Protein AF-A0A7C7NLF2-F1 (afdb_monomer_lite)

Structure (mmCIF, N/CA/C/O backbone):
data_AF-A0A7C7NLF2-F1
#
_entry.id   AF-A0A7C7NLF2-F1
#
loop_
_atom_site.group_PDB
_atom_site.id
_atom_site.type_symbol
_atom_site.label_atom_id
_atom_site.label_alt_id
_atom_site.label_comp_id
_atom_site.label_asym_id
_atom_site.label_entity_id
_atom_site.label_seq_id
_atom_site.pdbx_PDB_ins_code
_atom_site.Cartn_x
_atom_site.Cartn_y
_atom_site.Cartn_z
_atom_site.occupancy
_atom_site.B_iso_or_equiv
_atom_site.auth_seq_id
_atom_site.auth_comp_id
_atom_site.auth_asym_id
_atom_site.auth_atom_id
_atom_site.pdbx_PDB_model_num
ATOM 1 N N . LEU A 1 1 ? 13.248 -13.504 -40.801 1.00 79.50 1 LEU A N 1
ATOM 2 C CA . LEU A 1 1 ? 11.892 -13.805 -41.304 1.00 79.50 1 LEU A CA 1
ATOM 3 C C . LEU A 1 1 ? 10.949 -12.748 -40.758 1.00 79.50 1 LEU A C 1
ATOM 5 O O . LEU A 1 1 ? 11.064 -12.430 -39.577 1.00 79.50 1 LEU A O 1
ATOM 9 N N . THR A 1 2 ? 10.080 -12.183 -41.592 1.00 86.81 2 THR A N 1
ATOM 10 C CA . THR A 1 2 ? 8.975 -11.332 -41.126 1.00 86.81 2 THR A CA 1
ATOM 11 C C . THR A 1 2 ? 7.923 -12.178 -40.406 1.00 86.81 2 THR A C 1
ATOM 13 O O . THR A 1 2 ? 7.948 -13.410 -40.490 1.00 86.81 2 THR A O 1
ATOM 16 N N . ILE A 1 3 ? 6.992 -11.543 -39.690 1.00 87.38 3 ILE A N 1
ATOM 17 C CA . ILE A 1 3 ? 5.933 -12.270 -38.981 1.00 87.38 3 ILE A CA 1
ATOM 18 C C . ILE A 1 3 ? 5.059 -13.030 -39.990 1.00 87.38 3 ILE A C 1
ATOM 20 O O . ILE A 1 3 ? 4.781 -14.211 -39.791 1.00 87.38 3 ILE A O 1
ATOM 24 N N . GLY A 1 4 ? 4.706 -12.398 -41.112 1.00 86.62 4 GLY A N 1
ATOM 25 C CA . GLY A 1 4 ? 3.977 -13.017 -42.216 1.00 86.62 4 GLY A CA 1
ATOM 26 C C . GLY A 1 4 ? 4.689 -14.238 -42.798 1.00 86.62 4 GLY A C 1
ATOM 27 O O . GLY A 1 4 ? 4.054 -15.265 -43.021 1.00 86.62 4 GLY A O 1
ATOM 28 N N . GLN A 1 5 ? 6.012 -14.180 -42.974 1.00 88.44 5 GLN A N 1
ATOM 29 C CA . GLN A 1 5 ? 6.785 -15.336 -43.442 1.00 88.44 5 GLN A CA 1
ATOM 30 C C . GLN A 1 5 ? 6.731 -16.501 -42.449 1.00 88.44 5 GLN A C 1
ATOM 32 O O . GLN A 1 5 ? 6.564 -17.645 -42.863 1.00 88.44 5 GLN A O 1
ATOM 37 N N . VAL A 1 6 ? 6.832 -16.222 -41.144 1.00 85.44 6 VAL A N 1
ATOM 38 C CA . VAL A 1 6 ? 6.688 -17.251 -40.102 1.00 85.44 6 VAL A CA 1
ATOM 39 C C . VAL A 1 6 ? 5.299 -17.889 -40.165 1.00 85.44 6 VAL A C 1
ATOM 41 O O . VAL A 1 6 ? 5.199 -19.113 -40.164 1.00 85.44 6 VAL A O 1
ATOM 44 N N . PHE A 1 7 ? 4.242 -17.081 -40.297 1.00 84.06 7 PHE A N 1
ATOM 45 C CA . PHE A 1 7 ? 2.874 -17.588 -40.423 1.00 84.06 7 PHE A CA 1
ATOM 46 C C . PHE A 1 7 ? 2.690 -18.508 -41.632 1.00 84.06 7 PHE A C 1
ATOM 48 O O . PHE A 1 7 ? 2.073 -19.563 -41.502 1.00 84.06 7 PHE A O 1
ATOM 55 N N . VAL A 1 8 ? 3.218 -18.124 -42.797 1.00 85.81 8 VAL A N 1
ATOM 56 C CA . VAL A 1 8 ? 3.103 -18.927 -44.024 1.00 85.81 8 VAL A CA 1
ATOM 57 C C . VAL A 1 8 ? 3.832 -20.259 -43.871 1.00 85.81 8 VAL A C 1
ATOM 59 O O . VAL A 1 8 ? 3.231 -21.296 -44.129 1.00 85.81 8 VAL A O 1
ATOM 62 N N . ILE A 1 9 ? 5.074 -20.248 -43.375 1.00 86.25 9 ILE A N 1
ATOM 63 C CA . ILE A 1 9 ? 5.868 -21.470 -43.173 1.00 86.25 9 ILE A CA 1
ATOM 64 C C . ILE A 1 9 ? 5.136 -22.455 -42.257 1.00 86.25 9 ILE A C 1
ATOM 66 O O . ILE A 1 9 ? 5.064 -23.644 -42.549 1.00 86.25 9 ILE A O 1
ATOM 70 N N . GLU A 1 10 ? 4.577 -21.972 -41.151 1.00 80.62 10 GLU A N 1
ATOM 71 C CA . GLU A 1 10 ? 3.879 -22.830 -40.194 1.00 80.62 10 GLU A CA 1
ATOM 72 C C . GLU A 1 10 ? 2.533 -23.330 -40.711 1.00 80.62 10 GLU A C 1
ATOM 74 O O . GLU A 1 10 ? 2.188 -24.491 -40.493 1.00 80.62 10 GLU A O 1
ATOM 79 N N . ARG A 1 11 ? 1.773 -22.469 -41.398 1.00 83.06 11 ARG A N 1
ATOM 80 C CA . ARG A 1 11 ? 0.533 -22.869 -42.066 1.00 83.06 11 ARG A CA 1
ATOM 81 C C . ARG A 1 11 ? 0.818 -23.972 -43.077 1.00 83.06 11 ARG A C 1
ATOM 83 O O . ARG A 1 11 ? 0.117 -24.976 -43.079 1.00 83.06 11 ARG A O 1
ATOM 90 N N . ASP A 1 12 ? 1.840 -23.797 -43.907 1.00 85.56 12 ASP A N 1
ATOM 91 C CA . ASP A 1 12 ? 2.186 -24.744 -44.965 1.00 85.56 12 ASP A CA 1
ATOM 92 C C . ASP A 1 12 ? 2.732 -26.052 -44.378 1.00 85.56 12 ASP A C 1
ATOM 94 O O . ASP A 1 12 ? 2.364 -27.129 -44.842 1.00 85.56 12 ASP A O 1
ATOM 98 N N . ALA A 1 13 ? 3.512 -25.984 -43.293 1.00 82.19 13 ALA A N 1
ATOM 99 C CA . ALA A 1 13 ? 3.938 -27.162 -42.540 1.00 82.19 13 ALA A CA 1
ATOM 100 C C . ALA A 1 13 ? 2.750 -27.940 -41.944 1.00 82.19 13 ALA A C 1
ATOM 102 O O . ALA A 1 13 ? 2.744 -29.170 -41.985 1.00 82.19 13 ALA A O 1
ATOM 103 N N . TRP A 1 14 ? 1.729 -27.245 -41.427 1.00 78.75 14 TRP A N 1
ATOM 104 C CA . TRP A 1 14 ? 0.507 -27.888 -40.935 1.00 78.75 14 TRP A CA 1
ATOM 105 C C . TRP A 1 14 ? -0.342 -28.477 -42.068 1.00 78.75 14 TRP A C 1
ATOM 107 O O . TRP A 1 14 ? -0.811 -29.605 -41.950 1.00 78.75 14 TRP A O 1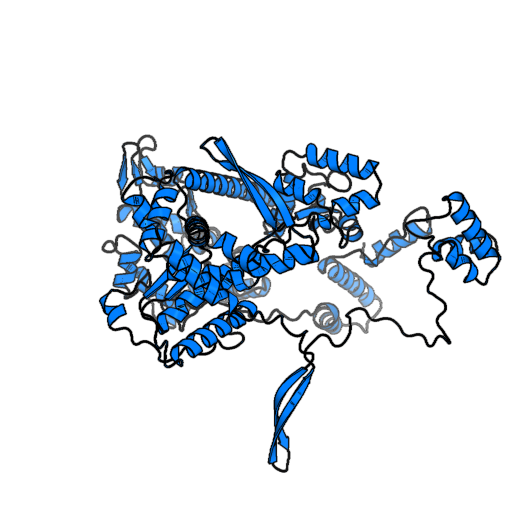
ATOM 117 N N . LEU A 1 15 ? -0.503 -27.760 -43.185 1.00 81.00 15 LEU A N 1
ATOM 118 C CA . LEU A 1 15 ? -1.216 -28.270 -44.362 1.00 81.00 15 LEU A CA 1
ATOM 119 C C . LEU A 1 15 ? -0.535 -29.516 -44.948 1.00 81.00 15 LEU A C 1
ATOM 121 O O . LEU A 1 15 ? -1.223 -30.425 -45.407 1.00 81.00 15 LEU A O 1
ATOM 125 N N . ALA A 1 16 ? 0.800 -29.575 -44.910 1.00 80.94 16 ALA A N 1
ATOM 126 C CA . ALA A 1 16 ? 1.579 -30.717 -45.383 1.00 80.94 16 ALA A CA 1
ATOM 127 C C . ALA A 1 16 ? 1.482 -31.948 -44.462 1.00 80.94 16 ALA A C 1
ATOM 129 O O . ALA A 1 16 ? 1.649 -33.073 -44.932 1.00 80.94 16 ALA A O 1
ATOM 130 N N . ASN A 1 17 ? 1.214 -31.761 -43.166 1.00 75.56 17 ASN A N 1
ATOM 131 C CA . ASN A 1 17 ? 1.011 -32.855 -42.220 1.00 75.56 17 ASN A CA 1
ATOM 132 C C . ASN A 1 17 ? -0.045 -32.484 -41.158 1.00 75.56 17 ASN A C 1
ATOM 134 O O . ASN A 1 17 ? 0.310 -32.080 -40.047 1.00 75.56 17 ASN A O 1
ATOM 138 N N . PRO A 1 18 ? -1.347 -32.647 -41.462 1.00 71.50 18 PRO A N 1
ATOM 139 C CA . PRO A 1 18 ? -2.442 -32.231 -40.581 1.00 71.50 18 PRO A CA 1
ATOM 140 C C . PRO A 1 18 ? -2.622 -33.128 -39.340 1.00 71.50 18 PRO A C 1
ATOM 142 O O . PRO A 1 18 ? -3.623 -33.019 -38.631 1.00 71.50 18 PRO A O 1
ATOM 145 N N . CYS A 1 19 ? -1.666 -34.015 -39.046 1.00 51.03 19 CYS A N 1
ATOM 146 C CA . CYS A 1 19 ? -1.625 -34.803 -37.820 1.00 51.03 19 CYS A CA 1
ATOM 147 C C . CYS A 1 19 ? -1.260 -33.907 -36.622 1.00 51.03 19 CYS A C 1
ATOM 149 O O . CYS A 1 19 ? -0.109 -33.829 -36.195 1.00 51.03 19 CYS A O 1
ATOM 151 N N . GLY A 1 20 ? -2.251 -33.206 -36.073 1.00 56.50 20 GLY A N 1
ATOM 152 C CA . GLY A 1 20 ? -2.089 -32.354 -34.899 1.00 56.50 20 GLY A CA 1
ATOM 153 C C . GLY A 1 20 ? -3.192 -31.307 -34.775 1.00 56.50 20 GLY A C 1
ATOM 154 O O . GLY A 1 20 ? -4.036 -31.147 -35.655 1.00 56.50 20 GLY A O 1
ATOM 155 N N . GLN A 1 21 ? -3.191 -30.581 -33.660 1.00 56.16 21 GLN A N 1
ATOM 156 C CA . GLN A 1 21 ? -4.111 -29.466 -33.450 1.00 56.16 21 GLN A CA 1
ATOM 157 C C . GLN A 1 21 ? -3.755 -28.317 -34.412 1.00 56.16 21 GLN A C 1
ATOM 159 O O . GLN A 1 21 ? -2.584 -27.953 -34.518 1.00 56.16 21 GLN A O 1
ATOM 164 N N . GLU A 1 22 ? -4.748 -27.760 -35.117 1.00 62.62 22 GLU A N 1
ATOM 165 C CA . GLU A 1 22 ? -4.559 -26.603 -36.008 1.00 62.62 22 GLU A CA 1
ATOM 166 C C . GLU A 1 22 ? -3.834 -25.468 -35.259 1.00 62.62 22 GLU A C 1
ATOM 168 O O . GLU A 1 22 ? -4.230 -25.141 -34.129 1.00 62.62 22 GLU A O 1
ATOM 173 N N . PRO A 1 23 ? -2.780 -24.857 -35.838 1.00 62.19 23 PRO A N 1
ATOM 174 C CA . PRO A 1 23 ? -2.078 -23.759 -35.199 1.00 62.19 23 PRO A CA 1
ATOM 175 C C . PRO A 1 23 ? -3.060 -22.623 -34.908 1.00 62.19 23 PRO A C 1
ATOM 177 O O . PRO A 1 23 ? -3.578 -21.971 -35.811 1.00 62.19 23 PRO A O 1
ATOM 180 N N . ASN A 1 24 ? -3.328 -22.357 -33.629 1.00 64.50 24 ASN A N 1
ATOM 181 C CA . ASN A 1 24 ? -4.223 -21.270 -33.252 1.00 64.50 24 ASN A CA 1
ATOM 182 C C . ASN A 1 24 ? -3.500 -19.924 -33.398 1.00 64.50 24 ASN A C 1
ATOM 184 O O . ASN A 1 24 ? -2.961 -19.377 -32.430 1.00 64.50 24 ASN A O 1
ATOM 188 N N . PHE A 1 25 ? -3.493 -19.384 -34.615 1.00 65.69 25 PHE A N 1
ATOM 189 C CA . PHE A 1 25 ? -2.840 -18.117 -34.940 1.00 65.69 25 PHE A CA 1
ATOM 190 C C . PHE A 1 25 ? -3.392 -16.936 -34.124 1.00 65.69 25 PHE A C 1
ATOM 192 O O . PHE A 1 25 ? -2.632 -16.041 -33.766 1.00 65.69 25 PHE A O 1
ATOM 199 N N . ASN A 1 26 ? -4.667 -16.983 -33.715 1.00 56.12 26 ASN A N 1
ATOM 200 C CA . ASN A 1 26 ? -5.300 -15.943 -32.892 1.00 56.12 26 ASN A CA 1
ATOM 201 C C . ASN A 1 26 ? -4.772 -15.891 -31.450 1.00 56.12 26 ASN A C 1
ATOM 203 O O . ASN A 1 26 ? -4.948 -14.890 -30.758 1.00 56.12 26 ASN A O 1
ATOM 207 N N . SER A 1 27 ? -4.143 -16.966 -30.971 1.00 57.72 27 SER A N 1
ATOM 208 C CA . SER A 1 27 ? -3.566 -17.012 -29.625 1.00 57.72 27 SER A CA 1
ATOM 209 C C . SER A 1 27 ? -2.154 -16.422 -29.558 1.00 57.72 27 SER A C 1
ATOM 211 O O . SER A 1 27 ? -1.664 -16.148 -28.461 1.00 57.72 27 SER A O 1
ATOM 213 N N . ARG A 1 28 ? -1.500 -16.194 -30.705 1.00 68.94 28 ARG A N 1
ATOM 214 C CA . ARG A 1 28 ? -0.118 -15.712 -30.781 1.00 68.94 28 ARG A CA 1
ATOM 215 C C . ARG A 1 28 ? -0.058 -14.195 -30.696 1.00 68.94 28 ARG A C 1
ATOM 217 O O . ARG A 1 28 ? -0.870 -13.487 -31.282 1.00 68.94 28 ARG A O 1
ATOM 224 N N . THR A 1 29 ? 0.944 -13.688 -29.989 1.00 68.06 29 THR A N 1
ATOM 225 C CA . THR A 1 29 ? 1.182 -12.248 -29.868 1.00 68.06 29 THR A CA 1
ATOM 226 C C . THR A 1 29 ? 2.615 -11.915 -30.226 1.00 68.06 29 THR A C 1
ATOM 228 O O . THR A 1 29 ? 3.541 -12.556 -29.730 1.00 68.06 29 THR A O 1
ATOM 231 N N . TYR A 1 30 ? 2.794 -10.861 -31.012 1.00 79.06 30 TYR A N 1
ATOM 232 C CA . TYR A 1 30 ? 4.103 -10.345 -31.392 1.00 79.06 30 TYR A CA 1
ATOM 233 C C . TYR A 1 30 ? 4.361 -9.016 -30.698 1.00 79.06 30 TYR A C 1
ATOM 235 O O . TYR A 1 30 ? 3.436 -8.249 -30.415 1.00 79.06 30 TYR A O 1
ATOM 243 N N . SER A 1 31 ? 5.631 -8.733 -30.407 1.00 80.50 31 SER A N 1
ATOM 244 C CA . SER A 1 31 ? 5.988 -7.423 -29.878 1.00 80.50 31 SER A CA 1
ATOM 245 C C . SER A 1 31 ? 5.721 -6.362 -30.940 1.00 80.50 31 SER A C 1
ATOM 247 O O . SER A 1 31 ? 5.944 -6.579 -32.132 1.00 80.50 31 SER A O 1
ATOM 249 N N . ARG A 1 32 ? 5.300 -5.175 -30.506 1.00 82.88 32 ARG A N 1
ATOM 250 C CA . ARG A 1 32 ? 5.117 -4.034 -31.405 1.00 82.88 32 ARG A CA 1
ATOM 251 C C . ARG A 1 32 ? 6.377 -3.731 -32.219 1.00 82.88 32 ARG A C 1
ATOM 253 O O . ARG A 1 32 ? 6.262 -3.425 -33.395 1.00 82.88 32 ARG A O 1
ATOM 260 N N . ALA A 1 33 ? 7.561 -3.873 -31.622 1.00 85.12 33 ALA A N 1
ATOM 261 C CA . ALA A 1 33 ? 8.833 -3.710 -32.326 1.00 85.12 33 ALA A CA 1
ATOM 262 C C . ALA A 1 33 ? 8.988 -4.693 -33.501 1.00 85.12 33 ALA A C 1
ATOM 264 O O . ALA A 1 33 ? 9.492 -4.304 -34.546 1.00 85.12 33 ALA A O 1
ATOM 265 N N . SER A 1 34 ? 8.502 -5.932 -33.362 1.00 86.50 34 SER A N 1
ATOM 266 C CA . SER A 1 34 ? 8.518 -6.917 -34.453 1.00 86.50 34 SER A CA 1
ATOM 267 C C . SER A 1 34 ? 7.571 -6.517 -35.585 1.00 86.50 34 SER A C 1
ATOM 269 O O . SER A 1 34 ? 7.931 -6.641 -36.748 1.00 86.50 34 SER A O 1
ATOM 271 N N . VAL A 1 35 ? 6.386 -5.991 -35.248 1.00 88.94 35 VAL A N 1
ATOM 272 C CA . VAL A 1 35 ? 5.410 -5.497 -36.238 1.00 88.94 35 VAL A CA 1
ATOM 273 C C . VAL A 1 35 ? 5.940 -4.251 -36.955 1.00 88.94 35 VAL A C 1
ATOM 275 O O . VAL A 1 35 ? 5.776 -4.120 -38.162 1.00 88.94 35 VAL A O 1
ATOM 278 N N . VAL A 1 36 ? 6.624 -3.355 -36.236 1.00 89.62 36 VAL A N 1
ATOM 279 C CA . VAL A 1 36 ? 7.313 -2.202 -36.838 1.00 89.62 36 VAL A CA 1
ATOM 280 C C . VAL A 1 36 ? 8.427 -2.677 -37.769 1.00 89.62 36 VAL A C 1
ATOM 282 O O . VAL A 1 36 ? 8.493 -2.217 -38.898 1.00 89.62 36 VAL A O 1
ATOM 285 N N . ALA A 1 37 ? 9.269 -3.622 -37.342 1.00 90.50 37 ALA A N 1
ATOM 286 C CA . ALA A 1 37 ? 10.336 -4.161 -38.184 1.00 90.50 37 ALA A CA 1
ATOM 287 C C . ALA A 1 37 ? 9.794 -4.844 -39.452 1.00 90.50 37 ALA A C 1
ATOM 289 O O . ALA A 1 37 ? 10.387 -4.719 -40.519 1.00 90.50 37 ALA A O 1
ATOM 290 N N . GLU A 1 38 ? 8.657 -5.536 -39.353 1.00 92.38 38 GLU A N 1
ATOM 291 C CA . GLU A 1 38 ? 7.970 -6.089 -40.518 1.00 92.38 38 GLU A CA 1
ATOM 292 C C . GLU A 1 38 ? 7.430 -4.999 -41.445 1.00 92.38 38 GLU A C 1
ATOM 294 O O . GLU A 1 38 ? 7.654 -5.086 -42.649 1.00 92.38 38 GLU A O 1
ATOM 299 N N . PHE A 1 39 ? 6.780 -3.964 -40.905 1.00 93.00 39 PHE A N 1
ATOM 300 C CA . PHE A 1 39 ? 6.348 -2.813 -41.698 1.00 93.00 39 PHE A CA 1
ATOM 301 C C . PHE A 1 39 ? 7.531 -2.183 -42.445 1.00 93.00 39 PHE A C 1
ATOM 303 O O . PHE A 1 39 ? 7.438 -1.970 -43.648 1.00 93.00 39 PHE A O 1
ATOM 310 N N . GLU A 1 40 ? 8.658 -1.956 -41.767 1.00 91.38 40 GLU A N 1
ATOM 311 C CA . GLU A 1 40 ? 9.863 -1.380 -42.375 1.00 91.38 40 GLU A CA 1
ATOM 312 C C . GLU A 1 40 ? 10.451 -2.270 -43.474 1.00 91.38 40 GLU A C 1
ATOM 314 O O . GLU A 1 40 ? 10.873 -1.770 -44.519 1.00 91.38 40 GLU A O 1
ATOM 319 N N . ALA A 1 41 ? 10.452 -3.590 -43.271 1.00 92.69 41 ALA A N 1
ATOM 320 C CA . ALA A 1 41 ? 10.911 -4.544 -44.274 1.00 92.69 41 ALA A CA 1
ATOM 321 C C . ALA A 1 41 ? 9.998 -4.555 -45.511 1.00 92.69 41 ALA A C 1
ATOM 323 O O . ALA A 1 41 ? 10.496 -4.526 -46.636 1.00 92.69 41 ALA A O 1
ATOM 324 N N . ILE A 1 42 ? 8.675 -4.555 -45.310 1.00 92.12 42 ILE A N 1
ATOM 325 C CA . ILE A 1 42 ? 7.692 -4.483 -46.398 1.00 92.12 42 ILE A CA 1
ATOM 326 C C . ILE A 1 42 ? 7.848 -3.159 -47.145 1.00 92.12 42 ILE A C 1
ATOM 328 O O . ILE A 1 42 ? 7.967 -3.164 -48.366 1.00 92.12 42 ILE A O 1
ATOM 332 N N . TRP A 1 43 ? 7.908 -2.039 -46.426 1.00 92.00 43 TRP A N 1
ATOM 333 C CA . TRP A 1 43 ? 8.031 -0.710 -47.017 1.00 92.00 43 TRP A CA 1
ATOM 334 C C . TRP A 1 43 ? 9.302 -0.575 -47.860 1.00 92.00 43 TRP A C 1
ATOM 336 O O . TRP A 1 43 ? 9.238 -0.181 -49.021 1.00 92.00 43 TRP A O 1
ATOM 346 N N . SER A 1 44 ? 10.450 -0.984 -47.308 1.00 90.94 44 SER A N 1
ATOM 347 C CA . SER A 1 44 ? 11.749 -0.941 -47.995 1.00 90.94 44 SER A CA 1
ATOM 348 C C . SER A 1 44 ? 11.776 -1.765 -49.280 1.00 90.94 44 SER A C 1
ATOM 350 O O . SER A 1 44 ? 12.472 -1.404 -50.227 1.00 90.94 44 SER A O 1
ATOM 352 N N . GLU A 1 45 ? 11.038 -2.875 -49.322 1.00 93.12 45 GLU A N 1
ATOM 353 C CA . GLU A 1 45 ? 10.923 -3.690 -50.527 1.00 93.12 45 GLU A CA 1
ATOM 354 C C . GLU A 1 45 ? 9.939 -3.080 -51.530 1.00 93.12 45 GLU A C 1
ATOM 356 O O . GLU A 1 45 ? 10.270 -2.956 -52.703 1.00 93.12 45 GLU A O 1
ATOM 361 N N . GLN A 1 46 ? 8.760 -2.641 -51.082 1.00 91.81 46 GLN A N 1
ATOM 362 C CA . GLN A 1 46 ? 7.732 -2.076 -51.962 1.00 91.81 46 GLN A CA 1
ATOM 363 C C . GLN A 1 46 ? 8.169 -0.764 -52.624 1.00 91.81 46 GLN A C 1
ATOM 365 O O . GLN A 1 46 ? 7.867 -0.567 -53.797 1.00 91.81 46 GLN A O 1
ATOM 370 N N . MET A 1 47 ? 8.956 0.081 -51.946 1.00 92.00 47 MET A N 1
ATOM 371 C CA . MET A 1 47 ? 9.519 1.303 -52.545 1.00 92.00 47 MET A CA 1
ATOM 372 C C . MET A 1 47 ? 10.360 1.038 -53.804 1.00 92.00 47 MET A C 1
ATOM 374 O O . MET A 1 47 ? 10.483 1.916 -54.652 1.00 92.00 47 MET A O 1
ATOM 378 N N . LYS A 1 48 ? 10.941 -0.160 -53.955 1.00 93.12 48 LYS A N 1
ATOM 379 C CA . LYS A 1 48 ? 11.709 -0.521 -55.160 1.00 93.12 48 LYS A CA 1
ATOM 380 C C . LYS A 1 48 ? 10.812 -0.748 -56.377 1.00 93.12 48 LYS A C 1
ATOM 382 O O . LYS A 1 48 ? 11.272 -0.585 -57.502 1.00 93.12 48 LYS A O 1
ATOM 387 N N . HIS A 1 49 ? 9.563 -1.150 -56.142 1.00 93.88 49 HIS A N 1
ATOM 388 C CA . HIS A 1 49 ? 8.594 -1.524 -57.178 1.00 93.88 49 HIS A CA 1
ATOM 389 C C . HIS A 1 49 ? 7.553 -0.425 -57.431 1.00 93.88 49 HIS A C 1
ATOM 391 O O . HIS A 1 49 ? 6.946 -0.404 -58.497 1.00 93.88 49 HIS A O 1
ATOM 397 N N . HIS A 1 50 ? 7.373 0.495 -56.477 1.00 90.12 50 HIS A N 1
ATOM 398 C CA . HIS A 1 50 ? 6.322 1.513 -56.475 1.00 90.12 50 HIS A CA 1
ATOM 399 C C . HIS A 1 50 ? 6.899 2.912 -56.237 1.00 90.12 50 HIS A C 1
ATOM 401 O O . HIS A 1 50 ? 7.112 3.329 -55.098 1.00 90.12 50 HIS A O 1
ATOM 407 N N . SER A 1 51 ? 7.129 3.656 -57.322 1.00 86.00 51 SER A N 1
ATOM 408 C CA . SER A 1 51 ? 7.664 5.027 -57.279 1.00 86.00 51 SER A CA 1
ATOM 409 C C . SER A 1 51 ? 6.691 6.063 -56.706 1.00 86.00 51 SER A C 1
ATOM 411 O O . SER A 1 51 ? 7.105 7.152 -56.321 1.00 86.00 51 SER A O 1
ATOM 413 N N . GLU A 1 52 ? 5.399 5.738 -56.663 1.00 89.44 52 GLU A N 1
ATOM 414 C CA . GLU A 1 52 ? 4.336 6.568 -56.095 1.00 89.44 52 GLU A CA 1
ATOM 415 C C . GLU A 1 52 ? 4.384 6.661 -54.563 1.00 89.44 52 GLU A C 1
ATOM 417 O O . GLU A 1 52 ? 3.753 7.545 -53.990 1.00 89.44 52 GLU A O 1
ATOM 422 N N . ILE A 1 53 ? 5.127 5.770 -53.901 1.00 87.69 53 ILE A N 1
ATOM 423 C CA . ILE A 1 53 ? 5.244 5.728 -52.447 1.00 87.69 53 ILE A CA 1
ATOM 424 C C . ILE A 1 53 ? 6.422 6.602 -52.012 1.00 87.69 53 ILE A C 1
ATOM 426 O O . ILE A 1 53 ? 7.576 6.315 -52.331 1.00 87.69 53 ILE A O 1
ATOM 430 N N . THR A 1 54 ? 6.145 7.655 -51.246 1.00 88.56 54 THR A N 1
ATOM 431 C CA . THR A 1 54 ? 7.162 8.616 -50.803 1.00 88.56 54 THR A CA 1
ATOM 432 C C . THR A 1 54 ? 7.558 8.432 -49.337 1.00 88.56 54 THR A C 1
ATOM 434 O O . THR A 1 54 ? 6.857 7.821 -48.529 1.00 88.56 54 THR A O 1
ATOM 437 N N . GLU A 1 55 ? 8.684 9.030 -48.943 1.00 85.12 55 GLU A N 1
ATOM 438 C CA . GLU A 1 55 ? 9.111 9.065 -47.536 1.00 85.12 55 GLU A CA 1
ATOM 439 C C . GLU A 1 55 ? 8.135 9.865 -46.645 1.00 85.12 55 GLU A C 1
ATOM 441 O O . GLU A 1 55 ? 8.014 9.603 -45.447 1.00 85.12 55 GLU A O 1
ATOM 446 N N . ALA A 1 56 ? 7.392 10.816 -47.225 1.00 87.50 56 ALA A N 1
ATOM 447 C CA . ALA A 1 56 ? 6.330 11.524 -46.516 1.00 87.50 56 ALA A CA 1
ATOM 448 C C . ALA A 1 56 ? 5.167 10.577 -46.179 1.00 87.50 56 ALA A C 1
ATOM 450 O O . ALA A 1 56 ? 4.726 10.547 -45.027 1.00 87.50 56 ALA A O 1
ATOM 451 N N . ASP A 1 57 ? 4.757 9.740 -47.139 1.00 87.94 57 ASP A N 1
ATOM 452 C CA . ASP A 1 57 ? 3.732 8.713 -46.925 1.00 87.94 57 ASP A CA 1
ATOM 453 C C . ASP A 1 57 ? 4.185 7.716 -45.856 1.00 87.94 57 ASP A C 1
ATOM 455 O O . ASP A 1 57 ? 3.416 7.364 -44.962 1.00 87.94 57 ASP A O 1
ATOM 459 N N . ARG A 1 58 ? 5.465 7.316 -45.873 1.00 88.88 58 ARG A N 1
ATOM 460 C CA . ARG A 1 58 ? 6.036 6.412 -44.859 1.00 88.88 58 ARG A CA 1
ATOM 461 C C . ARG A 1 58 ? 5.815 6.951 -43.459 1.00 88.88 58 ARG A C 1
ATOM 463 O O . ARG A 1 58 ? 5.353 6.223 -42.580 1.00 88.88 58 ARG A O 1
ATOM 470 N N . LYS A 1 59 ? 6.149 8.225 -43.253 1.00 87.06 59 LYS A N 1
ATOM 471 C CA . LYS A 1 59 ? 6.002 8.893 -41.962 1.00 87.06 59 LYS A CA 1
ATOM 472 C C . LYS A 1 59 ? 4.534 8.977 -41.549 1.00 87.06 59 LYS A C 1
ATOM 474 O O . LYS A 1 59 ? 4.216 8.712 -40.393 1.00 87.06 59 LYS A O 1
ATOM 479 N N . GLU A 1 60 ? 3.637 9.290 -42.482 1.00 89.50 60 GLU A N 1
ATOM 480 C CA . GLU A 1 60 ? 2.196 9.329 -42.223 1.00 89.50 60 GLU A CA 1
ATOM 481 C C . GLU A 1 60 ? 1.654 7.956 -41.793 1.00 89.50 60 GLU A C 1
ATOM 483 O O . GLU A 1 60 ? 1.090 7.808 -40.702 1.00 89.50 60 GLU A O 1
ATOM 488 N N . PHE A 1 61 ? 1.891 6.921 -42.600 1.00 89.75 61 PHE A N 1
ATOM 489 C CA . PHE A 1 61 ? 1.407 5.569 -42.332 1.00 89.75 61 PHE A CA 1
ATOM 490 C C . PHE A 1 61 ? 2.005 4.977 -41.058 1.00 89.75 61 PHE A C 1
ATOM 492 O O . PHE A 1 61 ? 1.271 4.420 -40.235 1.00 89.75 61 PHE A O 1
ATOM 499 N N . ARG A 1 62 ? 3.320 5.112 -40.868 1.00 88.12 62 ARG A N 1
ATOM 500 C CA . ARG A 1 62 ? 4.017 4.579 -39.699 1.00 88.12 62 ARG A CA 1
ATOM 501 C C . ARG A 1 62 ? 3.592 5.317 -38.434 1.00 88.12 62 ARG A C 1
ATOM 503 O O . ARG A 1 62 ? 3.040 4.698 -37.525 1.00 88.12 62 ARG A O 1
ATOM 510 N N . ASP A 1 63 ? 3.823 6.623 -38.368 1.00 83.19 63 ASP A N 1
ATOM 511 C CA . ASP A 1 63 ? 3.806 7.350 -37.097 1.00 83.19 63 ASP A CA 1
ATOM 512 C C . ASP A 1 63 ? 2.402 7.817 -36.697 1.00 83.19 63 ASP A C 1
ATOM 514 O O . ASP A 1 63 ? 2.128 7.950 -35.501 1.00 83.19 63 ASP A O 1
ATOM 518 N N . TYR A 1 64 ? 1.501 8.021 -37.668 1.00 84.19 64 TYR A N 1
ATOM 519 C CA . TYR A 1 64 ? 0.163 8.579 -37.432 1.00 84.19 64 TYR A CA 1
ATOM 520 C C . TYR A 1 64 ? -0.976 7.568 -37.601 1.00 84.19 64 TYR A C 1
ATOM 522 O O . TYR A 1 64 ? -1.932 7.614 -36.825 1.00 84.19 64 TYR A O 1
ATOM 530 N N . ILE A 1 65 ? -0.894 6.652 -38.572 1.00 87.00 65 ILE A N 1
ATOM 531 C CA . ILE A 1 65 ? -2.000 5.723 -38.870 1.00 87.00 65 ILE A CA 1
ATOM 532 C C . ILE A 1 65 ? -1.851 4.406 -38.104 1.00 87.00 65 ILE A C 1
ATOM 534 O O . ILE A 1 65 ? -2.736 4.032 -37.335 1.00 87.00 65 ILE A O 1
ATOM 538 N N . LEU A 1 66 ? -0.743 3.690 -38.307 1.00 88.81 66 LEU A N 1
ATOM 539 C CA . LEU A 1 66 ? -0.576 2.323 -37.806 1.00 88.81 66 LEU A CA 1
ATOM 540 C C . LEU A 1 66 ? -0.093 2.286 -36.362 1.00 88.81 66 LEU A C 1
ATOM 542 O O . LEU A 1 66 ? -0.602 1.514 -35.545 1.00 88.81 66 LEU A O 1
ATOM 546 N N . PHE A 1 67 ? 0.908 3.105 -36.040 1.00 88.81 67 PHE A N 1
ATOM 547 C CA . PHE A 1 67 ? 1.581 3.022 -34.753 1.00 88.81 67 PHE A CA 1
ATOM 548 C C . PHE A 1 67 ? 1.240 4.183 -33.818 1.00 88.81 67 PHE A C 1
ATOM 550 O O . PHE A 1 67 ? 1.618 4.129 -32.648 1.00 88.81 67 PHE A O 1
ATOM 557 N N . TYR A 1 68 ? 0.462 5.182 -34.227 1.00 87.38 68 TYR A N 1
ATOM 558 C CA . TYR A 1 68 ? 0.083 6.249 -33.304 1.00 87.38 68 TYR A CA 1
ATOM 559 C C . TYR A 1 68 ? -0.652 5.716 -32.069 1.00 87.38 68 TYR A C 1
ATOM 561 O O . TYR A 1 68 ? -1.657 5.009 -32.152 1.00 87.38 68 TYR A O 1
ATOM 569 N N . GLN A 1 69 ? -0.173 6.108 -30.892 1.00 85.19 69 GLN A N 1
ATOM 570 C CA . GLN A 1 69 ? -0.856 5.869 -29.632 1.00 85.19 69 GLN A CA 1
ATOM 571 C C . GLN A 1 69 ? -0.953 7.189 -28.880 1.00 85.19 69 GLN A C 1
ATOM 573 O O . GLN A 1 69 ? 0.039 7.891 -28.691 1.00 85.19 69 GLN A O 1
ATOM 578 N N . ARG A 1 70 ? -2.159 7.525 -28.413 1.00 84.81 70 ARG A N 1
ATOM 579 C CA . ARG A 1 70 ? -2.342 8.707 -27.568 1.00 84.81 70 ARG A CA 1
ATOM 580 C C . ARG A 1 70 ? -1.499 8.561 -26.308 1.00 84.81 70 ARG A C 1
ATOM 582 O O . ARG A 1 70 ? -1.665 7.590 -25.567 1.00 84.81 70 ARG A O 1
ATOM 589 N N . GLN A 1 71 ? -0.663 9.560 -26.047 1.00 80.31 71 GLN A N 1
ATOM 590 C CA . GLN A 1 71 ? 0.070 9.649 -24.792 1.00 80.31 71 GLN A CA 1
ATOM 591 C C . GLN A 1 71 ? -0.900 9.634 -23.606 1.00 80.31 71 GLN A C 1
ATOM 593 O O . GLN A 1 71 ? -2.022 10.159 -23.664 1.00 80.31 71 GLN A O 1
ATOM 598 N N . LEU A 1 72 ? -0.463 9.017 -22.511 1.00 82.25 72 LEU A N 1
ATOM 599 C CA . LEU A 1 72 ? -1.237 8.981 -21.281 1.00 82.25 72 LEU A CA 1
ATOM 600 C C . LEU A 1 72 ? -1.425 10.404 -20.744 1.00 82.25 72 LEU A C 1
ATOM 602 O O . LEU A 1 72 ? -0.500 11.211 -20.696 1.00 82.25 72 LEU A O 1
ATOM 606 N N . LYS A 1 73 ? -2.650 10.727 -20.311 1.00 82.12 73 LYS A N 1
ATOM 607 C CA . LYS A 1 73 ? -2.924 12.037 -19.710 1.00 82.12 73 LYS A CA 1
ATOM 608 C C . LYS A 1 73 ? -2.123 12.204 -18.425 1.00 82.12 73 LYS A C 1
ATOM 610 O O . LYS A 1 73 ? -2.051 11.290 -17.604 1.00 82.12 73 LYS A O 1
ATOM 615 N N . SER A 1 74 ? -1.635 13.423 -18.199 1.00 80.06 74 SER A N 1
ATOM 616 C CA . SER A 1 74 ? -0.922 13.755 -16.971 1.00 80.06 74 SER A CA 1
ATOM 617 C C . SER A 1 74 ? -1.773 13.481 -15.725 1.00 80.06 74 SER A C 1
ATOM 619 O O . SER A 1 74 ? -2.851 14.048 -15.521 1.00 80.06 74 SER A O 1
ATOM 621 N N . GLN A 1 75 ? -1.240 12.645 -14.837 1.00 82.62 75 GLN A N 1
ATOM 622 C CA . GLN A 1 75 ? -1.873 12.278 -13.571 1.00 82.62 75 GLN A CA 1
ATOM 623 C C . GLN A 1 75 ? -1.470 13.204 -12.413 1.00 82.62 75 GLN A C 1
ATOM 625 O O . GLN A 1 75 ? -1.731 12.894 -11.253 1.00 82.62 75 GLN A O 1
ATOM 630 N N . LYS A 1 76 ? -0.887 14.381 -12.696 1.00 82.81 76 LYS A N 1
ATOM 631 C CA . LYS A 1 76 ? -0.437 15.349 -11.674 1.00 82.81 76 LYS A CA 1
ATOM 632 C C . LYS A 1 76 ? -1.529 15.711 -10.663 1.00 82.81 76 LYS A C 1
ATOM 634 O O . LYS A 1 76 ? -1.237 15.938 -9.491 1.00 82.81 76 LYS A O 1
ATOM 639 N N . HIS A 1 77 ? -2.795 15.724 -11.088 1.00 82.56 77 HIS A N 1
ATOM 640 C CA . HIS A 1 77 ? -3.933 16.001 -10.212 1.00 82.56 77 HIS A CA 1
ATOM 641 C C . HIS A 1 77 ? -4.138 14.941 -9.114 1.00 82.56 77 HIS A C 1
ATOM 643 O O . HIS A 1 77 ? -4.618 15.291 -8.035 1.00 82.56 77 HIS A O 1
ATOM 649 N N . LEU A 1 78 ? -3.693 13.700 -9.347 1.00 84.06 78 LEU A N 1
ATOM 650 C CA . LEU A 1 78 ? -3.719 12.587 -8.397 1.00 84.06 78 LEU A CA 1
ATOM 651 C C . LEU A 1 78 ? -2.557 12.621 -7.395 1.00 84.06 78 LEU A C 1
ATOM 653 O O . LEU A 1 78 ? -2.517 11.790 -6.494 1.00 84.06 78 LEU A O 1
ATOM 657 N N . ILE A 1 79 ? -1.600 13.544 -7.494 1.00 88.12 79 ILE A N 1
ATOM 658 C CA . ILE A 1 79 ? -0.533 13.653 -6.490 1.00 88.12 79 ILE A CA 1
ATOM 659 C C . ILE A 1 79 ? -1.119 14.231 -5.195 1.00 88.12 79 ILE A C 1
ATOM 661 O O . ILE A 1 79 ? -1.865 15.214 -5.228 1.00 88.12 79 ILE A O 1
ATOM 665 N N . GLY A 1 80 ? -0.781 13.620 -4.055 1.00 87.12 80 GLY A N 1
ATOM 666 C CA . GLY A 1 80 ? -1.256 14.038 -2.735 1.00 87.12 80 GLY A CA 1
ATOM 667 C C . GLY A 1 80 ? -0.859 15.473 -2.368 1.00 87.12 80 GLY A C 1
ATOM 668 O O . GLY A 1 80 ? 0.096 16.037 -2.904 1.00 87.12 80 GLY A O 1
ATOM 669 N N . LYS A 1 81 ? -1.603 16.067 -1.434 1.00 90.56 81 LYS A N 1
ATOM 670 C CA . LYS A 1 81 ? -1.294 17.380 -0.856 1.00 90.56 81 LYS A CA 1
ATOM 671 C C . LYS A 1 81 ? -0.429 17.226 0.393 1.00 90.56 81 LYS A C 1
ATOM 673 O O . LYS A 1 81 ? -0.537 16.225 1.099 1.00 90.56 81 LYS A O 1
ATOM 678 N N . CYS A 1 82 ? 0.424 18.211 0.648 1.00 93.19 82 CYS A N 1
ATOM 679 C CA . CYS A 1 82 ? 1.237 18.269 1.856 1.00 93.19 82 CYS A CA 1
ATOM 680 C C . CYS A 1 82 ? 0.341 18.528 3.080 1.00 93.19 82 CYS A C 1
ATOM 682 O O . CYS A 1 82 ? -0.510 19.416 3.014 1.00 93.19 82 CYS A O 1
ATOM 684 N N . PRO A 1 83 ? 0.521 17.803 4.198 1.00 89.56 83 PRO A N 1
ATOM 685 C CA . PRO A 1 83 ? -0.310 17.993 5.381 1.00 89.56 83 PRO A CA 1
ATOM 686 C C . PRO A 1 83 ? 0.015 19.293 6.140 1.00 89.56 83 PRO A C 1
ATOM 688 O O . PRO A 1 83 ? -0.864 19.832 6.796 1.00 89.56 83 PRO A O 1
ATOM 691 N N . PHE A 1 84 ? 1.235 19.830 6.010 1.00 91.81 84 PHE A N 1
ATOM 692 C CA . PHE A 1 84 ? 1.618 21.135 6.574 1.00 91.81 84 PHE A CA 1
ATOM 693 C C . PHE A 1 84 ? 1.289 22.324 5.660 1.00 91.81 84 PHE A C 1
ATOM 695 O O . PHE A 1 84 ? 1.106 23.441 6.124 1.00 91.81 84 PHE A O 1
ATOM 702 N N . GLU A 1 85 ? 1.235 22.099 4.347 1.00 92.06 85 GLU A N 1
ATOM 703 C CA . GLU A 1 85 ? 1.027 23.135 3.329 1.00 92.06 85 GLU A CA 1
ATOM 704 C C . GLU A 1 85 ? -0.058 22.640 2.358 1.00 92.06 85 GLU A C 1
ATOM 706 O O . GLU A 1 85 ? 0.232 22.178 1.254 1.00 92.06 85 GLU A O 1
ATOM 711 N N . THR A 1 86 ? -1.326 22.689 2.780 1.00 87.38 86 THR A N 1
ATOM 712 C CA . THR A 1 86 ? -2.469 22.028 2.107 1.00 87.38 86 THR A CA 1
ATOM 713 C C . THR A 1 86 ? -2.765 22.536 0.688 1.00 87.38 86 THR A C 1
ATOM 715 O O . THR A 1 86 ? -3.439 21.860 -0.096 1.00 87.38 86 THR A O 1
ATOM 718 N N . SER A 1 87 ? -2.237 23.703 0.313 1.00 90.69 87 SER A N 1
ATOM 719 C CA . SER A 1 87 ? -2.297 24.247 -1.050 1.00 90.69 87 SER A CA 1
ATOM 720 C C . SER A 1 87 ? -1.242 23.653 -1.993 1.00 90.69 87 SER A C 1
ATOM 722 O O . SER A 1 87 ? -1.354 23.799 -3.210 1.00 90.69 87 SER A O 1
ATOM 724 N N . ARG A 1 88 ? -0.223 22.962 -1.466 1.00 91.31 88 ARG A N 1
ATOM 725 C CA . ARG A 1 88 ? 0.919 22.436 -2.225 1.00 91.31 88 ARG A CA 1
ATOM 726 C C . ARG A 1 88 ? 0.880 20.911 -2.323 1.00 91.31 88 ARG A C 1
ATOM 728 O O . ARG A 1 88 ? 0.424 20.213 -1.418 1.00 91.31 88 ARG A O 1
ATOM 735 N N . ARG A 1 89 ? 1.379 20.383 -3.443 1.00 92.38 89 ARG A N 1
ATOM 736 C CA . ARG A 1 89 ? 1.538 18.938 -3.668 1.00 92.38 89 ARG A CA 1
ATOM 737 C C . ARG A 1 89 ? 2.811 18.424 -3.001 1.00 92.38 89 ARG A C 1
ATOM 739 O O . ARG A 1 89 ? 3.745 19.188 -2.766 1.00 92.38 89 ARG A O 1
ATOM 746 N N . VAL A 1 90 ? 2.827 17.138 -2.671 1.00 94.88 90 VAL A N 1
ATOM 747 C CA . VAL A 1 90 ? 4.003 16.477 -2.093 1.00 94.88 90 VAL A CA 1
ATOM 748 C C . VAL A 1 90 ? 5.165 16.414 -3.091 1.00 94.88 90 VAL A C 1
ATOM 750 O O . VAL A 1 90 ? 4.940 16.307 -4.295 1.00 94.88 90 VAL A O 1
ATOM 753 N N . ALA A 1 91 ? 6.398 16.492 -2.590 1.00 93.75 91 ALA A N 1
ATOM 754 C CA . ALA A 1 91 ? 7.608 16.427 -3.405 1.00 93.75 91 ALA A CA 1
ATOM 755 C C . ALA A 1 91 ? 7.831 15.001 -3.946 1.00 93.75 91 ALA A C 1
ATOM 757 O O . ALA A 1 91 ? 7.570 14.042 -3.214 1.00 93.75 91 ALA A O 1
ATOM 758 N N . PRO A 1 92 ? 8.338 14.817 -5.176 1.00 93.38 92 PRO A N 1
ATOM 759 C CA . PRO A 1 92 ? 8.808 13.510 -5.636 1.00 93.38 92 PRO A CA 1
ATOM 760 C C . PRO A 1 92 ? 9.976 13.011 -4.783 1.00 93.38 92 PRO A C 1
ATOM 762 O O . PRO A 1 92 ? 10.809 13.805 -4.341 1.00 93.38 92 PRO A O 1
ATOM 765 N N . ARG A 1 93 ? 10.074 11.698 -4.556 1.00 92.44 93 ARG A N 1
ATOM 766 C CA . ARG A 1 93 ? 11.164 11.134 -3.747 1.00 92.44 93 ARG A CA 1
ATOM 767 C C . ARG A 1 93 ? 12.504 11.193 -4.445 1.00 92.44 93 ARG A C 1
ATOM 769 O O . ARG A 1 93 ? 13.515 11.245 -3.763 1.00 92.44 93 ARG A O 1
ATOM 776 N N . SER A 1 94 ? 12.537 11.189 -5.769 1.00 91.12 94 SER A N 1
ATOM 777 C CA . SER A 1 94 ? 13.765 11.399 -6.535 1.00 91.12 94 SER A CA 1
ATOM 778 C C . SER A 1 94 ? 14.329 12.814 -6.393 1.00 91.12 94 SER A C 1
ATOM 780 O O . SER A 1 94 ? 15.493 13.018 -6.716 1.00 91.12 94 SER A O 1
ATOM 782 N N . SER A 1 95 ? 13.530 13.776 -5.912 1.00 92.12 95 SER A N 1
ATOM 783 C CA . SER A 1 95 ? 13.948 15.171 -5.838 1.00 92.12 95 SER A CA 1
ATOM 784 C C . SER A 1 95 ? 15.176 15.342 -4.938 1.00 92.12 95 SER A C 1
ATOM 786 O O . SER A 1 95 ? 15.144 14.867 -3.796 1.00 92.12 95 SER A O 1
ATOM 788 N N . PRO A 1 96 ? 16.206 16.078 -5.393 1.00 90.69 96 PRO A N 1
ATOM 789 C CA . PRO A 1 96 ? 17.426 16.299 -4.621 1.00 90.69 96 PRO A CA 1
ATOM 790 C C . PRO A 1 96 ? 17.155 16.894 -3.228 1.00 90.69 96 PRO A C 1
ATOM 792 O O . PRO A 1 96 ? 17.680 16.417 -2.227 1.00 90.69 96 PRO A O 1
ATOM 795 N N . VAL A 1 97 ? 16.213 17.840 -3.146 1.00 91.56 97 VAL A N 1
ATOM 796 C CA . VAL A 1 97 ? 15.752 18.484 -1.902 1.00 91.56 97 VAL A CA 1
ATOM 797 C C . VAL A 1 97 ? 15.202 17.465 -0.905 1.00 91.56 97 VAL A C 1
ATOM 799 O O . VAL A 1 97 ? 15.475 17.518 0.293 1.00 91.56 97 VAL A O 1
ATOM 802 N N . PHE A 1 98 ? 14.380 16.531 -1.392 1.00 93.62 98 PHE A N 1
ATOM 803 C CA . PHE A 1 98 ? 13.802 15.500 -0.540 1.00 93.62 98 PHE A CA 1
ATOM 804 C C . PHE A 1 98 ? 14.849 14.462 -0.136 1.00 93.62 98 PHE A C 1
ATOM 806 O O . PHE A 1 98 ? 14.833 14.010 1.008 1.00 93.62 98 PHE A O 1
ATOM 813 N N . GLN A 1 99 ? 15.741 14.075 -1.052 1.00 91.62 99 GLN A N 1
ATOM 814 C CA . GLN A 1 99 ? 16.826 13.140 -0.754 1.00 91.62 99 GLN A CA 1
ATOM 815 C C . GLN A 1 99 ? 17.722 13.672 0.358 1.00 91.62 99 GLN A C 1
ATOM 817 O O . GLN A 1 99 ? 18.049 12.928 1.280 1.00 91.62 99 GLN A O 1
ATOM 822 N N . GLU A 1 100 ? 18.040 14.960 0.312 1.00 90.94 100 GLU A N 1
ATOM 823 C CA . GLU A 1 100 ? 18.824 15.608 1.347 1.00 90.94 100 GLU A CA 1
ATOM 824 C C . GLU A 1 100 ? 18.074 15.703 2.682 1.00 90.94 100 GLU A C 1
ATOM 826 O O . GLU A 1 100 ? 18.606 15.326 3.725 1.00 90.94 100 GLU A O 1
ATOM 831 N N . PHE A 1 101 ? 16.811 16.128 2.666 1.00 93.31 101 PHE A N 1
ATOM 832 C CA . PHE A 1 101 ? 15.981 16.152 3.870 1.00 93.31 101 PHE A CA 1
ATOM 833 C C . PHE A 1 101 ? 15.853 14.774 4.533 1.00 93.31 101 PHE A C 1
ATOM 835 O O . PHE A 1 101 ? 15.975 14.654 5.752 1.00 93.31 101 PHE A O 1
ATOM 842 N N . ARG A 1 102 ? 15.644 13.721 3.733 1.00 93.81 102 ARG A N 1
ATOM 843 C CA . ARG A 1 102 ? 15.606 12.336 4.216 1.00 93.81 102 ARG A CA 1
ATOM 844 C C . ARG A 1 102 ? 16.945 11.937 4.834 1.00 93.81 102 ARG A C 1
ATOM 846 O O . ARG A 1 102 ? 16.943 11.330 5.897 1.00 93.81 102 ARG A O 1
ATOM 853 N N . LEU A 1 103 ? 18.060 12.266 4.180 1.00 92.69 103 LEU A N 1
ATOM 854 C CA . LEU A 1 103 ? 19.400 11.959 4.679 1.00 92.69 103 LEU A CA 1
ATOM 855 C C . LEU A 1 103 ? 19.617 12.561 6.073 1.00 92.69 103 LEU A C 1
ATOM 857 O O . LEU A 1 103 ? 19.979 11.834 6.993 1.00 92.69 103 LEU A O 1
ATOM 861 N N . TRP A 1 104 ? 19.321 13.848 6.259 1.00 93.12 104 TRP A N 1
ATOM 862 C CA . TRP A 1 104 ? 19.451 14.500 7.566 1.00 93.12 104 TRP A CA 1
ATOM 863 C C . TRP A 1 104 ? 18.500 13.926 8.616 1.00 93.12 104 TRP A C 1
ATOM 865 O O . TRP A 1 104 ? 18.898 13.721 9.761 1.00 93.12 104 TRP A O 1
ATOM 875 N N . GLN A 1 105 ? 17.268 13.588 8.232 1.00 93.25 105 GLN A N 1
ATOM 876 C CA . GLN A 1 105 ? 16.340 12.898 9.126 1.00 93.25 105 GLN A CA 1
ATOM 877 C C . GLN A 1 105 ? 16.883 11.532 9.578 1.00 93.25 105 GLN A C 1
ATOM 879 O O . GLN A 1 105 ? 16.803 11.200 10.762 1.00 93.25 105 GLN A O 1
ATOM 884 N N . ASP A 1 106 ? 17.452 10.753 8.657 1.00 92.69 106 ASP A N 1
ATOM 885 C CA . ASP A 1 106 ? 18.053 9.455 8.961 1.00 92.69 106 ASP A CA 1
ATOM 886 C C . ASP A 1 106 ? 19.280 9.614 9.881 1.00 92.69 106 ASP A C 1
ATOM 888 O O . ASP A 1 106 ? 19.416 8.855 10.841 1.00 92.69 106 ASP A O 1
ATOM 892 N N . LEU A 1 107 ? 20.125 10.629 9.652 1.00 92.75 107 LEU A N 1
ATOM 893 C CA . LEU A 1 107 ? 21.293 10.943 10.488 1.00 92.75 107 LEU A CA 1
ATOM 894 C C . LEU A 1 107 ? 20.902 11.358 11.915 1.00 92.75 107 LEU A C 1
ATOM 896 O O . LEU A 1 107 ? 21.484 10.857 12.875 1.00 92.75 107 LEU A O 1
ATOM 900 N N . LYS A 1 108 ? 19.878 12.204 12.087 1.00 91.88 108 LYS A N 1
ATOM 901 C CA . LYS A 1 108 ? 19.406 12.627 13.421 1.00 91.88 108 LYS A CA 1
ATOM 902 C C . LYS A 1 108 ? 18.760 11.483 14.213 1.00 91.88 108 LYS A C 1
ATOM 904 O O . LYS A 1 108 ? 18.877 11.420 15.438 1.00 91.88 108 LYS A O 1
ATOM 909 N N . HIS A 1 109 ? 18.096 10.542 13.537 1.00 90.12 109 HIS A N 1
ATOM 910 C CA . HIS A 1 109 ? 17.534 9.342 14.173 1.00 90.12 109 HIS A CA 1
ATOM 911 C C . HIS A 1 109 ? 18.566 8.230 14.410 1.00 90.12 109 HIS A C 1
ATOM 913 O O . HIS A 1 109 ? 18.302 7.292 15.169 1.00 90.12 109 HIS A O 1
ATOM 919 N N . PHE A 1 110 ? 19.733 8.316 13.776 1.00 90.25 110 PHE A N 1
ATOM 920 C CA . PHE A 1 110 ? 20.798 7.339 13.920 1.00 90.25 110 PHE A CA 1
ATOM 921 C C . PHE A 1 110 ? 21.302 7.281 15.367 1.00 90.25 110 PHE A C 1
ATOM 923 O O . PHE A 1 110 ? 21.431 8.300 16.053 1.00 90.25 110 PHE A O 1
ATOM 930 N N . ARG A 1 111 ? 21.586 6.068 15.847 1.00 92.44 111 ARG A N 1
ATOM 931 C CA . ARG A 1 111 ? 22.156 5.833 17.175 1.00 92.44 111 ARG A CA 1
ATOM 932 C C . ARG A 1 111 ? 23.342 4.880 17.076 1.00 92.44 111 ARG A C 1
ATOM 934 O O . ARG A 1 111 ? 23.251 3.828 16.434 1.00 92.44 111 ARG A O 1
ATOM 941 N N . VAL A 1 112 ? 24.431 5.258 17.733 1.00 92.44 112 VAL A N 1
ATOM 942 C CA . VAL A 1 112 ? 25.590 4.410 18.007 1.00 92.44 112 VAL A CA 1
ATOM 943 C C . VAL A 1 112 ? 25.303 3.678 19.311 1.00 92.44 112 VAL A C 1
ATOM 945 O O . VAL A 1 112 ? 24.990 4.305 20.318 1.00 92.44 112 VAL A O 1
ATOM 948 N N . ILE A 1 113 ? 25.359 2.354 19.275 1.00 92.44 113 ILE A N 1
ATOM 949 C CA . ILE A 1 113 ? 25.010 1.473 20.386 1.00 92.44 113 ILE A CA 1
ATOM 950 C C . ILE A 1 113 ? 26.290 0.795 20.863 1.00 92.44 113 ILE A C 1
ATOM 952 O O . ILE A 1 113 ? 26.980 0.134 20.086 1.00 92.44 113 ILE A O 1
ATOM 956 N N . GLU A 1 114 ? 26.589 0.923 22.143 1.00 91.75 114 GLU A N 1
ATOM 957 C CA . GLU A 1 114 ? 27.649 0.179 22.802 1.00 91.75 114 GLU A CA 1
ATOM 958 C C . GLU A 1 114 ? 27.136 -1.201 23.214 1.00 91.75 114 GLU A C 1
ATOM 960 O O . GLU A 1 114 ? 26.032 -1.357 23.740 1.00 91.75 114 GLU A O 1
ATOM 965 N N . LYS A 1 115 ? 27.949 -2.238 23.008 1.00 87.62 115 LYS A N 1
ATOM 966 C CA . LYS A 1 115 ? 27.572 -3.611 23.379 1.00 87.62 115 LYS A CA 1
ATOM 967 C C . LYS A 1 115 ? 27.490 -3.832 24.894 1.00 87.62 115 LYS A C 1
ATOM 969 O O . LYS A 1 115 ? 26.926 -4.836 25.312 1.00 87.62 115 LYS A O 1
ATOM 974 N N . ASN A 1 116 ? 28.020 -2.910 25.698 1.00 86.19 116 ASN A N 1
ATOM 975 C CA . ASN A 1 116 ? 27.935 -2.906 27.163 1.00 86.19 116 ASN A CA 1
ATOM 976 C C . ASN A 1 116 ? 26.601 -2.331 27.701 1.00 86.19 116 ASN A C 1
ATOM 978 O O . ASN A 1 116 ? 26.386 -2.366 28.909 1.00 86.19 116 ASN A O 1
ATOM 982 N N . GLY A 1 117 ? 25.712 -1.816 26.836 1.00 80.62 117 GLY A N 1
ATOM 983 C CA . GLY A 1 117 ? 24.399 -1.284 27.225 1.00 80.62 117 GLY A CA 1
ATOM 984 C C . GLY A 1 117 ? 24.186 0.220 27.007 1.00 80.62 117 GLY A C 1
ATOM 985 O O . GLY A 1 117 ? 23.086 0.701 27.274 1.00 80.62 117 GLY A O 1
ATOM 986 N N . GLY A 1 118 ? 25.176 0.961 26.498 1.00 88.00 118 GLY A N 1
ATOM 987 C CA . GLY A 1 118 ? 25.038 2.380 26.142 1.00 88.00 118 GLY A CA 1
ATOM 988 C C . GLY A 1 118 ? 24.439 2.629 24.749 1.00 88.00 118 GLY A C 1
ATOM 989 O O . GLY A 1 118 ? 24.555 1.812 23.837 1.00 88.00 118 GLY A O 1
ATOM 990 N N . SER A 1 119 ? 23.804 3.785 24.544 1.00 92.06 119 SER A N 1
ATOM 991 C CA . SER A 1 119 ? 23.422 4.266 23.209 1.00 92.06 119 SER A CA 1
ATOM 992 C C . SER A 1 119 ? 23.483 5.787 23.157 1.00 92.06 119 SER A C 1
ATOM 994 O O . SER A 1 119 ? 22.850 6.455 23.972 1.00 92.06 119 SER A O 1
ATOM 996 N N . ARG A 1 120 ? 24.156 6.335 22.144 1.00 92.56 120 ARG A N 1
ATOM 997 C CA . ARG A 1 120 ? 24.268 7.781 21.906 1.00 92.56 120 ARG A CA 1
ATOM 998 C C . ARG A 1 120 ? 23.826 8.174 20.489 1.00 92.56 120 ARG A C 1
ATOM 1000 O O . ARG A 1 120 ? 23.883 7.342 19.579 1.00 92.56 120 ARG A O 1
ATOM 1007 N N . PRO A 1 121 ? 23.362 9.415 20.264 1.00 92.38 121 PRO A N 1
ATOM 1008 C CA . PRO A 1 121 ? 23.243 9.972 18.917 1.00 92.38 121 PRO A CA 1
ATOM 1009 C C . PRO A 1 121 ? 24.618 10.141 18.252 1.00 92.38 121 PRO A C 1
ATOM 1011 O O . PRO A 1 121 ? 25.659 10.050 18.910 1.00 92.38 121 PRO A O 1
ATOM 1014 N N . LEU A 1 122 ? 24.611 10.388 16.941 1.00 91.44 122 LEU A N 1
ATOM 1015 C CA . LEU A 1 122 ? 25.799 10.891 16.250 1.00 91.44 122 LEU A CA 1
ATOM 1016 C C . LEU A 1 122 ? 26.124 12.298 16.750 1.00 91.44 122 LEU A C 1
ATOM 1018 O O . LEU A 1 122 ? 25.203 13.098 16.943 1.00 91.44 122 LEU A O 1
ATOM 1022 N N . THR A 1 123 ? 27.408 12.606 16.909 1.00 92.56 123 THR A N 1
ATOM 1023 C CA . THR A 1 123 ? 27.851 13.988 17.129 1.00 92.56 123 THR A CA 1
ATOM 1024 C C . THR A 1 123 ? 27.580 14.828 15.882 1.00 92.56 123 THR A C 1
ATOM 1026 O O . THR A 1 123 ? 27.337 14.294 14.797 1.00 92.56 123 THR A O 1
ATOM 1029 N N . TYR A 1 124 ? 27.586 16.151 16.022 1.00 91.94 124 TYR A N 1
ATOM 1030 C CA . TYR A 1 124 ? 27.340 17.037 14.889 1.00 91.94 124 TYR A CA 1
ATOM 1031 C C . TYR A 1 124 ? 28.403 16.877 13.786 1.00 91.94 124 TYR A C 1
ATOM 1033 O O . TYR A 1 124 ? 28.054 16.724 12.615 1.00 91.94 124 TYR A O 1
ATOM 1041 N N . ASP A 1 125 ? 29.677 16.749 14.162 1.00 92.81 125 ASP A N 1
ATOM 1042 C CA . ASP A 1 125 ? 30.773 16.495 13.218 1.00 92.81 125 ASP A CA 1
ATOM 1043 C C . ASP A 1 125 ? 30.626 15.148 12.495 1.00 92.81 125 ASP A C 1
ATOM 1045 O O . ASP A 1 125 ? 30.801 15.067 11.277 1.00 92.81 125 ASP A O 1
ATOM 1049 N N . GLU A 1 126 ? 30.230 14.087 13.214 1.00 93.12 126 GLU A N 1
ATOM 1050 C CA . GLU A 1 126 ? 29.935 12.780 12.613 1.00 93.12 126 GLU A CA 1
ATOM 1051 C C . GLU A 1 126 ? 28.775 12.886 11.603 1.00 93.12 126 GLU A C 1
ATOM 1053 O O . GLU A 1 126 ? 28.819 12.256 10.542 1.00 93.12 126 GLU A O 1
ATOM 1058 N N . GLN A 1 127 ? 27.744 13.689 11.907 1.00 93.00 127 GLN A N 1
ATOM 1059 C CA . GLN A 1 127 ? 26.616 13.937 11.002 1.00 93.00 127 GLN A CA 1
ATOM 1060 C C . GLN A 1 127 ? 27.075 14.658 9.731 1.00 93.00 127 GLN A C 1
ATOM 1062 O O . GLN A 1 127 ? 26.720 14.216 8.638 1.00 93.00 127 GLN A O 1
ATOM 1067 N N . ILE A 1 128 ? 27.886 15.714 9.848 1.00 92.62 128 ILE A N 1
ATOM 1068 C CA . ILE A 1 128 ? 28.420 16.451 8.694 1.00 92.62 128 ILE A CA 1
ATOM 1069 C C . ILE A 1 128 ? 29.277 15.526 7.828 1.00 92.62 128 ILE A C 1
ATOM 1071 O O . ILE A 1 128 ? 29.003 15.397 6.631 1.00 92.62 128 ILE A O 1
ATOM 1075 N N . ALA A 1 129 ? 30.250 14.832 8.422 1.00 92.94 129 ALA A N 1
ATOM 1076 C CA . ALA A 1 129 ? 31.165 13.952 7.698 1.00 92.94 129 ALA A CA 1
ATOM 1077 C C . ALA A 1 129 ? 30.417 12.840 6.943 1.00 92.94 129 ALA A C 1
ATOM 1079 O O . ALA A 1 129 ? 30.671 12.596 5.760 1.00 92.94 129 ALA A O 1
ATOM 1080 N N . LEU A 1 130 ? 29.439 12.198 7.596 1.00 92.19 130 LEU A N 1
ATOM 1081 C CA . LEU A 1 130 ? 28.587 11.205 6.941 1.00 92.19 130 LEU A CA 1
ATOM 1082 C C . LEU A 1 130 ? 27.707 11.830 5.858 1.00 92.19 130 LEU A C 1
ATOM 1084 O O . LEU A 1 130 ? 27.522 11.210 4.812 1.00 92.19 130 LEU A O 1
ATOM 1088 N N . SER A 1 131 ? 27.168 13.033 6.079 1.00 90.56 131 SER A N 1
ATOM 1089 C CA . SER A 1 131 ? 26.316 13.709 5.097 1.00 90.56 131 SER A CA 1
ATOM 1090 C C . SER A 1 131 ? 27.061 14.003 3.794 1.00 90.56 131 SER A C 1
ATOM 1092 O O . SER A 1 131 ? 26.477 13.818 2.731 1.00 90.56 131 SER A O 1
ATOM 1094 N N . ILE A 1 132 ? 28.340 14.387 3.873 1.00 88.44 132 ILE A N 1
ATOM 1095 C CA . ILE A 1 132 ? 29.207 14.635 2.714 1.00 88.44 132 ILE A CA 1
ATOM 1096 C C . ILE A 1 132 ? 29.489 13.312 1.999 1.00 88.44 132 ILE A C 1
ATOM 1098 O O . ILE A 1 132 ? 29.203 13.180 0.814 1.00 88.44 132 ILE A O 1
ATOM 1102 N N . ASN A 1 133 ? 29.937 12.282 2.726 1.00 89.56 133 ASN A N 1
ATOM 1103 C CA . ASN A 1 133 ? 30.246 10.982 2.121 1.00 89.56 133 ASN A CA 1
ATOM 1104 C C . ASN A 1 133 ? 29.031 10.333 1.427 1.00 89.56 133 ASN A C 1
ATOM 1106 O O . ASN A 1 133 ? 29.149 9.701 0.377 1.00 89.56 133 ASN A O 1
ATOM 1110 N N . LEU A 1 134 ? 27.839 10.500 2.004 1.00 89.62 134 LEU A N 1
ATOM 1111 C CA . LEU A 1 134 ? 26.588 9.955 1.478 1.00 89.62 134 LEU A CA 1
ATOM 1112 C C . LEU A 1 134 ? 26.012 10.748 0.294 1.00 89.62 134 LEU A C 1
ATOM 1114 O O . LEU A 1 134 ? 24.970 10.345 -0.231 1.00 89.62 134 LEU A O 1
ATOM 1118 N N . ARG A 1 135 ? 26.656 11.835 -0.154 1.00 84.06 135 ARG A N 1
ATOM 1119 C CA . ARG A 1 135 ? 26.343 12.477 -1.445 1.00 84.06 135 ARG A CA 1
ATOM 1120 C C . ARG A 1 135 ? 26.897 11.651 -2.600 1.00 84.06 135 ARG A C 1
ATOM 1122 O O . ARG A 1 135 ? 26.113 11.251 -3.458 1.00 84.06 135 ARG A O 1
ATOM 1129 N N . SER A 1 136 ? 28.171 11.280 -2.521 1.00 83.38 136 SER A N 1
ATOM 1130 C CA . SER A 1 136 ? 28.878 10.490 -3.537 1.00 83.38 136 SER A CA 1
ATOM 1131 C C . SER A 1 136 ? 28.531 8.999 -3.480 1.00 83.38 136 SER A C 1
ATOM 1133 O O . SER A 1 136 ? 28.560 8.276 -4.481 1.00 83.38 136 SER A O 1
ATOM 1135 N N . VAL A 1 137 ? 28.155 8.493 -2.299 1.00 86.31 137 VAL A N 1
ATOM 1136 C CA . VAL A 1 137 ? 27.873 7.068 -2.090 1.00 86.31 137 VAL A CA 1
ATOM 1137 C C . VAL A 1 137 ? 26.374 6.794 -1.969 1.00 86.31 137 VAL A C 1
ATOM 1139 O O . VAL A 1 137 ? 25.703 7.227 -1.039 1.00 86.31 137 VAL A O 1
ATOM 1142 N N . SER A 1 138 ? 25.853 5.941 -2.858 1.00 82.88 138 SER A N 1
ATOM 1143 C CA . SER A 1 138 ? 24.429 5.547 -2.857 1.00 82.88 138 SER A CA 1
ATOM 1144 C C . SER A 1 138 ? 23.941 4.924 -1.539 1.00 82.88 138 SER A C 1
ATOM 1146 O O . SER A 1 138 ? 22.766 5.046 -1.186 1.00 82.88 138 SER A O 1
ATOM 1148 N N . SER A 1 139 ? 24.815 4.224 -0.807 1.00 88.88 139 SER A N 1
ATOM 1149 C CA . SER A 1 139 ? 24.516 3.691 0.524 1.00 88.88 139 SER A CA 1
ATOM 1150 C C . SER A 1 139 ? 25.740 3.145 1.258 1.00 88.88 139 SER A C 1
ATOM 1152 O O . SER A 1 139 ? 26.667 2.628 0.635 1.00 88.88 139 SER A O 1
ATOM 1154 N N . LEU A 1 140 ? 25.680 3.152 2.589 1.00 90.69 140 LEU A N 1
ATOM 1155 C CA . LEU A 1 140 ? 26.676 2.547 3.470 1.00 90.69 140 LEU A CA 1
ATOM 1156 C C . LEU A 1 140 ? 26.046 1.426 4.302 1.00 90.69 140 LEU A C 1
ATOM 1158 O O . LEU A 1 140 ? 24.976 1.594 4.887 1.00 90.69 140 LEU A O 1
ATOM 1162 N N . SER A 1 141 ? 26.708 0.270 4.360 1.00 90.31 141 SER A N 1
ATOM 1163 C CA . SER A 1 141 ? 26.334 -0.820 5.266 1.00 90.31 141 SER A CA 1
ATOM 1164 C C . SER A 1 141 ? 26.793 -0.521 6.690 1.00 90.31 141 SER A C 1
ATOM 1166 O O . SER A 1 141 ? 27.788 0.170 6.896 1.00 90.31 141 SER A O 1
ATOM 1168 N N . LYS A 1 142 ? 26.137 -1.133 7.675 1.00 89.31 142 LYS A N 1
ATOM 1169 C CA . LYS A 1 142 ? 26.505 -1.092 9.097 1.00 89.31 142 LYS A CA 1
ATOM 1170 C C . LYS A 1 142 ? 28.008 -1.244 9.362 1.00 89.31 142 LYS A C 1
ATOM 1172 O O . LYS A 1 142 ? 28.581 -0.457 10.108 1.00 89.31 142 LYS A O 1
ATOM 1177 N N . SER A 1 143 ? 28.658 -2.213 8.716 1.00 88.56 143 SER A N 1
ATOM 1178 C CA . SER A 1 143 ? 30.105 -2.443 8.841 1.00 88.56 143 SER A CA 1
ATOM 1179 C C . SER A 1 143 ? 30.947 -1.271 8.328 1.00 88.56 143 SER A C 1
ATOM 1181 O O . SER A 1 143 ? 31.906 -0.869 8.984 1.00 88.56 143 SER A O 1
ATOM 1183 N N . LYS A 1 144 ? 30.575 -0.695 7.178 1.00 91.19 144 LYS A N 1
ATOM 1184 C CA . LYS A 1 144 ? 31.264 0.461 6.590 1.00 91.19 144 LYS A CA 1
ATOM 1185 C C . LYS A 1 144 ? 31.058 1.723 7.419 1.00 91.19 144 LYS A C 1
ATOM 1187 O O . LYS A 1 144 ? 31.998 2.489 7.552 1.00 91.19 144 LYS A O 1
ATOM 1192 N N . ILE A 1 145 ? 29.875 1.908 8.007 1.00 91.12 145 ILE A N 1
ATOM 1193 C CA . ILE A 1 145 ? 29.584 3.065 8.864 1.00 91.12 145 ILE A CA 1
ATOM 1194 C C . ILE A 1 145 ? 30.447 3.029 10.127 1.00 91.12 145 ILE A C 1
ATOM 1196 O O . ILE A 1 145 ? 31.088 4.018 10.447 1.00 91.12 145 ILE A O 1
ATOM 1200 N N . ILE A 1 146 ? 30.529 1.881 10.810 1.00 90.81 146 ILE A N 1
ATOM 1201 C CA . ILE A 1 146 ? 31.377 1.727 12.006 1.00 90.81 146 ILE A CA 1
ATOM 1202 C C . ILE A 1 146 ? 32.844 2.029 11.673 1.00 90.81 146 ILE A C 1
ATOM 1204 O O . ILE A 1 146 ? 33.503 2.756 12.412 1.00 90.81 146 ILE A O 1
ATOM 1208 N N . LYS A 1 147 ? 33.328 1.524 10.529 1.00 92.19 147 LYS A N 1
ATOM 1209 C CA . LYS A 1 147 ? 34.682 1.812 10.040 1.00 92.19 147 LYS A CA 1
ATOM 1210 C C . LYS A 1 147 ? 34.877 3.300 9.724 1.00 92.19 147 LYS A C 1
ATOM 1212 O O . LYS A 1 147 ? 35.919 3.841 10.065 1.00 92.19 147 LYS A O 1
ATOM 1217 N N . PHE A 1 148 ? 33.894 3.946 9.096 1.00 91.12 148 PHE A N 1
ATOM 1218 C CA . PHE A 1 148 ? 33.932 5.374 8.763 1.00 91.12 148 PHE A CA 1
ATOM 1219 C C . PHE A 1 148 ? 33.989 6.255 10.016 1.00 91.12 148 PHE A C 1
ATOM 1221 O O . PHE A 1 148 ? 34.739 7.219 10.049 1.00 91.12 148 PHE A O 1
ATOM 1228 N N . LEU A 1 149 ? 33.253 5.882 11.065 1.00 90.81 149 LEU A N 1
ATOM 1229 C CA . LEU A 1 149 ? 33.261 6.575 12.357 1.00 90.81 149 LEU A CA 1
ATOM 1230 C C . LEU A 1 149 ? 34.523 6.293 13.197 1.00 90.81 149 LEU A C 1
ATOM 1232 O O . LEU A 1 149 ? 34.642 6.810 14.301 1.00 90.81 149 LEU A O 1
ATOM 1236 N N . GLY A 1 150 ? 35.438 5.435 12.729 1.00 90.25 150 GLY A N 1
ATOM 1237 C CA . GLY A 1 150 ? 36.639 5.057 13.482 1.00 90.25 150 GLY A CA 1
ATOM 1238 C C . GLY A 1 150 ? 36.359 4.236 14.747 1.00 90.25 150 GLY A C 1
ATOM 1239 O O . GLY A 1 150 ? 37.216 4.143 15.621 1.00 90.25 150 GLY A O 1
ATOM 1240 N N . LEU A 1 151 ? 35.171 3.631 14.869 1.00 89.94 151 LEU A N 1
ATOM 1241 C CA . LEU A 1 151 ? 34.757 2.920 16.080 1.00 89.94 151 LEU A CA 1
ATOM 1242 C C . LEU A 1 151 ? 35.158 1.433 16.036 1.00 89.94 151 LEU A C 1
ATOM 1244 O O . LEU A 1 151 ? 34.974 0.766 15.012 1.00 89.94 151 LEU A O 1
ATOM 1248 N N . PRO A 1 152 ? 35.643 0.848 17.149 1.00 88.62 152 PRO A N 1
ATOM 1249 C CA . PRO A 1 152 ? 35.974 -0.570 17.197 1.00 88.62 152 PRO A CA 1
ATOM 1250 C C . PRO A 1 152 ? 34.704 -1.431 17.148 1.00 88.62 152 PRO A C 1
ATOM 1252 O O . PRO A 1 152 ? 33.878 -1.429 18.063 1.00 88.62 152 PRO A O 1
ATOM 1255 N N . SER A 1 153 ? 34.569 -2.234 16.088 1.00 87.56 153 SER A N 1
ATOM 1256 C CA . SER A 1 153 ? 33.419 -3.134 15.868 1.00 87.56 153 SER A CA 1
ATOM 1257 C C . SER A 1 153 ? 33.217 -4.193 16.965 1.00 87.56 153 SER A C 1
ATOM 1259 O O . SER A 1 153 ? 32.130 -4.767 17.102 1.00 87.56 153 SER A O 1
ATOM 1261 N N . SER A 1 154 ? 34.248 -4.455 17.776 1.00 87.44 154 SER A N 1
ATOM 1262 C CA . SER A 1 154 ? 34.163 -5.306 18.962 1.00 87.44 154 SER A CA 1
ATOM 1263 C C . SER A 1 154 ? 33.276 -4.688 20.044 1.00 87.44 154 SER A C 1
ATOM 1265 O O . SER A 1 154 ? 32.505 -5.428 20.649 1.00 87.44 154 SER A O 1
ATOM 1267 N N . GLN A 1 155 ? 33.296 -3.363 20.214 1.00 87.94 155 GLN A N 1
ATOM 1268 C CA . GLN A 1 155 ? 32.597 -2.644 21.286 1.00 87.94 155 GLN A CA 1
ATOM 1269 C C . GLN A 1 155 ? 31.323 -1.938 20.811 1.00 87.94 155 GLN A C 1
ATOM 1271 O O . GLN A 1 155 ? 30.372 -1.825 21.581 1.00 87.94 155 GLN A O 1
ATOM 1276 N N . TYR A 1 156 ? 31.265 -1.523 19.543 1.00 89.75 156 TYR A N 1
ATOM 1277 C CA . TYR A 1 156 ? 30.166 -0.715 19.015 1.00 89.75 156 TYR A CA 1
ATOM 1278 C C . TYR A 1 156 ? 29.366 -1.430 17.924 1.00 89.75 156 TYR A C 1
ATOM 1280 O O . TYR A 1 156 ? 29.860 -2.259 17.159 1.00 89.75 156 TYR A O 1
ATOM 1288 N N . THR A 1 157 ? 28.091 -1.074 17.845 1.00 89.50 157 THR A N 1
ATOM 1289 C CA . THR A 1 157 ? 27.151 -1.400 16.775 1.00 89.50 157 THR A CA 1
ATOM 1290 C C . THR A 1 157 ? 26.305 -0.160 16.471 1.00 89.50 157 THR A C 1
ATOM 1292 O O . THR A 1 157 ? 26.390 0.848 17.162 1.00 89.50 157 THR A O 1
ATOM 1295 N N . VAL A 1 158 ? 25.496 -0.195 15.416 1.00 89.69 158 VAL A N 1
ATOM 1296 C CA . VAL A 1 158 ? 24.617 0.922 15.043 1.00 89.69 158 VAL A CA 1
ATOM 1297 C C . VAL A 1 158 ? 23.166 0.464 14.934 1.00 89.69 158 VAL A C 1
ATOM 1299 O O . VAL A 1 158 ? 22.904 -0.730 14.752 1.00 89.69 158 VAL A O 1
ATOM 1302 N N . SER A 1 159 ? 22.231 1.407 15.077 1.00 87.69 159 SER A N 1
ATOM 1303 C CA . SER A 1 159 ? 20.783 1.147 15.091 1.00 87.69 159 SER A CA 1
ATOM 1304 C C . SER A 1 159 ? 20.181 0.791 13.728 1.00 87.69 159 SER A C 1
ATOM 1306 O O . SER A 1 159 ? 19.068 0.265 13.671 1.00 87.69 159 SER A O 1
ATOM 1308 N N . VAL A 1 160 ? 20.906 1.047 12.636 1.00 85.00 160 VAL A N 1
ATOM 1309 C CA . VAL A 1 160 ? 20.472 0.767 11.261 1.00 85.00 160 VAL A CA 1
ATOM 1310 C C . VAL A 1 160 ? 21.399 -0.238 10.579 1.00 85.00 160 VAL A C 1
ATOM 1312 O O . VAL A 1 160 ? 22.610 -0.233 10.782 1.00 85.00 160 VAL A O 1
ATOM 1315 N N . GLU A 1 161 ? 20.835 -1.095 9.729 1.00 82.56 161 GLU A N 1
ATOM 1316 C CA . GLU A 1 161 ? 21.618 -2.049 8.925 1.00 82.56 161 GLU A CA 1
ATOM 1317 C C . GLU A 1 161 ? 22.294 -1.380 7.720 1.00 82.56 161 GLU A C 1
ATOM 1319 O O . GLU A 1 161 ? 23.385 -1.768 7.295 1.00 82.56 161 GLU A O 1
ATOM 1324 N N . LYS A 1 162 ? 21.637 -0.364 7.155 1.00 87.88 162 LYS A N 1
ATOM 1325 C CA . LYS A 1 162 ? 22.071 0.346 5.956 1.00 87.88 162 LYS A CA 1
ATOM 1326 C C . LYS A 1 162 ? 21.584 1.788 6.010 1.00 87.88 162 LYS A C 1
ATOM 1328 O O . LYS A 1 162 ? 20.401 2.024 6.245 1.00 87.88 162 LYS A O 1
ATOM 1333 N N . LEU A 1 163 ? 22.482 2.728 5.745 1.00 88.62 163 LEU A N 1
ATOM 1334 C CA . LEU A 1 163 ? 22.164 4.142 5.589 1.00 88.62 163 LEU A CA 1
ATOM 1335 C C . LEU A 1 163 ? 22.164 4.478 4.095 1.00 88.62 163 LEU A C 1
ATOM 1337 O O . LEU A 1 163 ? 23.124 4.177 3.385 1.00 88.62 163 LEU A O 1
ATOM 1341 N N . THR A 1 164 ? 21.056 5.020 3.591 1.00 88.50 164 THR A N 1
ATOM 1342 C CA . THR A 1 164 ? 20.893 5.302 2.155 1.00 88.50 164 THR A CA 1
ATOM 1343 C C . THR A 1 164 ? 21.289 6.744 1.876 1.00 88.50 164 THR A C 1
ATOM 1345 O O . THR A 1 164 ? 20.714 7.649 2.481 1.00 88.50 164 THR A O 1
ATOM 1348 N N . GLY A 1 165 ? 22.226 6.953 0.952 1.00 87.19 165 GLY A N 1
ATOM 1349 C CA . GLY A 1 165 ? 22.708 8.277 0.563 1.00 87.19 165 GLY A CA 1
ATOM 1350 C C . GLY A 1 165 ? 21.798 8.983 -0.436 1.00 87.19 165 GLY A C 1
ATOM 1351 O O . GLY A 1 165 ? 20.687 8.522 -0.716 1.00 87.19 165 GLY A O 1
ATOM 1352 N N . ASN A 1 166 ? 22.249 10.111 -0.974 1.00 88.56 166 ASN A N 1
ATOM 1353 C CA . ASN A 1 166 ? 21.506 10.843 -1.989 1.00 88.56 166 ASN A CA 1
ATOM 1354 C C . ASN A 1 166 ? 21.594 10.095 -3.330 1.00 88.56 166 ASN A C 1
ATOM 1356 O O . ASN A 1 166 ? 22.624 10.074 -3.998 1.00 88.56 166 ASN A O 1
ATOM 1360 N N . ILE A 1 167 ? 20.498 9.434 -3.713 1.00 87.06 167 ILE A N 1
ATOM 1361 C CA . ILE A 1 167 ? 20.452 8.584 -4.914 1.00 87.06 167 ILE A CA 1
ATOM 1362 C C . ILE A 1 167 ? 20.606 9.410 -6.193 1.00 87.06 167 ILE A C 1
ATOM 1364 O O . ILE A 1 167 ? 21.177 8.912 -7.158 1.00 87.06 167 ILE A O 1
ATOM 1368 N N . PHE A 1 168 ? 20.076 10.637 -6.213 1.00 89.06 168 PHE A N 1
ATOM 1369 C CA . PHE A 1 168 ? 20.248 11.530 -7.354 1.00 89.06 168 PHE A CA 1
ATOM 1370 C C . PHE A 1 168 ? 21.720 11.899 -7.492 1.00 89.06 168 PHE A C 1
ATOM 1372 O O . PHE A 1 168 ? 22.335 11.578 -8.506 1.00 89.06 168 PHE A O 1
ATOM 1379 N N . SER A 1 169 ? 22.292 12.445 -6.420 1.00 87.75 169 SER A N 1
ATOM 1380 C CA . SER A 1 169 ? 23.672 12.915 -6.417 1.00 87.75 169 SER A CA 1
ATOM 1381 C C . SER A 1 169 ? 24.672 11.817 -6.737 1.00 87.75 169 SER A C 1
ATOM 1383 O O . SER A 1 169 ? 25.363 11.900 -7.743 1.00 87.75 169 SER A O 1
ATOM 1385 N N . SER A 1 170 ? 24.628 10.709 -5.998 1.00 87.94 170 SER A N 1
ATOM 1386 C CA . SER A 1 170 ? 25.565 9.595 -6.183 1.00 87.94 170 SER A CA 1
ATOM 1387 C C . SER A 1 170 ? 25.487 8.906 -7.548 1.00 87.94 170 SER A C 1
ATOM 1389 O O . SER A 1 170 ? 26.398 8.159 -7.899 1.00 87.94 170 SER A O 1
ATOM 1391 N N . LYS A 1 171 ? 24.388 9.055 -8.299 1.00 88.69 171 LYS A N 1
ATOM 1392 C CA . LYS A 1 171 ? 24.272 8.508 -9.661 1.00 88.69 171 LYS A CA 1
ATOM 1393 C C . LYS A 1 171 ? 24.783 9.485 -10.707 1.00 88.69 171 LYS A C 1
ATOM 1395 O O . LYS A 1 171 ? 25.451 9.047 -11.633 1.00 88.69 171 LYS A O 1
ATOM 1400 N N . VAL A 1 172 ? 24.451 10.765 -10.555 1.00 88.88 172 VAL A N 1
ATOM 1401 C CA . VAL A 1 172 ? 24.877 11.819 -11.479 1.00 88.88 172 VAL A CA 1
ATOM 1402 C C . VAL A 1 172 ? 26.385 12.029 -11.360 1.00 88.88 172 VAL A C 1
ATOM 1404 O O . VAL A 1 172 ? 27.079 11.931 -12.363 1.00 88.88 172 VAL A O 1
ATOM 1407 N N . GLU A 1 173 ? 26.907 12.178 -10.141 1.00 88.12 173 GLU A N 1
ATOM 1408 C CA . GLU A 1 173 ? 28.335 12.394 -9.844 1.00 88.12 173 GLU A CA 1
ATOM 1409 C C . GLU A 1 173 ? 29.233 11.262 -10.375 1.00 88.12 173 GLU A C 1
ATOM 1411 O O . GLU A 1 173 ? 30.337 11.503 -10.843 1.00 88.12 173 GLU A O 1
ATOM 1416 N N . LYS A 1 174 ? 28.737 10.018 -10.418 1.00 87.75 174 LYS A N 1
ATOM 1417 C CA . LYS A 1 174 ? 29.462 8.892 -11.038 1.00 87.75 174 LYS A CA 1
ATOM 1418 C C . LYS A 1 174 ? 29.663 9.020 -12.546 1.00 87.75 174 LYS A C 1
ATOM 1420 O O . LYS A 1 174 ? 30.525 8.331 -13.077 1.00 87.75 174 LYS A O 1
ATOM 1425 N N . ILE A 1 175 ? 28.824 9.803 -13.220 1.00 87.62 175 ILE A N 1
ATOM 1426 C CA . ILE A 1 175 ? 28.889 10.027 -14.666 1.00 87.62 175 ILE A CA 1
ATOM 1427 C C . ILE A 1 175 ? 29.681 11.302 -14.946 1.00 87.62 175 ILE A C 1
ATOM 1429 O O . ILE A 1 175 ? 30.580 11.278 -15.773 1.00 87.62 175 ILE A O 1
ATOM 1433 N N . ILE A 1 176 ? 29.373 12.391 -14.234 1.00 85.12 176 ILE A N 1
ATOM 1434 C CA . ILE A 1 176 ? 29.951 13.715 -14.504 1.00 85.12 176 ILE A CA 1
ATOM 1435 C C . ILE A 1 176 ? 31.242 14.018 -13.709 1.00 85.12 176 ILE A C 1
ATOM 1437 O O . ILE A 1 176 ? 31.885 15.041 -13.939 1.00 85.12 176 ILE A O 1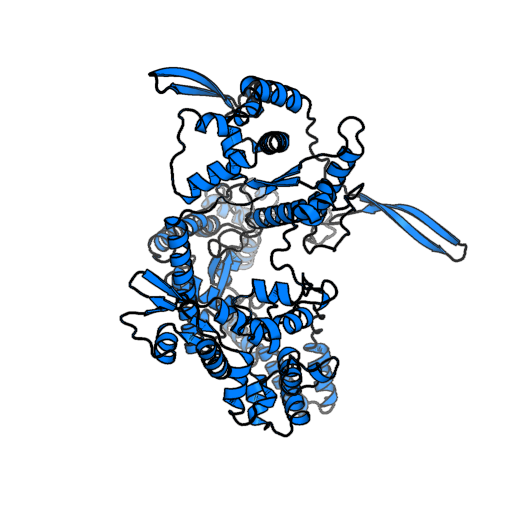
ATOM 1441 N N . GLY A 1 177 ? 31.643 13.166 -12.768 1.00 79.38 177 GLY A N 1
ATOM 1442 C CA . GLY A 1 177 ? 32.794 13.424 -11.897 1.00 79.38 177 GLY A CA 1
ATOM 1443 C C . GLY A 1 177 ? 32.525 14.461 -10.796 1.00 79.38 177 GLY A C 1
ATOM 1444 O O . GLY A 1 177 ? 31.470 15.096 -10.752 1.00 79.38 177 GLY A O 1
ATOM 1445 N N . ASP A 1 178 ? 33.489 14.602 -9.884 1.00 71.69 178 ASP A N 1
ATOM 1446 C CA . ASP A 1 178 ? 33.370 15.393 -8.642 1.00 71.69 178 ASP A CA 1
ATOM 1447 C C . ASP A 1 178 ? 33.511 16.914 -8.880 1.00 71.69 178 ASP A C 1
ATOM 1449 O O . ASP A 1 178 ? 33.010 17.732 -8.120 1.00 71.69 178 ASP A O 1
ATOM 1453 N N . ASP A 1 179 ? 34.100 17.331 -10.005 1.00 75.00 179 ASP A N 1
ATOM 1454 C CA . ASP A 1 179 ? 34.428 18.744 -10.261 1.00 75.00 179 ASP A CA 1
ATOM 1455 C C . ASP A 1 179 ? 33.202 19.630 -10.583 1.00 75.00 179 ASP A C 1
ATOM 1457 O O . ASP A 1 179 ? 33.317 20.851 -10.688 1.00 75.00 179 ASP A O 1
ATOM 1461 N N . ARG A 1 180 ? 32.009 19.037 -10.755 1.00 81.62 180 ARG A N 1
ATOM 1462 C CA . ARG A 1 180 ? 30.771 19.713 -11.204 1.00 81.62 180 ARG A CA 1
ATOM 1463 C C . ARG A 1 180 ? 29.648 19.669 -10.155 1.00 81.62 180 ARG A C 1
ATOM 1465 O O . ARG A 1 180 ? 28.483 19.420 -10.484 1.00 81.62 180 ARG A O 1
ATOM 1472 N N . LEU A 1 181 ? 29.983 19.938 -8.889 1.00 79.00 181 LEU A N 1
ATOM 1473 C CA . LEU A 1 181 ? 29.058 19.865 -7.743 1.00 79.00 181 LEU A CA 1
ATOM 1474 C C . LEU A 1 181 ? 27.778 20.704 -7.903 1.00 79.00 181 LEU A C 1
ATOM 1476 O O . LEU A 1 181 ? 26.719 20.292 -7.442 1.00 79.00 181 LEU A O 1
ATOM 1480 N N . GLU A 1 182 ? 27.811 21.830 -8.613 1.00 83.00 182 GLU A N 1
ATOM 1481 C CA . GLU A 1 182 ? 26.641 22.690 -8.880 1.00 83.00 182 GLU A CA 1
ATOM 1482 C C . GLU A 1 182 ? 25.475 21.992 -9.616 1.00 83.00 182 GLU A C 1
ATOM 1484 O O . GLU A 1 182 ? 24.310 22.378 -9.468 1.00 83.00 182 GLU A O 1
ATOM 1489 N N . LEU A 1 183 ? 25.761 20.932 -10.384 1.00 83.19 183 LEU A N 1
ATOM 1490 C CA . LEU A 1 183 ? 24.753 20.106 -11.066 1.00 83.19 183 LEU A CA 1
ATOM 1491 C C . LEU A 1 183 ? 24.051 19.131 -10.115 1.00 83.19 183 LEU A C 1
ATOM 1493 O O . LEU A 1 183 ? 23.063 18.489 -10.479 1.00 83.19 183 LEU A O 1
ATOM 1497 N N . VAL A 1 184 ? 24.552 19.015 -8.890 1.00 83.00 184 VAL A N 1
ATOM 1498 C CA . VAL A 1 184 ? 24.196 17.953 -7.957 1.00 83.00 184 VAL A CA 1
ATOM 1499 C C . VAL A 1 184 ? 23.764 18.502 -6.598 1.00 83.00 184 VAL A C 1
ATOM 1501 O O . VAL A 1 184 ? 22.857 17.951 -5.964 1.00 83.00 184 VAL A O 1
ATOM 1504 N N . GLU A 1 185 ? 24.380 19.596 -6.166 1.00 82.00 185 GLU A N 1
ATOM 1505 C CA . GLU A 1 185 ? 24.103 20.283 -4.919 1.00 82.00 185 GLU A CA 1
ATOM 1506 C C . GLU A 1 185 ? 22.931 21.246 -5.056 1.00 82.00 185 GLU A C 1
ATOM 1508 O O . GLU A 1 185 ? 22.708 21.903 -6.076 1.00 82.00 185 GLU A O 1
ATOM 1513 N N . VAL A 1 186 ? 22.125 21.292 -4.002 1.00 84.19 186 VAL A N 1
ATOM 1514 C CA . VAL A 1 186 ? 20.891 22.066 -3.978 1.00 84.19 186 VAL A CA 1
ATOM 1515 C C . VAL A 1 186 ? 21.011 23.135 -2.925 1.00 84.19 186 VAL A C 1
ATOM 1517 O O . VAL A 1 186 ? 20.998 22.853 -1.724 1.00 84.19 186 VAL A O 1
ATOM 1520 N N . ASP A 1 187 ? 21.018 24.377 -3.387 1.00 83.31 187 ASP A N 1
ATOM 1521 C CA . ASP A 1 187 ? 20.917 25.508 -2.492 1.00 83.31 187 ASP A CA 1
ATOM 1522 C C . ASP A 1 187 ? 19.453 25.744 -2.098 1.00 83.31 187 ASP A C 1
ATOM 1524 O O . ASP A 1 187 ? 18.627 26.264 -2.846 1.00 83.31 187 ASP A O 1
ATOM 1528 N N . CYS A 1 188 ? 19.109 25.331 -0.881 1.00 80.69 188 CYS A N 1
ATOM 1529 C CA . CYS A 1 188 ? 17.765 25.514 -0.344 1.00 80.69 188 CYS A CA 1
ATOM 1530 C C . CYS A 1 188 ? 17.493 26.930 0.190 1.00 80.69 188 CYS A C 1
ATOM 1532 O O . CYS A 1 188 ? 16.345 27.198 0.565 1.00 80.69 188 CYS A O 1
ATOM 1534 N N . THR A 1 189 ? 18.502 27.810 0.228 1.00 77.75 189 THR A N 1
ATOM 1535 C CA . THR A 1 189 ? 18.377 29.199 0.697 1.00 77.75 189 THR A CA 1
ATOM 1536 C C . THR A 1 189 ? 17.797 30.131 -0.372 1.00 77.75 189 THR A C 1
ATOM 1538 O O . THR A 1 189 ? 17.097 31.087 -0.031 1.00 77.75 189 THR A O 1
ATOM 1541 N N . LEU A 1 190 ? 17.987 29.805 -1.657 1.00 82.06 190 LEU A N 1
ATOM 1542 C CA . LEU A 1 190 ? 17.442 30.557 -2.790 1.00 82.06 190 LEU A CA 1
ATOM 1543 C C . LEU A 1 190 ? 15.914 30.590 -2.764 1.00 82.06 190 LEU A C 1
ATOM 1545 O O . LEU A 1 190 ? 15.266 29.577 -2.504 1.00 82.06 190 LEU A O 1
ATOM 1549 N N . ASN A 1 191 ? 15.304 31.732 -3.082 1.00 77.44 191 ASN A N 1
ATOM 1550 C CA . ASN A 1 191 ? 13.854 31.926 -3.015 1.00 77.44 191 ASN A CA 1
ATOM 1551 C C . ASN A 1 191 ? 13.203 32.073 -4.397 1.00 77.44 191 ASN A C 1
ATOM 1553 O O . ASN A 1 191 ? 13.837 32.407 -5.392 1.00 77.44 191 ASN A O 1
ATOM 1557 N N . GLY A 1 192 ? 11.893 31.813 -4.456 1.00 78.38 192 GLY A N 1
ATOM 1558 C CA . GLY A 1 192 ? 11.097 32.012 -5.669 1.00 78.38 192 GLY A CA 1
ATOM 1559 C C . GLY A 1 192 ? 11.637 31.255 -6.887 1.00 78.38 192 GLY A C 1
ATOM 1560 O O . GLY A 1 192 ? 11.986 30.081 -6.787 1.00 78.38 192 GLY A O 1
ATOM 1561 N N . ASN A 1 193 ? 11.686 31.941 -8.030 1.00 81.69 193 ASN A N 1
ATOM 1562 C CA . ASN A 1 193 ? 12.096 31.360 -9.310 1.00 81.69 193 ASN A CA 1
ATOM 1563 C C . ASN A 1 193 ? 13.591 31.020 -9.382 1.00 81.69 193 ASN A C 1
ATOM 1565 O O . ASN A 1 193 ? 13.973 30.215 -10.224 1.00 81.69 193 ASN A O 1
ATOM 1569 N N . GLU A 1 194 ? 14.441 31.631 -8.556 1.00 84.38 194 GLU A N 1
ATOM 1570 C CA . GLU A 1 194 ? 15.890 31.375 -8.579 1.00 84.38 194 GLU A CA 1
ATOM 1571 C C . GLU A 1 194 ? 16.205 29.950 -8.132 1.00 84.38 194 GLU A C 1
ATOM 1573 O O . GLU A 1 194 ? 17.019 29.271 -8.749 1.00 84.38 194 GLU A O 1
ATOM 1578 N N . PHE A 1 195 ? 15.454 29.458 -7.148 1.00 86.44 195 PHE A N 1
ATOM 1579 C CA . PHE A 1 195 ? 15.542 28.079 -6.687 1.00 86.44 195 PHE A CA 1
ATOM 1580 C C . PHE A 1 195 ? 15.254 27.059 -7.796 1.00 86.44 195 PHE A C 1
ATOM 1582 O O . PHE A 1 195 ? 15.986 26.092 -7.964 1.00 86.44 195 PHE A O 1
ATOM 1589 N N . ASP A 1 196 ? 14.195 27.264 -8.583 1.00 84.94 196 ASP A N 1
ATOM 1590 C CA . ASP A 1 196 ? 13.858 26.340 -9.676 1.00 84.94 196 ASP A CA 1
ATOM 1591 C C . ASP A 1 196 ? 14.831 26.477 -10.863 1.00 84.94 196 ASP A C 1
ATOM 1593 O O . ASP A 1 196 ? 14.963 25.562 -11.678 1.00 84.94 196 ASP A O 1
ATOM 1597 N N . LYS A 1 197 ? 15.527 27.618 -10.963 1.00 87.88 197 LYS A N 1
ATOM 1598 C CA . LYS A 1 197 ? 16.522 27.897 -12.002 1.00 87.88 197 LYS A CA 1
ATOM 1599 C C . LYS A 1 197 ? 17.909 27.344 -11.689 1.00 87.88 197 LYS A C 1
ATOM 1601 O O . LYS A 1 197 ? 18.737 27.352 -12.596 1.00 87.88 197 LYS A O 1
ATOM 1606 N N . GLN A 1 198 ? 18.185 26.859 -10.485 1.00 90.56 198 GLN A N 1
ATOM 1607 C CA . GLN A 1 198 ? 19.509 26.320 -10.185 1.00 90.56 198 GLN A CA 1
ATOM 1608 C C . GLN A 1 198 ? 19.815 25.063 -11.035 1.00 90.56 198 GLN A C 1
ATOM 1610 O O . GLN A 1 198 ? 18.893 24.285 -11.328 1.00 90.56 198 GLN A O 1
ATOM 1615 N N . PRO A 1 199 ? 21.084 24.828 -11.422 1.00 89.94 199 PRO A N 1
ATOM 1616 C CA . PRO A 1 199 ? 21.442 23.766 -12.365 1.00 89.94 199 PRO A CA 1
ATOM 1617 C C . PRO A 1 199 ? 20.977 22.371 -11.922 1.00 89.94 199 PRO A C 1
ATOM 1619 O O . PRO A 1 199 ? 20.369 21.646 -12.712 1.00 89.94 199 PRO A O 1
ATOM 1622 N N . SER A 1 200 ? 21.145 22.038 -10.639 1.00 89.38 200 SER A N 1
ATOM 1623 C CA . SER A 1 200 ? 20.724 20.751 -10.070 1.00 89.38 200 SER A CA 1
ATOM 1624 C C . SER A 1 200 ? 19.224 20.468 -10.185 1.00 89.38 200 SER A C 1
ATOM 1626 O O . SER A 1 200 ? 18.822 19.347 -10.511 1.00 89.38 200 SER A O 1
ATOM 1628 N N . MET A 1 201 ? 18.371 21.476 -9.978 1.00 91.69 201 MET A N 1
ATOM 1629 C CA . MET A 1 201 ? 16.919 21.317 -10.119 1.00 91.69 201 MET A CA 1
ATOM 1630 C C . MET A 1 201 ? 16.499 21.249 -11.582 1.00 91.69 201 MET A C 1
ATOM 1632 O O . MET A 1 201 ? 15.634 20.440 -11.915 1.00 91.69 201 MET A O 1
ATOM 1636 N N . GLN A 1 202 ? 17.115 22.043 -12.462 1.00 91.31 202 GLN A N 1
ATOM 1637 C CA . GLN A 1 202 ? 16.836 21.982 -13.897 1.00 91.31 202 GLN A CA 1
ATOM 1638 C C . GLN A 1 202 ? 17.209 20.616 -14.489 1.00 91.31 202 GLN A C 1
ATOM 1640 O O . GLN A 1 202 ? 16.404 20.025 -15.214 1.00 91.31 202 GLN A O 1
ATOM 1645 N N . LEU A 1 203 ? 18.389 20.093 -14.139 1.00 91.25 203 LEU A N 1
ATOM 1646 C CA . LEU A 1 203 ? 18.848 18.777 -14.578 1.00 91.25 203 LEU A CA 1
ATOM 1647 C C . LEU A 1 203 ? 17.910 17.687 -14.056 1.00 91.25 203 LEU A C 1
ATOM 1649 O O . LEU A 1 203 ? 17.417 16.866 -14.828 1.00 91.25 203 LEU A O 1
ATOM 1653 N N . TRP A 1 204 ? 17.579 17.728 -12.763 1.00 92.44 204 TRP A N 1
ATOM 1654 C CA . TRP A 1 204 ? 16.619 16.794 -12.184 1.00 92.44 204 TRP A CA 1
ATOM 1655 C C . TRP A 1 204 ? 15.244 16.860 -12.867 1.00 92.44 204 TRP A C 1
ATOM 1657 O O . TRP A 1 204 ? 14.658 15.818 -13.155 1.00 92.44 204 TRP A O 1
ATOM 1667 N N . HIS A 1 205 ? 14.724 18.054 -13.165 1.00 89.50 205 HIS A N 1
ATOM 1668 C CA . HIS A 1 205 ? 13.441 18.215 -13.849 1.00 89.50 205 HIS A CA 1
ATOM 1669 C C . HIS A 1 205 ? 13.438 17.600 -15.250 1.00 89.50 205 HIS A C 1
ATOM 1671 O O . HIS A 1 205 ? 12.445 16.967 -15.614 1.00 89.50 205 HIS A O 1
ATOM 1677 N N . LEU A 1 206 ? 14.523 17.743 -16.016 1.00 89.88 206 LEU A N 1
ATOM 1678 C CA . LEU A 1 206 ? 14.653 17.108 -17.329 1.00 89.88 206 LEU A CA 1
ATOM 1679 C C . LEU A 1 206 ? 14.645 15.583 -17.210 1.00 89.88 206 LEU A C 1
ATOM 1681 O O . LEU A 1 206 ? 13.818 14.939 -17.858 1.00 89.88 206 LEU A O 1
ATOM 1685 N N . LEU A 1 207 ? 15.479 15.038 -16.317 1.00 88.81 207 LEU A N 1
ATOM 1686 C CA . LEU A 1 207 ? 15.603 13.596 -16.076 1.00 88.81 207 LEU A CA 1
ATOM 1687 C C . LEU A 1 207 ? 14.323 12.967 -15.506 1.00 88.81 207 LEU A C 1
ATOM 1689 O O . LEU A 1 207 ? 14.051 11.794 -15.734 1.00 88.81 207 LEU A O 1
ATOM 1693 N N . TYR A 1 208 ? 13.536 13.728 -14.745 1.00 85.62 208 TYR A N 1
ATOM 1694 C CA . TYR A 1 208 ? 12.299 13.242 -14.134 1.00 85.62 208 TYR A CA 1
ATOM 1695 C C . TYR A 1 208 ? 11.070 13.348 -15.050 1.00 85.62 208 TYR A C 1
ATOM 1697 O O . TYR A 1 208 ? 10.111 12.605 -14.859 1.00 85.62 208 TYR A O 1
ATOM 1705 N N . SER A 1 209 ? 11.035 14.305 -15.985 1.00 81.88 209 SER A N 1
ATOM 1706 C CA . SER A 1 209 ? 9.810 14.622 -16.742 1.00 81.88 209 SER A CA 1
ATOM 1707 C C . SER A 1 209 ? 9.791 14.149 -18.191 1.00 81.88 209 SER A C 1
ATOM 1709 O O . SER A 1 209 ? 8.700 14.051 -18.755 1.00 81.88 209 SER A O 1
ATOM 1711 N N . SER A 1 210 ? 10.950 13.873 -18.788 1.00 78.19 210 SER A N 1
ATOM 1712 C CA . SER A 1 210 ? 11.044 13.488 -20.198 1.00 78.19 210 SER A CA 1
ATOM 1713 C C . SER A 1 210 ? 10.991 11.969 -20.337 1.00 78.19 210 SER A C 1
ATOM 1715 O O . SER A 1 210 ? 11.795 11.265 -19.736 1.00 78.19 210 SER A O 1
ATOM 1717 N N . GLU A 1 211 ? 10.042 11.470 -21.128 1.00 73.25 211 GLU A N 1
ATOM 1718 C CA . GLU A 1 211 ? 9.915 10.035 -21.437 1.00 73.25 211 GLU A CA 1
ATOM 1719 C C . GLU A 1 211 ? 10.631 9.652 -22.744 1.00 73.25 211 GLU A C 1
ATOM 1721 O O . GLU A 1 211 ? 10.937 8.481 -22.958 1.00 73.25 211 GLU A O 1
ATOM 1726 N N . ASP A 1 212 ? 10.897 10.635 -23.608 1.00 81.31 212 ASP A N 1
ATOM 1727 C CA . ASP A 1 212 ? 11.593 10.469 -24.884 1.00 81.31 212 ASP A CA 1
ATOM 1728 C C . ASP A 1 212 ? 13.105 10.625 -24.676 1.00 81.31 212 ASP A C 1
ATOM 1730 O O . ASP A 1 212 ? 13.574 11.679 -24.236 1.00 81.31 212 ASP A O 1
ATOM 1734 N N . HIS A 1 213 ? 13.838 9.548 -24.961 1.00 82.81 213 HIS A N 1
ATOM 1735 C CA . HIS A 1 213 ? 15.279 9.461 -24.752 1.00 82.81 213 HIS A CA 1
ATOM 1736 C C . HIS A 1 213 ? 16.044 10.455 -25.632 1.00 82.81 213 HIS A C 1
ATOM 1738 O O . HIS A 1 213 ? 16.846 11.228 -25.111 1.00 82.81 213 HIS A O 1
ATOM 1744 N N . ASP A 1 214 ? 15.740 10.505 -26.928 1.00 83.75 214 ASP A N 1
ATOM 1745 C CA . ASP A 1 214 ? 16.480 11.324 -27.892 1.00 83.75 214 ASP A CA 1
ATOM 1746 C C . ASP A 1 214 ? 16.231 12.813 -27.623 1.00 83.75 214 ASP A C 1
ATOM 1748 O O . ASP A 1 214 ? 17.153 13.634 -27.575 1.00 83.75 214 ASP A O 1
ATOM 1752 N N . HIS A 1 215 ? 14.974 13.168 -27.335 1.00 86.50 215 HIS A N 1
ATOM 1753 C CA . HIS A 1 215 ? 14.626 14.531 -26.939 1.00 86.50 215 HIS A CA 1
ATOM 1754 C C . HIS A 1 215 ? 15.286 14.937 -25.609 1.00 86.50 215 HIS A C 1
ATOM 1756 O O . HIS A 1 215 ? 15.655 16.104 -25.426 1.00 86.50 215 HIS A O 1
ATOM 1762 N N . LEU A 1 216 ? 15.427 14.005 -24.659 1.00 88.88 216 LEU A N 1
ATOM 1763 C CA . LEU A 1 216 ? 16.082 14.252 -23.375 1.00 88.88 216 LEU A CA 1
ATOM 1764 C C . LEU A 1 216 ? 17.579 14.527 -23.556 1.00 88.88 216 LEU A C 1
ATOM 1766 O O . LEU A 1 216 ? 18.055 15.533 -23.028 1.00 88.88 216 LEU A O 1
ATOM 1770 N N . VAL A 1 217 ? 18.289 13.702 -24.330 1.00 89.56 217 VAL A N 1
ATOM 1771 C CA . VAL A 1 217 ? 19.719 13.890 -24.636 1.00 89.56 217 VAL A CA 1
ATOM 1772 C C . VAL A 1 217 ? 19.948 15.264 -25.270 1.00 89.56 217 VAL A C 1
ATOM 1774 O O . VAL A 1 217 ? 20.703 16.077 -24.731 1.00 89.56 217 VAL A O 1
ATOM 1777 N N . ALA A 1 218 ? 19.193 15.593 -26.324 1.00 89.50 218 ALA A N 1
ATOM 1778 C CA . ALA A 1 218 ? 19.288 16.893 -26.989 1.00 89.50 218 ALA A CA 1
ATOM 1779 C C . ALA A 1 218 ? 18.986 18.070 -26.039 1.00 89.50 218 ALA A C 1
ATOM 1781 O O . ALA A 1 218 ? 19.628 19.122 -26.101 1.00 89.50 218 ALA A O 1
ATOM 1782 N N . SER A 1 219 ? 18.021 17.903 -25.129 1.00 90.50 219 SER A N 1
ATOM 1783 C CA . SER A 1 219 ? 17.660 18.929 -24.142 1.00 90.50 219 SER A CA 1
ATOM 1784 C C . SER A 1 219 ? 18.737 19.147 -23.078 1.00 90.50 219 SER A C 1
ATOM 1786 O O . SER A 1 219 ? 18.916 20.286 -22.639 1.00 90.50 219 SER A O 1
ATOM 1788 N N . ILE A 1 220 ? 19.435 18.087 -22.656 1.00 90.38 220 ILE A N 1
ATOM 1789 C CA . ILE A 1 220 ? 20.538 18.162 -21.688 1.00 90.38 220 ILE A CA 1
ATOM 1790 C C . ILE A 1 220 ? 21.709 18.918 -22.314 1.00 90.38 220 ILE A C 1
ATOM 1792 O O . ILE A 1 220 ? 22.104 19.946 -21.769 1.00 90.38 220 ILE A O 1
ATOM 1796 N N . VAL A 1 221 ? 22.184 18.484 -23.486 1.00 91.06 221 VAL A N 1
ATOM 1797 C CA . VAL A 1 221 ? 23.332 19.098 -24.181 1.00 91.06 221 VAL A CA 1
ATOM 1798 C C . VAL A 1 221 ? 23.066 20.573 -24.497 1.00 91.06 221 VAL A C 1
ATOM 1800 O O . VAL A 1 221 ? 23.909 21.435 -24.264 1.00 91.06 221 VAL A O 1
ATOM 1803 N N . LYS A 1 222 ? 21.848 20.906 -24.949 1.00 91.25 222 LYS A N 1
ATOM 1804 C CA . LYS A 1 222 ? 21.464 22.295 -25.246 1.00 91.25 222 LYS A CA 1
ATOM 1805 C C . LYS A 1 222 ? 21.481 23.205 -24.013 1.00 91.25 222 LYS A C 1
ATOM 1807 O O . LYS A 1 222 ? 21.707 24.406 -24.143 1.00 91.25 222 LYS A O 1
ATOM 1812 N N . ARG A 1 223 ? 21.144 22.671 -22.837 1.00 89.25 223 ARG A N 1
ATOM 1813 C CA . ARG A 1 223 ? 20.972 23.457 -21.606 1.00 89.25 223 ARG A CA 1
ATOM 1814 C C . ARG A 1 223 ? 22.234 23.501 -20.752 1.00 89.25 223 ARG A C 1
ATOM 1816 O O . ARG A 1 223 ? 22.442 24.490 -20.057 1.00 89.25 223 ARG A O 1
ATOM 1823 N N . PHE A 1 224 ? 23.049 22.456 -20.809 1.00 89.25 224 PHE A N 1
ATOM 1824 C CA . PHE A 1 224 ? 24.262 22.302 -20.023 1.00 89.25 224 PHE A CA 1
ATOM 1825 C C . PHE A 1 224 ? 25.444 22.095 -20.967 1.00 89.25 224 PHE A C 1
ATOM 1827 O O . PHE A 1 224 ? 25.801 20.967 -21.286 1.00 89.25 224 PHE A O 1
ATOM 1834 N N . SER A 1 225 ? 26.080 23.193 -21.381 1.00 84.00 225 SER A N 1
ATOM 1835 C CA . SER A 1 225 ? 27.248 23.160 -22.276 1.00 84.00 225 SER A CA 1
ATOM 1836 C C . SER A 1 225 ? 28.441 22.400 -21.690 1.00 84.00 225 SER A C 1
ATOM 1838 O O . SER A 1 225 ? 29.328 21.986 -22.424 1.00 84.00 225 SER A O 1
ATOM 1840 N N . GLN A 1 226 ? 28.467 22.231 -20.366 1.00 84.56 226 GLN A N 1
ATOM 1841 C CA . GLN A 1 226 ? 29.482 21.467 -19.649 1.00 84.56 226 GLN A CA 1
ATOM 1842 C C . GLN A 1 226 ? 29.257 19.949 -19.676 1.00 84.56 226 GLN A C 1
ATOM 1844 O O . GLN A 1 226 ? 30.086 19.255 -19.104 1.00 84.56 226 GLN A O 1
ATOM 1849 N N . ILE A 1 227 ? 28.161 19.432 -20.252 1.00 87.44 227 ILE A N 1
ATOM 1850 C CA . ILE A 1 227 ? 27.848 17.992 -20.337 1.00 87.44 227 ILE A CA 1
ATOM 1851 C C . ILE A 1 227 ? 28.055 17.512 -21.777 1.00 87.44 227 ILE A C 1
ATOM 1853 O O . ILE A 1 227 ? 27.508 18.103 -22.709 1.00 87.44 227 ILE A O 1
ATOM 1857 N N . THR A 1 228 ? 28.825 16.438 -21.960 1.00 89.69 228 THR A N 1
ATOM 1858 C CA . THR A 1 228 ? 29.063 15.850 -23.290 1.00 89.69 228 THR A CA 1
ATOM 1859 C C . THR A 1 228 ? 27.866 15.020 -23.766 1.00 89.69 228 THR A C 1
ATOM 1861 O O . THR A 1 228 ? 27.000 14.640 -22.979 1.00 89.69 228 THR A O 1
ATOM 1864 N N . GLU A 1 229 ? 27.801 14.713 -25.063 1.00 90.25 229 GLU A N 1
ATOM 1865 C CA . GLU A 1 229 ? 26.737 13.863 -25.619 1.00 90.25 229 GLU A CA 1
ATOM 1866 C C . GLU A 1 229 ? 26.759 12.446 -25.015 1.00 90.25 229 GLU A C 1
ATOM 1868 O O . GLU A 1 229 ? 25.720 11.948 -24.587 1.00 90.25 229 GLU A O 1
ATOM 1873 N N . GLU A 1 230 ? 27.947 11.858 -24.841 1.00 90.75 230 GLU A N 1
ATOM 1874 C CA . GLU A 1 230 ? 28.129 10.558 -24.173 1.00 90.75 230 GLU A CA 1
ATOM 1875 C C . GLU A 1 230 ? 27.631 10.578 -22.715 1.00 90.75 230 GLU A C 1
ATOM 1877 O O . GLU A 1 230 ? 26.937 9.666 -22.257 1.00 90.75 230 GLU A O 1
ATOM 1882 N N . GLU A 1 231 ? 27.936 11.643 -21.966 1.00 90.12 231 GLU A N 1
ATOM 1883 C CA . GLU A 1 231 ? 27.430 11.817 -20.601 1.00 90.12 231 GLU A CA 1
ATOM 1884 C C . GLU A 1 231 ? 25.909 11.985 -20.586 1.00 90.12 231 GLU A C 1
ATOM 1886 O O . GLU A 1 231 ? 25.233 11.428 -19.718 1.00 90.12 231 GLU A O 1
ATOM 1891 N N . ALA A 1 232 ? 25.352 12.725 -21.548 1.00 89.62 232 ALA A N 1
ATOM 1892 C CA . ALA A 1 232 ? 23.917 12.926 -21.679 1.00 89.62 232 ALA A CA 1
ATOM 1893 C C . ALA A 1 232 ? 23.177 11.611 -21.985 1.00 89.62 232 ALA A C 1
ATOM 1895 O O . ALA A 1 232 ? 22.127 11.370 -21.383 1.00 89.62 232 ALA A O 1
ATOM 1896 N N . GLU A 1 233 ? 23.731 10.729 -22.823 1.00 90.44 233 GLU A N 1
ATOM 1897 C CA . GLU A 1 233 ? 23.196 9.380 -23.060 1.00 90.44 233 GLU A CA 1
ATOM 1898 C C . GLU A 1 233 ? 23.187 8.535 -21.776 1.00 90.44 233 GLU A C 1
ATOM 1900 O O . GLU A 1 233 ? 22.182 7.898 -21.429 1.00 90.44 233 GLU A O 1
ATOM 1905 N N . LEU A 1 234 ? 24.287 8.548 -21.015 1.00 89.81 234 LEU A N 1
ATOM 1906 C CA . LEU A 1 234 ? 24.374 7.832 -19.738 1.00 89.81 234 LEU A CA 1
ATOM 1907 C C . LEU A 1 234 ? 23.384 8.388 -18.704 1.00 89.81 234 LEU A C 1
ATOM 1909 O O . LEU A 1 234 ? 22.728 7.616 -17.995 1.00 89.81 234 LEU A O 1
ATOM 1913 N N . LEU A 1 235 ? 23.231 9.714 -18.639 1.00 89.75 235 LEU A N 1
ATOM 1914 C CA . LEU A 1 235 ? 22.276 10.392 -17.761 1.00 89.75 235 LEU A CA 1
ATOM 1915 C C . LEU A 1 235 ? 20.828 10.072 -18.144 1.00 89.75 235 LEU A C 1
ATOM 1917 O O . LEU A 1 235 ? 20.020 9.772 -17.263 1.00 89.75 235 LEU A O 1
ATOM 1921 N N . ALA A 1 236 ? 20.501 10.068 -19.437 1.00 88.94 236 ALA A N 1
ATOM 1922 C CA . ALA A 1 236 ? 19.169 9.742 -19.943 1.00 88.94 236 ALA A CA 1
ATOM 1923 C C . ALA A 1 236 ? 18.762 8.282 -19.663 1.00 88.94 236 ALA A C 1
ATOM 1925 O O . ALA A 1 236 ? 17.575 7.965 -19.583 1.00 88.94 236 ALA A O 1
ATOM 1926 N N . ASN A 1 237 ? 19.735 7.393 -19.445 1.00 87.25 237 ASN A N 1
ATOM 1927 C CA . ASN A 1 237 ? 19.504 6.008 -19.033 1.00 87.25 237 ASN A CA 1
ATOM 1928 C C . ASN A 1 237 ? 19.290 5.833 -17.514 1.00 87.25 237 ASN A C 1
ATOM 1930 O O . ASN A 1 237 ? 18.924 4.740 -17.052 1.00 87.25 237 ASN A O 1
ATOM 1934 N N . LEU A 1 238 ? 19.488 6.882 -16.706 1.00 86.94 238 LEU A N 1
ATOM 1935 C CA . LEU A 1 238 ? 19.287 6.808 -15.262 1.00 86.94 238 LEU A CA 1
ATOM 1936 C C . LEU A 1 238 ? 17.810 6.660 -14.900 1.00 86.94 238 LEU A C 1
ATOM 1938 O O . LEU A 1 238 ? 16.952 7.455 -15.265 1.00 86.94 238 LEU A O 1
ATOM 1942 N N . LYS A 1 239 ? 17.526 5.666 -14.055 1.00 82.44 239 LYS A N 1
ATOM 1943 C CA . LYS A 1 239 ? 16.193 5.460 -13.476 1.00 82.44 239 LYS A CA 1
ATOM 1944 C C . LYS A 1 239 ? 16.129 5.958 -12.042 1.00 82.44 239 LYS A C 1
ATOM 1946 O O . LYS A 1 239 ? 16.953 5.568 -11.198 1.00 82.44 239 LYS A O 1
ATOM 1951 N N . PHE A 1 240 ? 15.109 6.757 -11.753 1.00 83.94 240 PHE A N 1
ATOM 1952 C CA . PHE A 1 240 ? 14.812 7.264 -10.420 1.00 83.94 240 PHE A CA 1
ATOM 1953 C C . PHE A 1 240 ? 13.473 6.727 -9.896 1.00 83.94 240 PHE A C 1
ATOM 1955 O O . PHE A 1 240 ? 12.663 6.230 -10.671 1.00 83.94 240 PHE A O 1
ATOM 1962 N N . PRO A 1 241 ? 13.238 6.765 -8.574 1.00 81.00 241 PRO A N 1
ATOM 1963 C CA . PRO A 1 241 ? 11.940 6.399 -8.017 1.00 81.00 241 PRO A CA 1
ATOM 1964 C C . PRO A 1 241 ? 10.840 7.401 -8.412 1.00 81.00 241 PRO A C 1
ATOM 1966 O O . PRO A 1 241 ? 10.980 8.598 -8.155 1.00 81.00 241 PRO A O 1
ATOM 1969 N N . ASP A 1 242 ? 9.727 6.895 -8.953 1.00 81.06 242 ASP A N 1
ATOM 1970 C CA . ASP A 1 242 ? 8.547 7.692 -9.351 1.00 81.06 242 ASP A CA 1
ATOM 1971 C C . ASP A 1 242 ? 7.585 7.989 -8.181 1.00 81.06 242 ASP A C 1
ATOM 1973 O O . ASP A 1 242 ? 6.534 8.626 -8.331 1.00 81.06 242 ASP A O 1
ATOM 1977 N N . ASP A 1 243 ? 7.893 7.488 -6.984 1.00 87.75 243 ASP A N 1
ATOM 1978 C CA . ASP A 1 243 ? 7.065 7.689 -5.805 1.00 87.75 243 ASP A CA 1
ATOM 1979 C C . ASP A 1 243 ? 7.271 9.073 -5.180 1.00 87.75 243 ASP A C 1
ATOM 1981 O O . ASP A 1 243 ? 8.226 9.799 -5.448 1.00 87.75 243 ASP A O 1
ATOM 1985 N N . HIS A 1 244 ? 6.310 9.479 -4.354 1.00 91.00 244 HIS A N 1
ATOM 1986 C CA . HIS A 1 244 ? 6.275 10.812 -3.762 1.00 91.00 244 HIS A CA 1
ATOM 1987 C C . HIS A 1 244 ? 6.429 10.748 -2.241 1.00 91.00 244 HIS A C 1
ATOM 1989 O O . HIS A 1 244 ? 6.067 9.767 -1.586 1.00 91.00 244 HIS A O 1
ATOM 1995 N N . ALA A 1 245 ? 6.989 11.812 -1.681 1.00 92.44 245 ALA A N 1
ATOM 1996 C CA . ALA A 1 245 ? 7.150 12.025 -0.256 1.00 92.44 245 ALA A CA 1
ATOM 1997 C C . ALA A 1 245 ? 5.808 12.314 0.440 1.00 92.44 245 ALA A C 1
ATOM 1999 O O . ALA A 1 245 ? 4.738 12.338 -0.169 1.00 92.44 245 ALA A O 1
ATOM 2000 N N . ARG A 1 246 ? 5.866 12.571 1.752 1.00 91.12 246 ARG A N 1
ATOM 2001 C CA . ARG A 1 246 ? 4.714 13.057 2.534 1.00 91.12 246 ARG A CA 1
ATOM 2002 C C . ARG A 1 246 ? 4.606 14.579 2.571 1.00 91.12 246 ARG A C 1
ATOM 2004 O O . ARG A 1 246 ? 3.520 15.094 2.809 1.00 91.12 246 ARG A O 1
ATOM 2011 N N . LEU A 1 247 ? 5.715 15.286 2.364 1.00 94.69 247 LEU A N 1
ATOM 2012 C CA . LEU A 1 247 ? 5.811 16.741 2.478 1.00 94.69 247 LEU A CA 1
ATOM 2013 C C . LEU A 1 247 ? 6.080 17.367 1.106 1.00 94.69 247 LEU A C 1
ATOM 2015 O O . LEU A 1 247 ? 6.683 16.743 0.237 1.00 94.69 247 LEU A O 1
ATOM 2019 N N . SER A 1 248 ? 5.618 18.598 0.903 1.00 95.12 248 SER A N 1
ATOM 2020 C CA . SER A 1 248 ? 5.957 19.427 -0.268 1.00 95.12 248 SER A CA 1
ATOM 2021 C C . SER A 1 248 ? 7.380 19.979 -0.176 1.00 95.12 248 SER A C 1
ATOM 2023 O O . SER A 1 248 ? 7.863 20.178 0.939 1.00 95.12 248 SER A O 1
ATOM 2025 N N . HIS A 1 249 ? 7.967 20.396 -1.304 1.00 92.38 249 HIS A N 1
ATOM 2026 C CA . HIS A 1 249 ? 9.231 21.149 -1.322 1.00 92.38 249 HIS A CA 1
ATOM 2027 C C . HIS A 1 249 ? 9.217 22.371 -0.401 1.00 92.38 249 HIS A C 1
ATOM 2029 O O . HIS A 1 249 ? 10.174 22.580 0.329 1.00 92.38 249 HIS A O 1
ATOM 2035 N N . LYS A 1 250 ? 8.110 23.126 -0.362 1.00 91.56 250 LYS A N 1
ATOM 2036 C CA . LYS A 1 250 ? 7.965 24.304 0.510 1.00 91.56 250 LYS A CA 1
ATOM 2037 C C . LYS A 1 250 ? 8.148 23.957 1.993 1.00 91.56 250 LYS A C 1
ATOM 2039 O O . LYS A 1 250 ? 8.962 24.570 2.670 1.00 91.56 250 LYS A O 1
ATOM 2044 N N . ALA A 1 251 ? 7.405 22.965 2.479 1.00 94.19 251 ALA A N 1
ATOM 2045 C CA . ALA A 1 251 ? 7.514 22.501 3.863 1.00 94.19 251 ALA A CA 1
ATOM 2046 C C . ALA A 1 251 ? 8.912 21.942 4.172 1.00 94.19 251 ALA A C 1
ATOM 2048 O O . ALA A 1 251 ? 9.482 22.267 5.207 1.00 94.19 251 ALA A O 1
ATOM 2049 N N . ILE A 1 252 ? 9.481 21.149 3.257 1.00 94.69 252 ILE A N 1
ATOM 2050 C CA . ILE A 1 252 ? 10.827 20.588 3.423 1.00 94.69 252 ILE A CA 1
ATOM 2051 C C . ILE A 1 252 ? 11.863 21.705 3.557 1.00 94.69 252 ILE A C 1
ATOM 2053 O O . ILE A 1 252 ? 12.645 21.684 4.496 1.00 94.69 252 ILE A O 1
ATOM 2057 N N . ARG A 1 253 ? 11.829 22.710 2.679 1.00 92.38 253 ARG A N 1
ATOM 2058 C CA . ARG A 1 253 ? 12.770 23.837 2.695 1.00 92.38 253 ARG A CA 1
ATOM 2059 C C . ARG A 1 253 ? 12.689 24.689 3.959 1.00 92.38 253 ARG A C 1
ATOM 2061 O O . ARG A 1 253 ? 13.699 25.249 4.350 1.00 92.38 253 ARG A O 1
ATOM 2068 N N . LYS A 1 254 ? 11.527 24.766 4.615 1.00 92.50 254 LYS A N 1
ATOM 2069 C CA . LYS A 1 254 ? 11.416 25.420 5.929 1.00 92.50 254 LYS A CA 1
ATOM 2070 C C . LYS A 1 254 ? 12.021 24.589 7.059 1.00 92.50 254 LYS A C 1
ATOM 2072 O O . LYS A 1 254 ? 12.569 25.158 7.986 1.00 92.50 254 LYS A O 1
ATOM 2077 N N . ILE A 1 255 ? 11.911 23.261 6.993 1.00 94.19 255 ILE A N 1
ATOM 2078 C CA . ILE A 1 255 ? 12.424 22.354 8.036 1.00 94.19 255 ILE A CA 1
ATOM 2079 C C . ILE A 1 255 ? 13.932 22.116 7.873 1.00 94.19 255 ILE A C 1
ATOM 2081 O O . ILE A 1 255 ? 14.638 21.916 8.857 1.00 94.19 255 ILE A O 1
ATOM 2085 N N . LEU A 1 256 ? 14.429 22.121 6.634 1.00 92.88 256 LEU A N 1
ATOM 2086 C CA . LEU A 1 256 ? 15.788 21.709 6.300 1.00 92.88 256 LEU A CA 1
ATOM 2087 C C . LEU A 1 256 ? 16.894 22.524 7.008 1.00 92.88 256 LEU A C 1
ATOM 2089 O O . LEU A 1 256 ? 17.831 21.900 7.494 1.00 92.88 256 LEU A O 1
ATOM 2093 N N . PRO A 1 257 ? 16.809 23.861 7.146 1.00 91.94 257 PRO A N 1
ATOM 2094 C CA . PRO A 1 257 ? 17.801 24.624 7.905 1.00 91.94 257 PRO A CA 1
ATOM 2095 C C . PRO A 1 257 ? 17.888 24.182 9.370 1.00 91.94 257 PRO A C 1
ATOM 2097 O O . PRO A 1 257 ? 18.981 24.002 9.892 1.00 91.94 257 PRO A O 1
ATOM 2100 N N . PHE A 1 258 ? 16.742 23.925 10.008 1.00 93.50 258 PHE A N 1
ATOM 2101 C CA . PHE A 1 258 ? 16.695 23.494 11.405 1.00 93.50 258 PHE A CA 1
ATOM 2102 C C . PHE A 1 258 ? 17.165 22.052 11.575 1.00 93.50 258 PHE A C 1
ATOM 2104 O O . PHE A 1 258 ? 17.925 21.763 12.482 1.00 93.50 258 PHE A O 1
ATOM 2111 N N . ILE A 1 259 ? 16.788 21.123 10.692 1.00 93.12 259 ILE A N 1
ATOM 2112 C CA . ILE A 1 259 ? 17.254 19.731 10.826 1.00 93.12 259 ILE A CA 1
ATOM 2113 C C . ILE A 1 259 ? 18.761 19.587 10.559 1.00 93.12 259 ILE A C 1
ATOM 2115 O O . ILE A 1 259 ? 19.365 18.619 11.015 1.00 93.12 259 ILE A O 1
ATOM 2119 N N . ARG A 1 260 ? 19.361 20.534 9.827 1.00 91.94 260 ARG A N 1
ATOM 2120 C CA . ARG A 1 260 ? 20.811 20.632 9.637 1.00 91.94 260 ARG A CA 1
ATOM 2121 C C . ARG A 1 260 ? 21.518 21.294 10.815 1.00 91.94 260 ARG A C 1
ATOM 2123 O O . ARG A 1 260 ? 22.717 21.106 10.928 1.00 91.94 260 ARG A O 1
ATOM 2130 N N . SER A 1 261 ? 20.830 22.058 11.662 1.00 89.75 261 SER A N 1
ATOM 2131 C CA . SER A 1 261 ? 21.491 22.760 12.761 1.00 89.75 261 SER A CA 1
ATOM 2132 C C . SER A 1 261 ? 21.878 21.807 13.892 1.00 89.75 261 SER A C 1
ATOM 2134 O O . SER A 1 261 ? 21.298 20.727 14.070 1.00 89.75 261 SER A O 1
ATOM 2136 N N . GLU A 1 262 ? 22.883 22.204 14.666 1.00 91.81 262 GLU A N 1
ATOM 2137 C CA . GLU A 1 262 ? 23.271 21.504 15.890 1.00 91.81 262 GLU A CA 1
ATOM 2138 C C . GLU A 1 262 ? 22.195 21.642 16.982 1.00 91.81 262 GLU A C 1
ATOM 2140 O O . GLU A 1 262 ? 21.900 20.678 17.684 1.00 91.81 262 GLU A O 1
ATOM 2145 N N . GLU A 1 263 ? 21.534 22.803 17.047 1.00 90.31 263 GLU A N 1
ATOM 2146 C CA . GLU A 1 263 ? 20.504 23.148 18.040 1.00 90.31 263 GLU A CA 1
ATOM 2147 C C . GLU A 1 263 ? 19.295 22.200 18.036 1.00 90.31 263 GLU A C 1
ATOM 2149 O O . GLU A 1 263 ? 18.624 22.029 19.054 1.00 90.31 263 GLU A O 1
ATOM 2154 N N . CYS A 1 264 ? 18.991 21.584 16.890 1.00 90.19 264 CYS A N 1
ATOM 2155 C CA . CYS A 1 264 ? 17.883 20.646 16.753 1.00 90.19 264 CYS A CA 1
ATOM 2156 C C . CYS A 1 264 ? 18.386 19.191 16.785 1.00 90.19 264 CYS A C 1
ATOM 2158 O O . CYS A 1 264 ? 18.966 18.705 15.803 1.00 90.19 264 CYS A O 1
ATOM 2160 N N . PRO A 1 265 ? 18.129 18.444 17.876 1.00 87.50 265 PRO A N 1
ATOM 2161 C CA . PRO A 1 265 ? 18.584 17.060 17.997 1.00 87.50 265 PRO A CA 1
ATOM 2162 C C . PRO A 1 265 ? 17.761 16.072 17.160 1.00 87.50 265 PRO A C 1
ATOM 2164 O O . PRO A 1 265 ? 18.238 14.969 16.879 1.00 87.50 265 PRO A O 1
ATOM 2167 N N . ASP A 1 266 ? 16.533 16.421 16.765 1.00 90.06 266 ASP A N 1
ATOM 2168 C CA . ASP A 1 266 ? 15.643 15.513 16.049 1.00 90.06 266 ASP A CA 1
ATOM 2169 C C . ASP A 1 266 ? 14.684 16.214 15.070 1.00 90.06 266 ASP A C 1
ATOM 2171 O O . ASP A 1 266 ? 14.631 17.435 14.923 1.00 90.06 266 ASP A O 1
ATOM 2175 N N . TYR A 1 267 ? 13.923 15.396 14.338 1.00 91.31 267 TYR A N 1
ATOM 2176 C CA . TYR A 1 267 ? 12.926 15.871 13.383 1.00 91.31 267 TYR A CA 1
ATOM 2177 C C . TYR A 1 267 ? 11.770 16.637 14.048 1.00 91.31 267 TYR A C 1
ATOM 2179 O O . TYR A 1 267 ? 11.184 17.523 13.422 1.00 91.31 267 TYR A O 1
ATOM 2187 N N . TYR A 1 268 ? 11.414 16.291 15.288 1.00 91.62 268 TYR A N 1
ATOM 2188 C CA . TYR A 1 268 ? 10.318 16.931 16.008 1.00 91.62 268 TYR A CA 1
ATOM 2189 C C . TYR A 1 268 ? 10.684 18.373 16.363 1.00 91.62 268 TYR A C 1
ATOM 2191 O O . TYR A 1 268 ? 9.912 19.277 16.036 1.00 91.62 268 TYR A O 1
ATOM 2199 N N . SER A 1 269 ? 11.866 18.589 16.944 1.00 92.25 269 SER A N 1
ATOM 2200 C CA . SER A 1 269 ? 12.354 19.923 17.288 1.00 92.25 269 SER A CA 1
ATOM 2201 C C . SER A 1 269 ? 12.499 20.783 16.033 1.00 92.25 269 SER A C 1
ATOM 2203 O O . SER A 1 269 ? 12.017 21.910 16.007 1.00 92.25 269 SER A O 1
ATOM 2205 N N . ALA A 1 270 ? 13.039 20.221 14.945 1.00 93.62 270 ALA A N 1
ATOM 2206 C CA . ALA A 1 270 ? 13.163 20.927 13.670 1.00 93.62 270 ALA A CA 1
ATOM 2207 C C . ALA A 1 270 ? 11.800 21.324 13.072 1.00 93.62 270 ALA A C 1
ATOM 2209 O O . ALA A 1 270 ? 11.660 22.405 12.501 1.00 93.62 270 ALA A O 1
ATOM 2210 N N . CYS A 1 271 ? 10.775 20.474 13.207 1.00 94.06 271 CYS A N 1
ATOM 2211 C CA . CYS A 1 271 ? 9.414 20.836 12.808 1.00 94.06 271 CYS A CA 1
ATOM 2212 C C . CYS A 1 271 ? 8.849 21.958 13.673 1.00 94.06 271 CYS A C 1
ATOM 2214 O O . CYS A 1 271 ? 8.280 22.895 13.119 1.00 94.06 271 CYS A O 1
ATOM 2216 N N . ALA A 1 272 ? 9.016 21.877 14.995 1.00 93.06 272 ALA A N 1
ATOM 2217 C CA . ALA A 1 272 ? 8.532 22.895 15.919 1.00 93.06 272 ALA A CA 1
ATOM 2218 C C . ALA A 1 272 ? 9.173 24.262 15.624 1.00 93.06 272 ALA A C 1
ATOM 2220 O O . ALA A 1 272 ? 8.447 25.243 15.471 1.00 93.06 272 ALA A O 1
ATOM 2221 N N . SER A 1 273 ? 10.494 24.309 15.415 1.00 93.25 273 SER A N 1
ATOM 2222 C CA . SER A 1 273 ? 11.222 25.524 15.017 1.00 93.25 273 SER A CA 1
ATOM 2223 C C . SER A 1 273 ? 10.785 26.060 13.649 1.00 93.25 273 SER A C 1
ATOM 2225 O O . SER A 1 273 ? 10.740 27.268 13.437 1.00 93.25 273 SER A O 1
ATOM 2227 N N . ALA A 1 274 ? 10.374 25.179 12.731 1.00 92.81 274 ALA A N 1
ATOM 2228 C CA . ALA A 1 274 ? 9.778 25.562 11.450 1.00 92.81 274 ALA A CA 1
ATOM 2229 C C . ALA A 1 274 ? 8.298 26.000 11.545 1.00 92.81 274 ALA A C 1
ATOM 2231 O O . ALA A 1 274 ? 7.691 26.321 10.517 1.00 92.81 274 ALA A O 1
ATOM 2232 N N . GLY A 1 275 ? 7.702 25.996 12.744 1.00 92.94 275 GLY A N 1
ATOM 2233 C CA . GLY A 1 275 ? 6.299 26.345 12.981 1.00 92.94 275 GLY A CA 1
ATOM 2234 C C . GLY A 1 275 ? 5.305 25.229 12.639 1.00 92.94 275 GLY A C 1
ATOM 2235 O O . GLY A 1 275 ? 4.143 25.504 12.340 1.00 92.94 275 GLY A O 1
ATOM 2236 N N . TYR A 1 276 ? 5.742 23.968 12.643 1.00 92.88 276 TYR A N 1
ATOM 2237 C CA . TYR A 1 276 ? 4.923 22.807 12.302 1.00 92.88 276 TYR A CA 1
ATOM 2238 C C . TYR A 1 276 ? 4.742 21.836 13.474 1.00 92.88 276 TYR A C 1
ATOM 2240 O O . TYR A 1 276 ? 5.691 21.421 14.135 1.00 92.88 276 TYR A O 1
ATOM 2248 N N . ASN A 1 277 ? 3.507 21.366 13.655 1.00 88.69 277 ASN A N 1
ATOM 2249 C CA . ASN A 1 277 ? 3.170 20.310 14.606 1.00 88.69 277 ASN A CA 1
ATOM 2250 C C . ASN A 1 277 ? 3.220 18.931 13.922 1.00 88.69 277 ASN A C 1
ATOM 2252 O O . ASN A 1 277 ? 2.269 18.518 13.257 1.00 88.69 277 ASN A O 1
ATOM 2256 N N . HIS A 1 278 ? 4.332 18.209 14.091 1.00 84.19 278 HIS A N 1
ATOM 2257 C CA . HIS A 1 278 ? 4.578 16.928 13.412 1.00 84.19 278 HIS A CA 1
ATOM 2258 C C . HIS A 1 278 ? 3.553 15.819 13.714 1.00 84.19 278 HIS A C 1
ATOM 2260 O O . HIS A 1 278 ? 3.290 14.969 12.859 1.00 84.19 278 HIS A O 1
ATOM 2266 N N . SER A 1 279 ? 2.987 15.812 14.921 1.00 82.00 279 SER A N 1
ATOM 2267 C CA . SER A 1 279 ? 2.039 14.805 15.394 1.00 82.00 279 SER A CA 1
ATOM 2268 C C . SER A 1 279 ? 0.601 15.162 15.039 1.00 82.00 279 SER A C 1
ATOM 2270 O O . SER A 1 279 ? -0.271 14.300 15.162 1.00 82.00 279 SER A O 1
ATOM 2272 N N . PHE A 1 280 ? 0.342 16.406 14.609 1.00 81.44 280 PHE A N 1
ATOM 2273 C CA . PHE A 1 280 ? -1.006 16.974 14.482 1.00 81.44 280 PHE A CA 1
ATOM 2274 C C . PHE A 1 280 ? -1.827 16.791 15.768 1.00 81.44 280 PHE A C 1
ATOM 2276 O O . PHE A 1 280 ? -3.053 16.669 15.731 1.00 81.44 280 PHE A O 1
ATOM 2283 N N . SER A 1 281 ? -1.140 16.683 16.908 1.00 79.62 281 SER A N 1
ATOM 2284 C CA . SER A 1 281 ? -1.776 16.495 18.203 1.00 79.62 281 SER A CA 1
ATOM 2285 C C . SER A 1 281 ? -2.262 17.840 18.702 1.00 79.62 281 SER A C 1
ATOM 2287 O O . SER A 1 281 ? -1.456 18.754 18.847 1.00 79.62 281 SER A O 1
ATOM 2289 N N . GLU A 1 282 ? -3.556 17.924 18.980 1.00 79.88 282 GLU A N 1
ATOM 2290 C CA . GLU A 1 282 ? -4.166 19.079 19.632 1.00 79.88 282 GLU A CA 1
ATOM 2291 C C . GLU A 1 282 ? -3.780 19.064 21.119 1.00 79.88 282 GLU A C 1
ATOM 2293 O O . GLU A 1 282 ? -3.915 18.027 21.790 1.00 79.88 282 GLU A O 1
ATOM 2298 N N . THR A 1 283 ? -3.314 20.199 21.641 1.00 82.88 283 THR A N 1
ATOM 2299 C CA . THR A 1 283 ? -3.158 20.388 23.090 1.00 82.88 283 THR A CA 1
ATOM 2300 C C . THR A 1 283 ? -4.529 20.385 23.776 1.00 82.88 283 THR A C 1
ATOM 2302 O O . THR A 1 283 ? -5.578 20.465 23.127 1.00 82.88 283 THR A O 1
ATOM 2305 N N . LYS A 1 284 ? -4.551 20.260 25.110 1.00 82.75 284 LYS A N 1
ATOM 2306 C CA . LYS A 1 284 ? -5.807 20.311 25.875 1.00 82.75 284 LYS A CA 1
ATOM 2307 C C . LYS A 1 284 ? -6.530 21.645 25.650 1.00 82.75 284 LYS A C 1
ATOM 2309 O O . LYS A 1 284 ? -7.715 21.645 25.337 1.00 82.75 284 LYS A O 1
ATOM 2314 N N . GLU A 1 285 ? -5.791 22.750 25.692 1.00 82.81 285 GLU A N 1
ATOM 2315 C CA . GLU A 1 285 ? -6.337 24.089 25.462 1.00 82.81 285 GLU A CA 1
ATOM 2316 C C . GLU A 1 285 ? -6.853 24.286 24.034 1.00 82.81 285 GLU A C 1
ATOM 2318 O O . GLU A 1 285 ? -7.935 24.836 23.844 1.00 82.81 285 GLU A O 1
ATOM 2323 N N . GLU A 1 286 ? -6.113 23.825 23.019 1.00 84.12 286 GLU A N 1
ATOM 2324 C CA . GLU A 1 286 ? -6.559 23.889 21.619 1.00 84.12 286 GLU A CA 1
ATOM 2325 C C . GLU A 1 286 ? -7.865 23.118 21.414 1.00 84.12 286 GLU A C 1
ATOM 2327 O O . GLU A 1 286 ? -8.753 23.570 20.693 1.00 84.12 286 GLU A O 1
ATOM 2332 N N . ARG A 1 287 ? -8.004 21.964 22.077 1.00 84.19 287 ARG A N 1
ATOM 2333 C CA . ARG A 1 287 ? -9.206 21.129 22.007 1.00 84.19 287 ARG A CA 1
ATOM 2334 C C . ARG A 1 287 ? -10.404 21.778 22.694 1.00 84.19 287 ARG A C 1
ATOM 2336 O O . ARG A 1 287 ? -11.510 21.713 22.166 1.00 84.19 287 ARG A O 1
ATOM 2343 N N . GLU A 1 288 ? -10.193 22.399 23.849 1.00 84.88 288 GLU A N 1
ATOM 2344 C CA . GLU A 1 288 ? -11.240 23.118 24.584 1.00 84.88 288 GLU A CA 1
ATOM 2345 C C . GLU A 1 288 ? -11.708 24.362 23.818 1.00 84.88 288 GLU A C 1
ATOM 2347 O O . GLU A 1 288 ? -12.910 24.599 23.702 1.00 84.88 288 GLU A O 1
ATOM 2352 N N . LYS A 1 289 ? -10.774 25.101 23.207 1.00 87.44 289 LYS A N 1
ATOM 2353 C CA . LYS A 1 289 ? -11.051 26.287 22.377 1.00 87.44 289 LYS A CA 1
ATOM 2354 C C . LYS A 1 289 ? -11.567 25.946 20.974 1.00 87.44 289 LYS A C 1
ATOM 2356 O O . LYS A 1 289 ? -11.958 26.845 20.230 1.00 87.44 289 LYS A O 1
ATOM 2361 N N . LYS A 1 290 ? -11.579 24.666 20.586 1.00 85.19 290 LYS A N 1
ATOM 2362 C CA . LYS A 1 290 ? -12.030 24.229 19.264 1.00 85.19 290 LYS A CA 1
ATOM 2363 C C . LYS A 1 290 ? -13.506 24.565 19.057 1.00 85.19 290 LYS A C 1
ATOM 2365 O O . LYS A 1 290 ? -14.369 24.122 19.820 1.00 85.19 290 LYS A O 1
ATOM 2370 N N . ILE A 1 291 ? -13.776 25.303 17.982 1.00 89.19 291 ILE A N 1
ATOM 2371 C CA . ILE A 1 291 ? -15.128 25.592 17.506 1.00 89.19 291 ILE A CA 1
ATOM 2372 C C . ILE A 1 291 ? -15.648 24.339 16.806 1.00 89.19 291 ILE A C 1
ATOM 2374 O O . ILE A 1 291 ? -15.087 23.892 15.803 1.00 89.19 291 ILE A O 1
ATOM 2378 N N . LEU A 1 292 ? -16.701 23.756 17.369 1.00 92.12 292 LEU A N 1
ATOM 2379 C CA . LEU A 1 292 ? -17.367 22.593 16.800 1.00 92.12 292 LEU A CA 1
ATOM 2380 C C . LEU A 1 292 ? -18.370 23.050 15.745 1.00 92.12 292 LEU A C 1
ATOM 2382 O O . LEU A 1 292 ? -19.019 24.084 15.894 1.00 92.12 292 LEU A O 1
ATOM 2386 N N . LYS A 1 293 ? -18.524 22.264 14.683 1.00 92.31 293 LYS A N 1
ATOM 2387 C CA . LYS A 1 293 ? -19.545 22.525 13.670 1.00 92.31 293 LYS A CA 1
ATOM 2388 C C . LYS A 1 293 ? -20.924 22.189 14.218 1.00 92.31 293 LYS A C 1
ATOM 2390 O O . LYS A 1 293 ? -21.078 21.232 14.979 1.00 92.31 293 LYS A O 1
ATOM 2395 N N . GLU A 1 294 ? -21.935 22.938 13.790 1.00 91.31 294 GLU A N 1
ATOM 2396 C CA . GLU A 1 294 ? -23.344 22.633 14.073 1.00 91.31 294 GLU A CA 1
ATOM 2397 C C . GLU A 1 294 ? -23.786 21.329 13.409 1.00 91.31 294 GLU A C 1
ATOM 2399 O O . GLU A 1 294 ? -24.510 20.552 14.015 1.00 91.31 294 GLU A O 1
ATOM 2404 N N . LYS A 1 295 ? -23.291 21.061 12.196 1.00 93.62 295 LYS A N 1
ATOM 2405 C CA . LYS A 1 295 ? -23.552 19.837 11.436 1.00 93.62 295 LYS A CA 1
ATOM 2406 C C . LYS A 1 295 ? -22.363 19.457 10.565 1.00 93.62 295 LYS A C 1
ATOM 2408 O O . LYS A 1 295 ? -21.501 20.284 10.263 1.00 93.62 295 LYS A O 1
ATOM 2413 N N . LEU A 1 296 ? -22.335 18.206 10.130 1.00 93.69 296 LEU A N 1
ATOM 2414 C CA . LEU A 1 296 ? -21.342 17.699 9.195 1.00 93.69 296 LEU A CA 1
ATOM 2415 C C . LEU A 1 296 ? -21.718 18.017 7.749 1.00 93.69 296 LEU A C 1
ATOM 2417 O O . LEU A 1 296 ? -22.861 17.824 7.324 1.00 93.69 296 LEU A O 1
ATOM 2421 N N . ASP A 1 297 ? -20.716 18.437 6.980 1.00 92.94 297 ASP A N 1
ATOM 2422 C CA . ASP A 1 297 ? -20.843 18.679 5.547 1.00 92.94 297 ASP A CA 1
ATOM 2423 C C . ASP A 1 297 ? -20.901 17.354 4.766 1.00 92.94 297 ASP A C 1
ATOM 2425 O O . ASP A 1 297 ? -20.154 16.416 5.072 1.00 92.94 297 ASP A O 1
ATOM 2429 N N . PRO A 1 298 ? -21.735 17.254 3.715 1.00 91.62 298 PRO A N 1
ATOM 2430 C CA . PRO A 1 298 ? -21.757 16.074 2.864 1.00 91.62 298 PRO A CA 1
ATOM 2431 C C . PRO A 1 298 ? -20.429 15.914 2.113 1.00 91.62 298 PRO A C 1
ATOM 2433 O O . PRO A 1 298 ? -19.883 16.861 1.543 1.00 91.62 298 PRO A O 1
ATOM 2436 N N . ILE A 1 299 ? -19.936 14.677 2.042 1.00 90.44 299 ILE A N 1
ATOM 2437 C CA . ILE A 1 299 ? -18.728 14.350 1.283 1.00 90.44 299 ILE A CA 1
ATOM 2438 C C . ILE A 1 299 ? -19.043 14.424 -0.212 1.00 90.44 299 ILE A C 1
ATOM 2440 O O . ILE A 1 299 ? -19.864 13.657 -0.731 1.00 90.44 299 ILE A O 1
ATOM 2444 N N . LEU A 1 300 ? -18.367 15.340 -0.912 1.00 86.81 300 LEU A N 1
ATOM 2445 C CA . LEU A 1 300 ? -18.522 15.549 -2.351 1.00 86.81 300 LEU A CA 1
ATOM 2446 C C . LEU A 1 300 ? -18.094 14.311 -3.152 1.00 86.81 300 LEU A C 1
ATOM 2448 O O . LEU A 1 300 ? -17.154 13.605 -2.784 1.00 86.81 300 LEU A O 1
ATOM 2452 N N . ARG A 1 301 ? -18.754 14.081 -4.292 1.00 82.25 301 ARG A N 1
ATOM 2453 C CA . ARG A 1 301 ? -18.412 12.978 -5.205 1.00 82.25 301 ARG A CA 1
ATOM 2454 C C . ARG A 1 301 ? -17.025 13.183 -5.808 1.00 82.25 301 ARG A C 1
ATOM 2456 O O . ARG A 1 301 ? -16.727 14.281 -6.273 1.00 82.25 301 ARG A O 1
ATOM 2463 N N . ASN A 1 302 ? -16.244 12.109 -5.888 1.00 80.56 302 ASN A N 1
ATOM 2464 C CA . ASN A 1 302 ? -14.859 12.103 -6.377 1.00 80.56 302 ASN A CA 1
ATOM 2465 C C . ASN A 1 302 ? -13.898 12.979 -5.549 1.00 80.56 302 ASN A C 1
ATOM 2467 O O . ASN A 1 302 ? -12.825 13.347 -6.033 1.00 80.56 302 ASN A O 1
ATOM 2471 N N . SER A 1 303 ? -14.272 13.329 -4.315 1.00 81.31 303 SER A N 1
ATOM 2472 C CA . SER A 1 303 ? -13.352 13.968 -3.371 1.00 81.31 303 SER A CA 1
ATOM 2473 C C . SER A 1 303 ? -12.355 12.953 -2.804 1.00 81.31 303 SER A C 1
ATOM 2475 O O . SER A 1 303 ? -11.202 13.293 -2.534 1.00 81.31 303 SER A O 1
ATOM 2477 N N . LEU A 1 304 ? -12.774 11.691 -2.688 1.00 82.50 304 LEU A N 1
ATOM 2478 C CA . LEU A 1 304 ? -11.957 10.550 -2.308 1.00 82.50 304 LEU A CA 1
ATOM 2479 C C . LEU A 1 304 ? -11.800 9.600 -3.500 1.00 82.50 304 LEU A C 1
ATOM 2481 O O . LEU A 1 304 ? -12.624 9.521 -4.406 1.00 82.50 304 LEU A O 1
ATOM 2485 N N . ARG A 1 305 ? -10.726 8.808 -3.489 1.00 78.81 305 ARG A N 1
ATOM 2486 C CA . ARG A 1 305 ? -10.426 7.866 -4.585 1.00 78.81 305 ARG A CA 1
ATOM 2487 C C . ARG A 1 305 ? -11.298 6.612 -4.588 1.00 78.81 305 ARG A C 1
ATOM 2489 O O . ARG A 1 305 ? -11.174 5.800 -5.499 1.00 78.81 305 ARG A O 1
ATOM 2496 N N . ASN A 1 306 ? -12.116 6.412 -3.555 1.00 83.81 306 ASN A N 1
ATOM 2497 C CA . ASN A 1 306 ? -12.943 5.224 -3.416 1.00 83.81 306 ASN A CA 1
ATOM 2498 C C . ASN A 1 306 ? -14.420 5.612 -3.212 1.00 83.81 306 ASN A C 1
ATOM 2500 O O . ASN A 1 306 ? -14.774 6.081 -2.128 1.00 83.81 306 ASN A O 1
ATOM 2504 N N . PRO A 1 307 ? -15.297 5.370 -4.205 1.00 85.81 307 PRO A N 1
ATOM 2505 C CA . PRO A 1 307 ? -16.705 5.757 -4.129 1.00 85.81 307 PRO A CA 1
ATOM 2506 C C . PRO A 1 307 ? -17.496 4.973 -3.068 1.00 85.81 307 PRO A C 1
ATOM 2508 O O . PRO A 1 307 ? -18.497 5.474 -2.557 1.00 85.81 307 PRO A O 1
ATOM 2511 N N . VAL A 1 308 ? -17.066 3.755 -2.707 1.00 85.62 308 VAL A N 1
ATOM 2512 C CA . VAL A 1 308 ? -17.680 2.986 -1.607 1.00 85.62 308 VAL A CA 1
ATOM 2513 C C . VAL A 1 308 ? -17.445 3.709 -0.285 1.00 85.62 308 VAL A C 1
ATOM 2515 O O . VAL A 1 308 ? -18.375 3.884 0.497 1.00 85.62 308 VAL A O 1
ATOM 2518 N N . VAL A 1 309 ? -16.224 4.202 -0.080 1.00 87.50 309 VAL A N 1
ATOM 2519 C CA . VAL A 1 309 ? -15.838 4.953 1.120 1.00 87.50 309 VAL A CA 1
ATOM 2520 C C . VAL A 1 309 ? -16.614 6.265 1.204 1.00 87.50 309 VAL A C 1
ATOM 2522 O O . VAL A 1 309 ? -17.198 6.545 2.244 1.00 87.50 309 VAL A O 1
ATOM 2525 N N . GLU A 1 310 ? -16.708 7.030 0.110 1.00 90.44 310 GLU A N 1
ATOM 2526 C CA . GLU A 1 310 ? -17.524 8.259 0.062 1.00 90.44 310 GLU A CA 1
ATOM 2527 C C . GLU A 1 310 ? -18.983 7.994 0.434 1.00 90.44 310 GLU A C 1
ATOM 2529 O O . GLU A 1 310 ? -19.602 8.759 1.175 1.00 90.44 310 GLU A O 1
ATOM 2534 N N . LYS A 1 311 ? -19.547 6.896 -0.078 1.00 89.62 311 LYS A N 1
ATOM 2535 C CA . LYS A 1 311 ? -20.928 6.519 0.206 1.00 89.62 311 LYS A CA 1
ATOM 2536 C C . LYS A 1 311 ? -21.127 6.201 1.685 1.00 89.62 311 LYS A C 1
ATOM 2538 O O . LYS A 1 311 ? -22.104 6.674 2.258 1.00 89.62 311 LYS A O 1
ATOM 2543 N N . VAL A 1 312 ? -20.238 5.409 2.287 1.00 90.38 312 VAL A N 1
ATOM 2544 C CA . VAL A 1 312 ? -20.335 5.038 3.707 1.00 90.38 312 VAL A CA 1
ATOM 2545 C C . VAL A 1 312 ? -20.126 6.257 4.602 1.00 90.38 312 VAL A C 1
ATOM 2547 O O . VAL A 1 312 ? -20.924 6.471 5.506 1.00 90.38 312 VAL A O 1
ATOM 2550 N N . LEU A 1 313 ? -19.142 7.113 4.308 1.00 92.81 313 LEU A N 1
ATOM 2551 C CA . LEU A 1 313 ? -18.933 8.355 5.060 1.00 92.81 313 LEU A CA 1
ATOM 2552 C C . LEU A 1 313 ? -20.151 9.277 4.995 1.00 92.81 313 LEU A C 1
ATOM 2554 O O . LEU A 1 313 ? -20.526 9.847 6.008 1.00 92.81 313 LEU A O 1
ATOM 2558 N N . ASN A 1 314 ? -20.827 9.369 3.849 1.00 94.06 314 ASN A N 1
ATOM 2559 C CA . ASN A 1 314 ? -22.087 10.108 3.765 1.00 94.06 314 ASN A CA 1
ATOM 2560 C C . ASN A 1 314 ? -23.215 9.472 4.600 1.00 94.06 314 ASN A C 1
ATOM 2562 O O . ASN A 1 314 ? -24.070 10.196 5.094 1.00 94.06 314 ASN A O 1
ATOM 2566 N N . GLN A 1 315 ? -23.241 8.145 4.789 1.00 93.12 315 GLN A N 1
ATOM 2567 C CA . GLN A 1 315 ? -24.185 7.535 5.740 1.00 93.12 315 GLN A CA 1
ATOM 2568 C C . GLN A 1 315 ? -23.849 7.912 7.186 1.00 93.12 315 GLN A C 1
ATOM 2570 O O . GLN A 1 315 ? -24.763 8.196 7.950 1.00 93.12 315 GLN A O 1
ATOM 2575 N N . VAL A 1 316 ? -22.559 7.977 7.539 1.00 93.25 316 VAL A N 1
ATOM 2576 C CA . VAL A 1 316 ? -22.113 8.467 8.855 1.00 93.25 316 VAL A CA 1
ATOM 2577 C C . VAL A 1 316 ? -22.520 9.929 9.052 1.00 93.25 316 VAL A C 1
ATOM 2579 O O . VAL A 1 316 ? -23.113 10.246 10.074 1.00 93.25 316 VAL A O 1
ATOM 2582 N N . VAL A 1 317 ? -22.276 10.797 8.062 1.00 94.94 317 VAL A N 1
ATOM 2583 C CA . VAL A 1 317 ? -22.702 12.211 8.074 1.00 94.94 317 VAL A CA 1
ATOM 2584 C C . VAL A 1 317 ? -24.202 12.327 8.329 1.00 94.94 317 VAL A C 1
ATOM 2586 O O . VAL A 1 317 ? -24.613 13.058 9.222 1.00 94.94 317 VAL A O 1
ATOM 2589 N N . ASN A 1 318 ? -25.015 11.578 7.581 1.00 95.19 318 ASN A N 1
ATOM 2590 C CA . ASN A 1 318 ? -26.468 11.620 7.729 1.00 95.19 318 ASN A CA 1
ATOM 2591 C C . ASN A 1 318 ? -26.926 11.139 9.110 1.00 95.19 318 ASN A C 1
ATOM 2593 O O . ASN A 1 318 ? -27.800 11.762 9.697 1.00 95.19 318 ASN A O 1
ATOM 2597 N N . LEU A 1 319 ? -26.344 10.049 9.623 1.00 93.38 319 LEU A N 1
ATOM 2598 C CA . LEU A 1 319 ? -26.685 9.512 10.941 1.00 93.38 319 LEU A CA 1
ATOM 2599 C C . LEU A 1 319 ? -26.341 10.507 12.052 1.00 93.38 319 LEU A C 1
ATOM 2601 O O . LEU A 1 319 ? -27.164 10.762 12.920 1.00 93.38 319 LEU A O 1
ATOM 2605 N N . VAL A 1 320 ? -25.140 11.082 12.015 1.00 94.50 320 VAL A N 1
ATOM 2606 C CA . VAL A 1 320 ? -24.698 12.048 13.027 1.00 94.50 320 VAL A CA 1
ATOM 2607 C C . VAL A 1 320 ? -25.539 13.318 12.965 1.00 94.50 320 VAL A C 1
ATOM 2609 O O . VAL A 1 320 ? -25.978 13.784 14.005 1.00 94.50 320 VAL A O 1
ATOM 2612 N N . ASN A 1 321 ? -25.817 13.848 11.771 1.00 95.06 321 ASN A N 1
ATOM 2613 C CA . ASN A 1 321 ? -26.685 15.019 11.636 1.00 95.06 321 ASN A CA 1
ATOM 2614 C C . ASN A 1 321 ? -28.104 14.736 12.148 1.00 95.06 321 ASN A C 1
ATOM 2616 O O . ASN A 1 321 ? -28.662 15.582 12.828 1.00 95.06 321 ASN A O 1
ATOM 2620 N N . ALA A 1 322 ? -28.649 13.539 11.903 1.00 94.69 322 ALA A N 1
ATOM 2621 C CA . ALA A 1 322 ? -29.947 13.150 12.450 1.00 94.69 322 ALA A CA 1
ATOM 2622 C C . ALA A 1 322 ? -29.944 13.084 13.988 1.00 94.69 322 ALA A C 1
ATOM 2624 O O . ALA A 1 322 ? -30.910 13.506 14.603 1.00 94.69 322 ALA A O 1
ATOM 2625 N N . ILE A 1 323 ? -28.859 12.602 14.611 1.00 93.25 323 ILE A N 1
ATOM 2626 C CA . ILE A 1 323 ? -28.706 12.617 16.079 1.00 93.25 323 ILE A CA 1
ATOM 2627 C C . ILE A 1 323 ? -28.635 14.057 16.605 1.00 93.25 323 ILE A C 1
ATOM 2629 O O . ILE A 1 323 ? -29.254 14.364 17.614 1.00 93.25 323 ILE A O 1
ATOM 2633 N N . LEU A 1 324 ? -27.907 14.942 15.914 1.00 93.31 324 LEU A N 1
ATOM 2634 C CA . LEU A 1 324 ? -27.775 16.353 16.296 1.00 93.31 324 LEU A CA 1
ATOM 2635 C C . LEU A 1 324 ? -29.092 17.133 16.186 1.00 93.31 324 LEU A C 1
ATOM 2637 O O . LEU A 1 324 ? -29.289 18.086 16.933 1.00 93.31 324 LEU A O 1
ATOM 2641 N N . GLU A 1 325 ? -29.950 16.757 15.237 1.00 93.25 325 GLU A N 1
ATOM 2642 C CA . GLU A 1 325 ? -31.274 17.352 15.016 1.00 93.25 325 GLU A CA 1
ATOM 2643 C C . GLU A 1 325 ? -32.349 16.781 15.961 1.00 93.25 325 GLU A C 1
ATOM 2645 O O . GLU A 1 325 ? -33.417 17.376 16.082 1.00 93.25 325 GLU A O 1
ATOM 2650 N N . ASP A 1 326 ? -32.092 15.649 16.627 1.00 93.50 326 ASP A N 1
ATOM 2651 C CA . ASP A 1 326 ? -33.036 15.023 17.557 1.00 93.50 326 ASP A CA 1
ATOM 2652 C C . ASP A 1 326 ? -33.097 15.797 18.883 1.00 93.50 326 ASP A C 1
ATOM 2654 O O . ASP A 1 326 ? -32.095 15.938 19.591 1.00 93.50 326 ASP A O 1
ATOM 2658 N N . GLU A 1 327 ? -34.294 16.267 19.238 1.00 89.56 327 GLU A N 1
ATOM 2659 C CA . GLU A 1 327 ? -34.548 17.078 20.435 1.00 89.56 327 GLU A CA 1
ATOM 2660 C C . GLU A 1 327 ? -34.259 16.336 21.753 1.00 89.56 327 GLU A C 1
ATOM 2662 O O . GLU A 1 327 ? -33.968 16.977 22.761 1.00 89.56 327 GLU A O 1
ATOM 2667 N N . ASN A 1 328 ? -34.310 14.998 21.759 1.00 92.12 328 ASN A N 1
ATOM 2668 C CA . ASN A 1 328 ? -34.085 14.181 22.955 1.00 92.12 328 ASN A CA 1
ATOM 2669 C C . ASN A 1 328 ? -32.623 13.748 23.125 1.00 92.12 328 ASN A C 1
ATOM 2671 O O . ASN A 1 328 ? -32.225 13.388 24.233 1.00 92.12 328 ASN A O 1
ATOM 2675 N N . LEU A 1 329 ? -31.837 13.723 22.042 1.00 88.62 329 LEU A N 1
ATOM 2676 C CA . LEU A 1 329 ? -30.439 13.272 22.068 1.00 88.62 329 LEU A CA 1
ATOM 2677 C C . LEU A 1 329 ? -29.455 14.443 22.063 1.00 88.62 329 LEU A C 1
ATOM 2679 O O . LEU A 1 329 ? -28.516 14.457 22.858 1.00 88.62 329 LEU A O 1
ATOM 2683 N N . GLY A 1 330 ? -29.661 15.420 21.176 1.00 87.44 330 GLY A N 1
ATOM 2684 C CA . GLY A 1 330 ? -28.781 16.573 21.028 1.00 87.44 330 GLY A CA 1
ATOM 2685 C C . GLY A 1 330 ? -27.329 16.224 20.668 1.00 87.44 330 GLY A C 1
ATOM 2686 O O . GLY A 1 330 ? -27.017 15.206 20.043 1.00 87.44 330 GLY A O 1
ATOM 2687 N N . ARG A 1 331 ? -26.398 17.121 21.023 1.00 91.69 331 ARG A N 1
ATOM 2688 C CA . ARG A 1 331 ? -24.971 16.953 20.708 1.00 91.69 331 ARG A CA 1
ATOM 2689 C C . ARG A 1 331 ? -24.317 15.919 21.630 1.00 91.69 331 ARG A C 1
ATOM 2691 O O . ARG A 1 331 ? -24.351 16.113 22.838 1.00 91.69 331 ARG A O 1
ATOM 2698 N N . PRO A 1 332 ? -23.624 14.902 21.085 1.00 92.00 332 PRO A N 1
ATOM 2699 C CA . PRO A 1 332 ? -22.894 13.947 21.906 1.00 92.00 332 PRO A CA 1
ATOM 2700 C C . PRO A 1 332 ? -21.642 14.578 22.530 1.00 92.00 332 PRO A C 1
ATOM 2702 O O . PRO A 1 332 ? -20.831 15.190 21.824 1.00 92.00 332 PRO A O 1
ATOM 2705 N N . ASP A 1 333 ? -21.450 14.355 23.830 1.00 89.62 333 ASP A N 1
ATOM 2706 C CA . ASP A 1 333 ? -20.229 14.735 24.549 1.00 89.62 333 ASP A CA 1
ATOM 2707 C C . ASP A 1 333 ? -19.028 13.912 24.067 1.00 89.62 333 ASP A C 1
ATOM 2709 O O . ASP A 1 333 ? -18.010 14.466 23.645 1.00 89.62 333 ASP A O 1
ATOM 2713 N N . GLU A 1 334 ? -19.191 12.588 24.020 1.00 91.94 334 GLU A N 1
ATOM 2714 C CA . GLU A 1 334 ? -18.181 11.623 23.584 1.00 91.94 334 GLU A CA 1
ATOM 2715 C C . GLU A 1 334 ? -18.692 10.798 22.397 1.00 91.94 334 GLU A C 1
ATOM 2717 O O . GLU A 1 334 ? -19.857 10.401 22.333 1.00 91.94 334 GLU A O 1
ATOM 2722 N N . ILE A 1 335 ? -17.809 10.500 21.441 1.00 93.56 335 ILE A N 1
ATOM 2723 C CA . ILE A 1 335 ? -18.120 9.619 20.312 1.00 93.56 335 ILE A CA 1
ATOM 2724 C C . ILE A 1 335 ? -17.129 8.464 20.277 1.00 93.56 335 ILE A C 1
ATOM 2726 O O . ILE A 1 335 ? -15.950 8.629 19.955 1.00 93.56 335 ILE A O 1
ATOM 2730 N N . HIS A 1 336 ? -17.618 7.258 20.542 1.00 92.19 336 HIS A N 1
ATOM 2731 C CA . HIS A 1 336 ? -16.817 6.047 20.432 1.00 92.19 336 HIS A CA 1
ATOM 2732 C C . HIS A 1 336 ? -16.929 5.464 19.023 1.00 92.19 336 HIS A C 1
ATOM 2734 O O . HIS A 1 336 ? -18.024 5.287 18.490 1.00 92.19 336 HIS A O 1
ATOM 2740 N N . ILE A 1 337 ? -15.791 5.138 18.411 1.00 91.12 337 ILE A N 1
ATOM 2741 C CA . ILE A 1 337 ? -15.740 4.558 17.068 1.00 91.12 337 ILE A CA 1
ATOM 2742 C C . ILE A 1 337 ? -14.878 3.302 17.046 1.00 91.12 337 ILE A C 1
ATOM 2744 O O . ILE A 1 337 ? -13.720 3.310 17.463 1.00 91.12 337 ILE A O 1
ATOM 2748 N N . GLU A 1 338 ? -15.411 2.216 16.493 1.00 88.75 338 GLU A N 1
ATOM 2749 C CA . GLU A 1 338 ? -14.612 1.031 16.207 1.00 88.75 338 GLU A CA 1
ATOM 2750 C C . GLU A 1 338 ? -13.697 1.294 15.006 1.00 88.75 338 GLU A C 1
ATOM 2752 O O . GLU A 1 338 ? -14.132 1.578 13.889 1.00 88.75 338 GLU A O 1
ATOM 2757 N N . LEU A 1 339 ? -12.394 1.186 15.236 1.00 81.75 339 LEU A N 1
ATOM 2758 C CA . LEU A 1 339 ? -11.392 1.152 14.192 1.00 81.75 339 LEU A CA 1
ATOM 2759 C C . LEU A 1 339 ? -10.945 -0.294 13.977 1.00 81.75 339 LEU A C 1
ATOM 2761 O O . LEU A 1 339 ? -10.753 -1.060 14.922 1.00 81.75 339 LEU A O 1
ATOM 2765 N N . ALA A 1 340 ? -10.619 -0.633 12.732 1.00 68.00 340 ALA A N 1
ATOM 2766 C CA . ALA A 1 340 ? -9.886 -1.854 12.397 1.00 68.00 340 ALA A CA 1
ATOM 2767 C C . ALA A 1 340 ? -8.393 -1.740 12.795 1.00 68.00 340 ALA A C 1
ATOM 2769 O O . ALA A 1 340 ? -7.490 -1.947 11.983 1.00 68.00 340 ALA A O 1
ATOM 2770 N N . ARG A 1 341 ? -8.137 -1.330 14.046 1.00 64.31 341 ARG A N 1
ATOM 2771 C CA . ARG A 1 341 ? -6.821 -1.303 14.688 1.00 64.31 341 ARG A CA 1
ATOM 2772 C C . ARG A 1 341 ? -6.587 -2.619 15.416 1.00 64.31 341 ARG A C 1
ATOM 2774 O O . ARG A 1 341 ? -7.476 -3.132 16.089 1.00 64.31 341 ARG A O 1
ATOM 2781 N N . GLU A 1 342 ? -5.363 -3.118 15.323 1.00 72.88 342 GLU A N 1
ATOM 2782 C CA . GLU A 1 342 ? -4.899 -4.247 16.123 1.00 72.88 342 GLU A CA 1
ATOM 2783 C C . GLU A 1 342 ? -4.329 -3.765 17.464 1.00 72.88 342 GLU A C 1
ATOM 2785 O O . GLU A 1 342 ? -3.819 -2.645 17.581 1.00 72.88 342 GLU A O 1
ATOM 2790 N N . LEU A 1 343 ? -4.391 -4.629 18.479 1.00 77.69 343 LEU A N 1
ATOM 2791 C CA . LEU A 1 343 ? -3.700 -4.409 19.750 1.00 77.69 343 LEU A CA 1
ATOM 2792 C C . LEU A 1 343 ? -2.177 -4.454 19.557 1.00 77.69 343 LEU A C 1
ATOM 2794 O O . LEU A 1 343 ? -1.664 -5.111 18.649 1.00 77.69 343 LEU A O 1
ATOM 2798 N N . LYS A 1 344 ? -1.431 -3.774 20.438 1.00 80.38 344 LYS A N 1
ATOM 2799 C CA . LYS A 1 344 ? 0.037 -3.751 20.387 1.00 80.38 344 LYS A CA 1
ATOM 2800 C C . LYS A 1 344 ? 0.589 -5.170 20.490 1.00 80.38 344 LYS A C 1
ATOM 2802 O O . LYS A 1 344 ? 0.375 -5.853 21.486 1.00 80.38 344 LYS A O 1
ATOM 2807 N N . ASN A 1 345 ? 1.332 -5.590 19.471 1.00 80.94 345 ASN A N 1
ATOM 2808 C CA . ASN A 1 345 ? 2.007 -6.883 19.464 1.00 80.94 345 ASN A CA 1
ATOM 2809 C C . ASN A 1 345 ? 3.114 -6.934 20.532 1.00 80.94 345 ASN A C 1
ATOM 2811 O O . ASN A 1 345 ? 3.878 -5.975 20.692 1.00 80.94 345 ASN A O 1
ATOM 2815 N N . CYS A 1 346 ? 3.241 -8.077 21.212 1.00 84.00 346 CYS A N 1
ATOM 2816 C CA . CYS A 1 346 ? 4.304 -8.310 22.186 1.00 84.00 346 CYS A CA 1
ATOM 2817 C C . CYS A 1 346 ? 5.705 -8.289 21.547 1.00 84.00 346 CYS A C 1
ATOM 2819 O O . CYS A 1 346 ? 5.850 -8.416 20.327 1.00 84.00 346 CYS A O 1
ATOM 2821 N N . ALA A 1 347 ? 6.751 -8.107 22.362 1.00 84.81 347 ALA A N 1
ATOM 2822 C CA . ALA A 1 347 ? 8.137 -7.997 21.885 1.00 84.81 347 ALA A CA 1
ATOM 2823 C C . ALA A 1 347 ? 8.556 -9.192 21.009 1.00 84.81 347 ALA A C 1
ATOM 2825 O O . ALA A 1 347 ? 8.980 -8.984 19.874 1.00 84.81 347 ALA A O 1
ATOM 2826 N N . LYS A 1 348 ? 8.298 -10.425 21.469 1.00 85.44 348 LYS A N 1
ATOM 2827 C CA . LYS A 1 348 ? 8.572 -11.669 20.726 1.00 85.44 348 LYS A CA 1
ATOM 2828 C C . LYS A 1 348 ? 7.883 -11.696 19.357 1.00 85.44 348 LYS A C 1
ATOM 2830 O O . LYS A 1 348 ? 8.490 -12.033 18.342 1.00 85.44 348 LYS A O 1
ATOM 2835 N N . LYS A 1 349 ? 6.611 -11.285 19.296 1.00 82.38 349 LYS A N 1
ATOM 2836 C CA . LYS A 1 349 ? 5.861 -11.228 18.036 1.00 82.38 349 LYS A CA 1
ATOM 2837 C C . LYS A 1 349 ? 6.414 -10.147 17.103 1.00 82.38 349 LYS A C 1
ATOM 2839 O O . LYS A 1 349 ? 6.604 -10.420 15.921 1.00 82.38 349 LYS A O 1
ATOM 2844 N N . ARG A 1 350 ? 6.750 -8.955 17.613 1.00 83.56 350 ARG A N 1
ATOM 2845 C CA . ARG A 1 350 ? 7.395 -7.885 16.824 1.00 83.56 350 ARG A CA 1
ATOM 2846 C C . ARG A 1 350 ? 8.749 -8.312 16.262 1.00 83.56 350 ARG A C 1
ATOM 2848 O O . ARG A 1 350 ? 9.026 -8.034 15.096 1.00 83.56 350 ARG A O 1
ATOM 2855 N N . GLU A 1 351 ? 9.551 -9.013 17.054 1.00 86.31 351 GLU A N 1
ATOM 2856 C CA . GLU A 1 351 ? 10.837 -9.556 16.627 1.00 86.31 351 GLU A CA 1
ATOM 2857 C C . GLU A 1 351 ? 10.653 -10.585 15.507 1.00 86.31 351 GLU A C 1
ATOM 2859 O O . GLU A 1 351 ? 11.251 -10.438 14.443 1.00 86.31 351 GLU A O 1
ATOM 2864 N N . SER A 1 352 ? 9.741 -11.550 15.680 1.00 87.06 352 SER A N 1
ATOM 2865 C CA . SER A 1 352 ? 9.448 -12.557 14.649 1.00 87.06 352 SER A CA 1
ATOM 2866 C C . SER A 1 352 ? 8.968 -11.937 13.327 1.00 87.06 352 SER A C 1
ATOM 2868 O O . SER A 1 352 ? 9.416 -12.335 12.252 1.00 87.06 352 SER A O 1
ATOM 2870 N N . MET A 1 353 ? 8.112 -10.907 13.387 1.00 83.31 353 MET A N 1
ATOM 2871 C CA . MET A 1 353 ? 7.661 -10.172 12.202 1.00 83.31 353 MET A CA 1
ATOM 2872 C C . MET A 1 353 ? 8.806 -9.409 11.537 1.00 83.31 353 MET A C 1
ATOM 2874 O O . MET A 1 353 ? 8.929 -9.435 10.315 1.00 83.31 353 MET A O 1
ATOM 2878 N N . THR A 1 354 ? 9.657 -8.753 12.329 1.00 85.06 354 THR A N 1
ATOM 2879 C CA . THR A 1 354 ? 10.827 -8.025 11.821 1.00 85.06 354 THR A CA 1
ATOM 2880 C C . THR A 1 354 ? 11.806 -8.976 11.141 1.00 85.06 354 THR A C 1
ATOM 2882 O O . THR A 1 354 ? 12.237 -8.700 10.023 1.00 85.06 354 THR A O 1
ATOM 2885 N N . LYS A 1 355 ? 12.099 -10.126 11.762 1.00 88.62 355 LYS A N 1
ATOM 2886 C CA . LYS A 1 355 ? 12.938 -11.183 11.186 1.00 88.62 355 LYS A CA 1
ATOM 2887 C C . LYS A 1 355 ? 12.377 -11.658 9.844 1.00 88.62 355 LYS A C 1
ATOM 2889 O O . LYS A 1 355 ? 13.084 -11.606 8.843 1.00 88.62 355 LYS A O 1
ATOM 2894 N N . ARG A 1 356 ? 11.086 -12.000 9.791 1.00 87.06 356 ARG A N 1
ATOM 2895 C CA . ARG A 1 356 ? 10.415 -12.432 8.554 1.00 87.06 356 ARG A CA 1
ATOM 2896 C C . ARG A 1 356 ? 10.461 -11.367 7.452 1.00 87.06 356 ARG A C 1
ATOM 2898 O O . ARG A 1 356 ? 10.689 -11.690 6.291 1.00 87.06 356 ARG A O 1
ATOM 2905 N N . ASN A 1 357 ? 10.265 -10.094 7.797 1.00 86.12 357 ASN A N 1
ATOM 2906 C CA . ASN A 1 357 ? 10.352 -8.998 6.828 1.00 86.12 357 ASN A CA 1
ATOM 2907 C C . ASN A 1 357 ? 11.771 -8.847 6.266 1.00 86.12 357 ASN A C 1
ATOM 2909 O O . ASN A 1 357 ? 11.921 -8.698 5.056 1.00 86.12 357 ASN A O 1
ATOM 2913 N N . ARG A 1 358 ? 12.798 -8.949 7.121 1.00 85.81 358 ARG A N 1
ATOM 2914 C CA . ARG A 1 358 ? 14.209 -8.926 6.700 1.00 85.81 358 ARG A CA 1
ATOM 2915 C C . ARG A 1 358 ? 14.549 -10.099 5.786 1.00 85.81 358 ARG A C 1
ATOM 2917 O O . ARG A 1 358 ? 15.180 -9.903 4.755 1.00 85.81 358 ARG A O 1
ATOM 2924 N N . GLU A 1 359 ? 14.102 -11.305 6.126 1.00 88.56 359 GLU A N 1
ATOM 2925 C CA . GLU A 1 359 ? 14.293 -12.495 5.288 1.00 88.56 359 GLU A CA 1
ATOM 2926 C C . GLU A 1 359 ? 13.639 -12.324 3.910 1.00 88.56 359 GLU A C 1
ATOM 2928 O O . GLU A 1 359 ? 14.254 -12.632 2.890 1.00 88.56 359 GLU A O 1
ATOM 2933 N N . ASN A 1 360 ? 12.422 -11.778 3.857 1.00 87.12 360 ASN A N 1
ATOM 2934 C CA . ASN A 1 360 ? 11.728 -11.493 2.600 1.00 87.12 360 ASN A CA 1
ATOM 2935 C C . ASN A 1 360 ? 12.436 -10.414 1.769 1.00 87.12 360 ASN A C 1
ATOM 2937 O O . ASN A 1 360 ? 12.516 -10.537 0.547 1.00 87.12 360 ASN A O 1
ATOM 2941 N N . GLU A 1 361 ? 12.955 -9.366 2.410 1.00 87.44 361 GLU A N 1
ATOM 2942 C CA . GLU A 1 361 ? 13.726 -8.316 1.742 1.00 87.44 361 GLU A CA 1
ATOM 2943 C C . GLU A 1 361 ? 15.040 -8.861 1.171 1.00 87.44 361 GLU A C 1
ATOM 2945 O O . GLU A 1 361 ? 15.333 -8.628 -0.000 1.00 87.44 361 GLU A O 1
ATOM 2950 N N . ALA A 1 362 ? 15.773 -9.666 1.945 1.00 88.25 362 ALA A N 1
ATOM 2951 C CA . ALA A 1 362 ? 16.996 -10.324 1.497 1.00 88.25 362 ALA A CA 1
ATOM 2952 C C . ALA A 1 362 ? 16.737 -11.275 0.318 1.00 88.25 362 ALA A C 1
ATOM 2954 O O . ALA A 1 362 ? 17.457 -11.229 -0.677 1.00 88.25 362 ALA A O 1
ATOM 2955 N N . LYS A 1 363 ? 15.675 -12.093 0.381 1.00 88.56 363 LYS A N 1
ATOM 2956 C CA . LYS A 1 363 ? 15.244 -12.935 -0.750 1.00 88.56 363 LYS A CA 1
ATOM 2957 C C . LYS A 1 363 ? 14.940 -12.087 -1.982 1.00 88.56 363 LYS A C 1
ATOM 2959 O O . LYS A 1 363 ? 15.432 -12.375 -3.064 1.00 88.56 363 LYS A O 1
ATOM 2964 N N . ARG A 1 364 ? 14.177 -11.003 -1.824 1.00 89.88 364 ARG A N 1
ATOM 2965 C CA . ARG A 1 364 ? 13.830 -10.108 -2.936 1.00 89.88 364 ARG A CA 1
ATOM 2966 C C . ARG A 1 364 ? 15.056 -9.422 -3.540 1.00 89.88 364 ARG A C 1
ATOM 2968 O O . ARG A 1 364 ? 15.074 -9.195 -4.744 1.00 89.88 364 ARG A O 1
ATOM 2975 N N . GLN A 1 365 ? 16.053 -9.084 -2.727 1.00 88.25 365 GLN A N 1
ATOM 2976 C CA . GLN A 1 365 ? 17.305 -8.501 -3.195 1.00 88.25 365 GLN A CA 1
ATOM 2977 C C . GLN A 1 365 ? 18.131 -9.514 -3.998 1.00 88.25 365 GLN A C 1
ATOM 2979 O O . GLN A 1 365 ? 18.544 -9.187 -5.106 1.00 88.25 365 GLN A O 1
ATOM 2984 N N . LYS A 1 366 ? 18.252 -10.760 -3.522 1.00 92.44 366 LYS A N 1
ATOM 2985 C CA . LYS A 1 366 ? 18.874 -11.852 -4.291 1.00 92.44 366 LYS A CA 1
ATOM 2986 C C . LYS A 1 366 ? 18.191 -12.060 -5.642 1.00 92.44 366 LYS A C 1
ATOM 2988 O O . LYS A 1 366 ? 18.861 -12.152 -6.659 1.00 92.44 366 LYS A O 1
ATOM 2993 N N . VAL A 1 367 ? 16.856 -12.050 -5.674 1.00 92.69 367 VAL A N 1
ATOM 2994 C CA . VAL A 1 367 ? 16.101 -12.147 -6.935 1.00 92.69 367 VAL A CA 1
ATOM 2995 C C . VAL A 1 367 ? 16.449 -11.001 -7.888 1.00 92.69 367 VAL A C 1
ATOM 2997 O O . VAL A 1 367 ? 16.580 -11.231 -9.083 1.00 92.69 367 VAL A O 1
ATOM 3000 N N . LYS A 1 368 ? 16.625 -9.767 -7.396 1.00 90.31 368 LYS A N 1
ATOM 3001 C CA . LYS A 1 368 ? 17.044 -8.648 -8.257 1.00 90.31 368 LYS A CA 1
ATOM 3002 C C . LYS A 1 368 ? 18.436 -8.866 -8.848 1.00 90.31 368 LYS A C 1
ATOM 3004 O O . LYS A 1 368 ? 18.605 -8.634 -10.036 1.00 90.31 368 LYS A O 1
ATOM 3009 N N . GLU A 1 369 ? 19.385 -9.329 -8.041 1.00 91.12 369 GLU A N 1
ATOM 3010 C CA . GLU A 1 369 ? 20.751 -9.629 -8.489 1.00 91.12 369 GLU A CA 1
ATOM 3011 C C . GLU A 1 369 ? 20.761 -10.738 -9.552 1.00 91.12 369 GLU A C 1
ATOM 3013 O O . GLU A 1 369 ? 21.445 -10.619 -10.565 1.00 91.12 369 GLU A O 1
ATOM 3018 N N . GLU A 1 370 ? 19.952 -11.787 -9.378 1.00 92.62 370 GLU A N 1
ATOM 3019 C CA . GLU A 1 370 ? 19.795 -12.839 -10.390 1.00 92.62 370 GLU A CA 1
ATOM 3020 C C . GLU A 1 370 ? 19.142 -12.316 -11.678 1.00 92.62 370 GLU A C 1
ATOM 3022 O O . GLU A 1 370 ? 19.596 -12.636 -12.775 1.00 92.62 370 GLU A O 1
ATOM 3027 N N . LEU A 1 371 ? 18.124 -11.454 -11.581 1.00 91.88 371 LEU A N 1
ATOM 3028 C CA . LEU A 1 371 ? 17.528 -10.816 -12.761 1.00 91.88 371 LEU A CA 1
ATOM 3029 C C . LEU A 1 371 ? 18.544 -9.951 -13.519 1.00 91.88 371 LEU A C 1
ATOM 3031 O O . LEU A 1 371 ? 18.576 -9.996 -14.746 1.00 91.88 371 LEU A O 1
ATOM 3035 N N . GLU A 1 372 ? 19.398 -9.210 -12.810 1.00 89.38 372 GLU A N 1
ATOM 3036 C CA . GLU A 1 372 ? 20.468 -8.411 -13.417 1.00 89.38 372 GLU A CA 1
ATOM 3037 C C . GLU A 1 372 ? 21.486 -9.294 -14.153 1.00 89.38 372 GLU A C 1
ATOM 3039 O O . GLU A 1 372 ? 21.817 -9.005 -15.304 1.00 89.38 372 GLU A O 1
ATOM 3044 N N . LYS A 1 373 ? 21.907 -10.422 -13.558 1.00 91.75 373 LYS A N 1
ATOM 3045 C CA . LYS A 1 373 ? 22.772 -11.416 -14.227 1.00 91.75 373 LYS A CA 1
ATOM 3046 C C . LYS A 1 373 ? 22.134 -11.980 -15.497 1.00 91.75 373 LYS A C 1
ATOM 3048 O O . LYS A 1 373 ? 22.816 -12.169 -16.500 1.00 91.75 373 LYS A O 1
ATOM 3053 N N . LEU A 1 374 ? 20.820 -12.201 -15.474 1.00 89.81 374 LEU A N 1
ATOM 3054 C CA . LEU A 1 374 ? 20.037 -12.669 -16.622 1.00 89.81 374 LEU A CA 1
ATOM 3055 C C . LEU A 1 374 ? 19.737 -11.563 -17.651 1.00 89.81 374 LEU A C 1
ATOM 3057 O O . LEU A 1 374 ? 19.027 -11.818 -18.626 1.00 89.81 374 LEU A O 1
ATOM 3061 N N . ARG A 1 375 ? 20.244 -10.337 -17.441 1.00 87.94 375 ARG A N 1
ATOM 3062 C CA . ARG A 1 375 ? 19.946 -9.141 -18.249 1.00 87.94 375 ARG A CA 1
ATOM 3063 C C . ARG A 1 375 ? 18.442 -8.871 -18.367 1.00 87.94 375 ARG A C 1
ATOM 3065 O O . ARG A 1 375 ? 17.965 -8.352 -19.373 1.00 87.94 375 ARG A O 1
ATOM 3072 N N . GLN A 1 376 ? 17.686 -9.232 -17.332 1.00 87.00 376 GLN A N 1
ATOM 3073 C CA . GLN A 1 376 ? 16.251 -9.009 -17.248 1.00 87.00 376 GLN A CA 1
ATOM 3074 C C . GLN A 1 376 ? 15.945 -7.756 -16.423 1.00 87.00 376 GLN A C 1
ATOM 3076 O O . GLN A 1 376 ? 16.512 -7.559 -15.346 1.00 87.00 376 GLN A O 1
ATOM 3081 N N . PRO A 1 377 ? 14.992 -6.915 -16.859 1.00 83.00 377 PRO A N 1
ATOM 3082 C CA . PRO A 1 377 ? 14.565 -5.763 -16.077 1.00 83.00 377 PRO A CA 1
ATOM 3083 C C . PRO A 1 377 ? 14.041 -6.167 -14.689 1.00 83.00 377 PRO A C 1
ATOM 3085 O O . PRO A 1 377 ? 13.180 -7.044 -14.573 1.00 83.00 377 PRO A O 1
ATOM 3088 N N . THR A 1 378 ? 14.472 -5.470 -13.633 1.00 86.00 378 THR A N 1
ATOM 3089 C CA . THR A 1 378 ? 14.065 -5.699 -12.230 1.00 86.00 378 THR A CA 1
ATOM 3090 C C . THR A 1 378 ? 12.673 -5.131 -11.908 1.00 86.00 378 THR A C 1
ATOM 3092 O O . THR A 1 378 ? 12.447 -4.436 -10.914 1.00 86.00 378 THR A O 1
ATOM 3095 N N . THR A 1 379 ? 11.694 -5.428 -12.763 1.00 85.88 379 THR A N 1
ATOM 3096 C CA . THR A 1 379 ? 10.305 -4.985 -12.592 1.00 85.88 379 THR A CA 1
ATOM 3097 C C . THR A 1 379 ? 9.594 -5.788 -11.504 1.00 85.88 379 THR A C 1
ATOM 3099 O O . THR A 1 379 ? 9.941 -6.932 -11.207 1.00 85.88 379 THR A O 1
ATOM 3102 N N . ARG A 1 380 ? 8.527 -5.218 -10.922 1.00 86.12 380 ARG A N 1
ATOM 3103 C CA . ARG A 1 380 ? 7.677 -5.936 -9.951 1.00 86.12 380 ARG A CA 1
ATOM 3104 C C . ARG A 1 380 ? 7.140 -7.253 -10.527 1.00 86.12 380 ARG A C 1
ATOM 3106 O O . ARG A 1 380 ? 7.041 -8.223 -9.783 1.00 86.12 380 ARG A O 1
ATOM 3113 N N . SER A 1 381 ? 6.808 -7.268 -11.819 1.00 89.44 381 SER A N 1
ATOM 3114 C CA . SER A 1 381 ? 6.292 -8.449 -12.516 1.00 89.44 381 SER A CA 1
ATOM 3115 C C . SER A 1 381 ? 7.357 -9.537 -12.656 1.00 89.44 381 SER A C 1
ATOM 3117 O O . SER A 1 381 ? 7.114 -10.678 -12.280 1.00 89.44 381 SER A O 1
ATOM 3119 N N . ASN A 1 382 ? 8.568 -9.180 -13.096 1.00 92.00 382 ASN A N 1
ATOM 3120 C CA . ASN A 1 382 ? 9.659 -10.144 -13.268 1.00 92.00 382 ASN A CA 1
ATOM 3121 C C . ASN A 1 382 ? 10.131 -10.724 -11.934 1.00 92.00 382 ASN A C 1
ATOM 3123 O O . ASN A 1 382 ? 10.355 -11.927 -11.836 1.00 92.00 382 ASN A O 1
ATOM 3127 N N . ILE A 1 383 ? 10.201 -9.895 -10.887 1.00 93.00 383 ILE A N 1
ATOM 3128 C CA . ILE A 1 383 ? 10.485 -10.369 -9.526 1.00 93.00 383 ILE A CA 1
ATOM 3129 C C . ILE A 1 383 ? 9.428 -11.392 -9.095 1.00 93.00 383 ILE A C 1
ATOM 3131 O O . ILE A 1 383 ? 9.777 -12.445 -8.574 1.00 93.00 383 ILE A O 1
ATOM 3135 N N . LEU A 1 384 ? 8.144 -11.104 -9.334 1.00 94.25 384 LEU A N 1
ATOM 3136 C CA . LEU A 1 384 ? 7.051 -12.009 -8.985 1.00 94.25 384 LEU A CA 1
ATOM 3137 C C . LEU A 1 384 ? 7.113 -13.324 -9.779 1.00 94.25 384 LEU A C 1
ATOM 3139 O O . LEU A 1 384 ? 6.984 -14.385 -9.177 1.00 94.25 384 LEU A O 1
ATOM 3143 N N . ARG A 1 385 ? 7.362 -13.270 -11.094 1.00 95.25 385 ARG A N 1
ATOM 3144 C CA . ARG A 1 385 ? 7.547 -14.462 -11.943 1.00 95.25 385 ARG A CA 1
ATOM 3145 C C . ARG A 1 385 ? 8.678 -15.349 -11.427 1.00 95.25 385 ARG A C 1
ATOM 3147 O O . ARG A 1 385 ? 8.471 -16.543 -11.248 1.00 95.25 385 ARG A O 1
ATOM 3154 N N . TYR A 1 386 ? 9.835 -14.759 -11.125 1.00 95.44 386 TYR A N 1
ATOM 3155 C CA . TYR A 1 386 ? 10.980 -15.492 -10.583 1.00 95.44 386 TYR A CA 1
ATOM 3156 C C . TYR A 1 386 ? 10.665 -16.125 -9.222 1.00 95.44 386 TYR A C 1
ATOM 3158 O O . TYR A 1 386 ? 10.969 -17.292 -9.000 1.00 95.44 386 TYR A O 1
ATOM 3166 N N . GLN A 1 387 ? 10.007 -15.386 -8.322 1.00 94.12 387 GLN A N 1
ATOM 3167 C CA . GLN A 1 387 ? 9.619 -15.906 -7.008 1.00 94.12 387 GLN A CA 1
ATOM 3168 C C . GLN A 1 387 ? 8.642 -17.084 -7.105 1.00 94.12 387 GLN A C 1
ATOM 3170 O O . GLN A 1 387 ? 8.808 -18.059 -6.381 1.00 94.12 387 GLN A O 1
ATOM 3175 N N . LEU A 1 388 ? 7.643 -17.009 -7.991 1.00 94.75 388 LEU A N 1
ATOM 3176 C CA . LEU A 1 388 ? 6.686 -18.099 -8.209 1.00 94.75 388 LEU A CA 1
ATOM 3177 C C . LEU A 1 388 ? 7.353 -19.325 -8.845 1.00 94.75 388 LEU A C 1
ATOM 3179 O O . LEU A 1 388 ? 7.048 -20.453 -8.466 1.00 94.75 388 LEU A O 1
ATOM 3183 N N . TRP A 1 389 ? 8.286 -19.101 -9.772 1.00 94.88 389 TRP A N 1
ATOM 3184 C CA . TRP A 1 389 ? 9.083 -20.153 -10.399 1.00 94.88 389 TRP A CA 1
ATOM 3185 C C . TRP A 1 389 ? 9.964 -20.892 -9.387 1.00 94.88 389 TRP A C 1
ATOM 3187 O O . TRP A 1 389 ? 9.958 -22.118 -9.350 1.00 94.88 389 TRP A O 1
ATOM 3197 N N . GLU A 1 390 ? 10.670 -20.162 -8.522 1.00 93.31 390 GLU A N 1
ATOM 3198 C CA . GLU A 1 390 ? 11.490 -20.753 -7.459 1.00 93.31 390 GLU A CA 1
ATOM 3199 C C . GLU A 1 390 ? 10.633 -21.479 -6.405 1.00 93.31 390 GLU A C 1
ATOM 3201 O O . GLU A 1 390 ? 11.005 -22.556 -5.944 1.00 93.31 390 GLU A O 1
ATOM 3206 N N . GLU A 1 391 ? 9.462 -20.936 -6.053 1.00 92.88 391 GLU A N 1
ATOM 3207 C CA . GLU A 1 391 ? 8.541 -21.550 -5.087 1.00 92.88 391 GLU A CA 1
ATOM 3208 C C . GLU A 1 391 ? 8.003 -22.909 -5.559 1.00 92.88 391 GLU A C 1
ATOM 3210 O O . GLU A 1 391 ? 7.859 -23.831 -4.752 1.00 92.88 391 GLU A O 1
ATOM 3215 N N . CYS A 1 392 ? 7.733 -23.039 -6.861 1.00 90.62 392 CYS A N 1
ATOM 3216 C CA . CYS A 1 392 ? 7.197 -24.253 -7.475 1.00 90.62 392 CYS A CA 1
ATOM 3217 C C . CYS A 1 392 ? 8.295 -25.224 -7.934 1.00 90.62 392 CYS A C 1
ATOM 3219 O O . CYS A 1 392 ? 8.048 -26.024 -8.826 1.00 90.62 392 CYS A O 1
ATOM 3221 N N . ASP A 1 393 ? 9.511 -25.140 -7.380 1.00 91.69 393 ASP A N 1
ATOM 3222 C CA . ASP A 1 393 ? 10.661 -25.978 -7.766 1.00 91.69 393 ASP A CA 1
ATOM 3223 C C . ASP A 1 393 ? 10.937 -25.969 -9.282 1.00 91.69 393 ASP A C 1
ATOM 3225 O O . ASP A 1 393 ? 11.369 -26.953 -9.877 1.00 91.69 393 ASP A O 1
ATOM 3229 N N . ARG A 1 394 ? 10.676 -24.818 -9.921 1.00 93.38 394 ARG A N 1
ATOM 3230 C CA . ARG A 1 394 ? 10.926 -24.549 -11.344 1.00 93.38 394 ARG A CA 1
ATOM 3231 C C . ARG A 1 394 ? 10.089 -25.391 -12.308 1.00 93.38 394 ARG A C 1
ATOM 3233 O O . ARG A 1 394 ? 10.434 -25.465 -13.487 1.00 93.38 394 ARG A O 1
ATOM 3240 N N . ILE A 1 395 ? 8.992 -25.987 -11.843 1.00 93.62 395 ILE A N 1
ATOM 3241 C CA . ILE A 1 395 ? 8.046 -26.745 -12.669 1.00 93.62 395 ILE A CA 1
ATOM 3242 C C . ILE A 1 395 ? 6.683 -26.049 -12.743 1.00 93.62 395 ILE A C 1
ATOM 3244 O O . ILE A 1 395 ? 6.305 -25.284 -11.854 1.00 93.62 395 ILE A O 1
ATOM 3248 N N . SER A 1 396 ? 5.922 -26.338 -13.798 1.00 94.06 396 SER A N 1
ATOM 3249 C CA . SER A 1 396 ? 4.496 -26.006 -13.852 1.00 94.06 396 SER A CA 1
ATOM 3250 C C . SER A 1 396 ? 3.712 -26.977 -12.976 1.00 94.06 396 SER A C 1
ATOM 3252 O O . SER A 1 396 ? 3.870 -28.194 -13.081 1.00 94.06 396 SER A O 1
ATOM 3254 N N . LEU A 1 397 ? 2.842 -26.460 -12.105 1.00 93.50 397 LEU A N 1
ATOM 3255 C CA . LEU A 1 397 ? 2.029 -27.320 -11.244 1.00 93.50 397 LEU A CA 1
ATOM 3256 C C . LEU A 1 397 ? 0.993 -28.117 -12.048 1.00 93.50 397 LEU A C 1
ATOM 3258 O O . LEU A 1 397 ? 0.726 -29.268 -11.703 1.00 93.50 397 LEU A O 1
ATOM 3262 N N . TYR A 1 398 ? 0.457 -27.561 -13.136 1.00 93.12 398 TYR A N 1
ATOM 3263 C CA . TYR A 1 398 ? -0.580 -28.218 -13.937 1.00 93.12 398 TYR A CA 1
ATOM 3264 C C . TYR A 1 398 ? -0.028 -29.352 -14.799 1.00 93.12 398 TYR A C 1
ATOM 3266 O O . TYR A 1 398 ? -0.582 -30.451 -14.788 1.00 93.12 398 TYR A O 1
ATOM 3274 N N . THR A 1 399 ? 1.086 -29.122 -15.493 1.00 91.56 399 THR A N 1
ATOM 3275 C CA . THR A 1 399 ? 1.665 -30.102 -16.429 1.00 91.56 399 THR A CA 1
ATOM 3276 C C . THR A 1 399 ? 2.764 -30.955 -15.795 1.00 91.56 399 THR A C 1
ATOM 3278 O O . THR A 1 399 ? 2.967 -32.097 -16.192 1.00 91.56 399 THR A O 1
ATOM 3281 N N . GLY A 1 400 ? 3.468 -30.429 -14.788 1.00 91.19 400 GLY A N 1
ATOM 3282 C CA . GLY A 1 400 ? 4.682 -31.029 -14.230 1.00 91.19 400 GLY A CA 1
ATOM 3283 C C . GLY A 1 400 ? 5.947 -30.770 -15.049 1.00 91.19 400 GLY A C 1
ATOM 3284 O O . GLY A 1 400 ? 7.024 -31.198 -14.637 1.00 91.19 400 GLY A O 1
ATOM 3285 N N . ASN A 1 401 ? 5.843 -30.058 -16.173 1.00 93.25 401 ASN A N 1
ATOM 3286 C CA . ASN A 1 401 ? 6.982 -29.781 -17.036 1.00 93.25 401 ASN A CA 1
ATOM 3287 C C . ASN A 1 401 ? 7.938 -28.765 -16.387 1.00 93.25 401 ASN A C 1
ATOM 3289 O O . ASN A 1 401 ? 7.477 -27.783 -15.791 1.00 93.25 401 ASN A O 1
ATOM 3293 N N . PRO A 1 402 ? 9.266 -28.947 -16.522 1.00 94.38 402 PRO A N 1
ATOM 3294 C CA . PRO A 1 402 ? 10.237 -27.926 -16.152 1.00 94.38 402 PRO A CA 1
ATOM 3295 C C . PRO A 1 402 ? 10.023 -26.643 -16.953 1.00 94.38 402 PRO A C 1
ATOM 3297 O O . PRO A 1 402 ? 9.875 -26.682 -18.172 1.00 94.38 402 PRO A O 1
ATOM 3300 N N . ILE A 1 403 ? 10.065 -25.503 -16.270 1.00 94.50 403 ILE A N 1
ATOM 3301 C CA . ILE A 1 403 ? 9.961 -24.172 -16.866 1.00 94.50 403 ILE A CA 1
ATOM 3302 C C . ILE A 1 403 ? 11.383 -23.646 -17.093 1.00 94.50 403 ILE A C 1
ATOM 3304 O O . ILE A 1 403 ? 12.070 -23.313 -16.119 1.00 94.50 403 ILE A O 1
ATOM 3308 N N . PRO A 1 404 ? 11.858 -23.534 -18.346 1.00 93.69 404 PRO A N 1
ATOM 3309 C CA . PRO A 1 404 ? 13.183 -22.998 -18.620 1.00 93.69 404 PRO A CA 1
ATOM 3310 C C . PRO A 1 404 ? 13.258 -21.516 -18.247 1.00 93.69 404 PRO A C 1
ATOM 3312 O O . PRO A 1 404 ? 12.381 -20.728 -18.609 1.00 93.69 404 PRO A O 1
ATOM 3315 N N . ILE A 1 405 ? 14.348 -21.110 -17.593 1.00 93.12 405 ILE A N 1
ATOM 3316 C CA . ILE A 1 405 ? 14.556 -19.713 -17.176 1.00 93.12 405 ILE A CA 1
ATOM 3317 C C . ILE A 1 405 ? 14.517 -18.729 -18.358 1.00 93.12 405 ILE A C 1
ATOM 3319 O O . ILE A 1 405 ? 14.020 -17.615 -18.218 1.00 93.12 405 ILE A O 1
ATOM 3323 N N . SER A 1 406 ? 14.970 -19.159 -19.541 1.00 89.12 406 SER A N 1
ATOM 3324 C CA . SER A 1 406 ? 14.935 -18.368 -20.777 1.00 89.12 406 SER A CA 1
ATOM 3325 C C . SER A 1 406 ? 13.513 -18.051 -21.244 1.00 89.12 406 SER A C 1
ATOM 3327 O O . SER A 1 406 ? 13.285 -16.993 -21.823 1.00 89.12 406 SER A O 1
ATOM 3329 N N . LYS A 1 407 ? 12.547 -18.936 -20.963 1.00 88.69 407 LYS A N 1
ATOM 3330 C CA . LYS A 1 407 ? 11.140 -18.766 -21.346 1.00 88.69 407 LYS A CA 1
ATOM 3331 C C . LYS A 1 407 ? 10.291 -18.116 -20.257 1.00 88.69 407 LYS A C 1
ATOM 3333 O O . LYS A 1 407 ? 9.259 -17.536 -20.579 1.00 88.69 407 LYS A O 1
ATOM 3338 N N . LEU A 1 408 ? 10.725 -18.138 -18.997 1.00 91.88 408 LEU A N 1
ATOM 3339 C CA . LEU A 1 408 ? 9.964 -17.610 -17.855 1.00 91.88 408 LEU A CA 1
ATOM 3340 C C . LEU A 1 408 ? 9.505 -16.152 -18.038 1.00 91.88 408 LEU A C 1
ATOM 3342 O O . LEU A 1 408 ? 8.417 -15.771 -17.608 1.00 91.88 408 LEU A O 1
ATOM 3346 N N . PHE A 1 409 ? 10.343 -15.321 -18.659 1.00 90.69 409 PHE A N 1
ATOM 3347 C CA . PHE A 1 409 ? 10.053 -13.900 -18.874 1.00 90.69 409 PHE A CA 1
ATOM 3348 C C . PHE A 1 409 ? 9.348 -13.612 -20.199 1.00 90.69 409 PHE A C 1
ATOM 3350 O O . PHE A 1 409 ? 8.966 -12.470 -20.451 1.00 90.69 409 PHE A O 1
ATOM 3357 N N . THR A 1 410 ? 9.141 -14.636 -21.021 1.00 85.81 410 THR A N 1
ATOM 3358 C CA . THR A 1 410 ? 8.455 -14.514 -22.305 1.00 85.81 410 THR A CA 1
ATOM 3359 C C . THR A 1 410 ? 6.936 -14.546 -22.112 1.00 85.81 410 THR A C 1
ATOM 3361 O O . THR A 1 410 ? 6.423 -14.433 -20.994 1.00 85.81 410 THR A O 1
ATOM 3364 N N . TYR A 1 411 ? 6.213 -14.638 -23.222 1.00 80.50 411 TYR A N 1
ATOM 3365 C CA . TYR A 1 411 ? 4.761 -14.735 -23.241 1.00 80.50 411 TYR A CA 1
ATOM 3366 C C . TYR A 1 411 ? 4.240 -16.170 -23.088 1.00 80.50 411 TYR A C 1
ATOM 3368 O O . TYR A 1 411 ? 3.061 -16.372 -22.812 1.00 80.50 411 TYR A O 1
ATOM 3376 N N . ASP A 1 412 ? 5.126 -17.160 -23.216 1.00 83.62 412 ASP A N 1
ATOM 3377 C CA . ASP A 1 412 ? 4.787 -18.578 -23.069 1.00 83.62 412 ASP A CA 1
ATOM 3378 C C . ASP A 1 412 ? 4.273 -18.897 -21.654 1.00 83.62 412 ASP A C 1
ATOM 3380 O O . ASP A 1 412 ? 3.507 -19.843 -21.470 1.00 83.62 412 ASP A O 1
ATOM 3384 N N . TYR A 1 413 ? 4.673 -18.091 -20.661 1.00 90.69 413 TYR A N 1
ATOM 3385 C CA . TYR A 1 413 ? 4.331 -18.270 -19.254 1.00 90.69 413 TYR A CA 1
ATOM 3386 C C . TYR A 1 413 ? 3.665 -17.028 -18.668 1.00 90.69 413 TYR A C 1
ATOM 3388 O O . TYR A 1 413 ? 4.123 -15.889 -18.822 1.00 90.69 413 TYR A O 1
ATOM 3396 N N . GLU A 1 414 ? 2.596 -17.262 -17.916 1.00 91.50 414 GLU A N 1
ATOM 3397 C CA . GLU A 1 414 ? 1.807 -16.220 -17.278 1.00 91.50 414 GLU A CA 1
ATOM 3398 C C . GLU A 1 414 ? 1.633 -16.486 -15.785 1.00 91.50 414 GLU A C 1
ATOM 3400 O O . GLU A 1 414 ? 1.681 -17.620 -15.303 1.00 91.50 414 GLU A O 1
ATOM 3405 N N . ILE A 1 415 ? 1.452 -15.391 -15.042 1.00 94.06 415 ILE A N 1
ATOM 3406 C CA . ILE A 1 415 ? 1.060 -15.471 -13.639 1.00 94.06 415 ILE A CA 1
ATOM 3407 C C . ILE A 1 415 ? -0.424 -15.821 -13.621 1.00 94.06 415 ILE A C 1
ATOM 3409 O O . ILE A 1 415 ? -1.250 -15.029 -14.070 1.00 94.06 415 ILE A O 1
ATOM 3413 N N . GLU A 1 416 ? -0.734 -16.990 -13.088 1.00 92.38 416 GLU A N 1
ATOM 3414 C CA . GLU A 1 416 ? -2.068 -17.574 -13.057 1.00 92.38 416 GLU A CA 1
ATOM 3415 C C . GLU A 1 416 ? -2.686 -17.439 -11.663 1.00 92.38 416 GLU A C 1
ATOM 3417 O O . GLU A 1 416 ? -1.978 -17.537 -10.657 1.00 92.38 416 GLU A O 1
ATOM 3422 N N . HIS A 1 417 ? -3.997 -17.185 -11.597 1.00 93.19 417 HIS A N 1
ATOM 3423 C CA . HIS A 1 417 ? -4.742 -17.090 -10.339 1.00 93.19 417 HIS A CA 1
ATOM 3424 C C . HIS A 1 417 ? -5.409 -18.421 -9.989 1.00 93.19 417 HIS A C 1
ATOM 3426 O O . HIS A 1 417 ? -6.495 -18.713 -10.494 1.00 93.19 417 HIS A O 1
ATOM 3432 N N . ILE A 1 418 ? -4.803 -19.154 -9.049 1.00 93.38 418 ILE A N 1
ATOM 3433 C CA . ILE A 1 418 ? -5.209 -20.492 -8.580 1.00 93.38 418 ILE A CA 1
ATOM 3434 C C . ILE A 1 418 ? -6.728 -20.572 -8.391 1.00 93.38 418 ILE A C 1
ATOM 3436 O O . ILE A 1 418 ? -7.404 -21.432 -8.962 1.00 93.38 418 ILE A O 1
ATOM 3440 N N . VAL A 1 419 ? -7.275 -19.614 -7.642 1.00 89.44 419 VAL A N 1
ATOM 3441 C CA . VAL A 1 419 ? -8.710 -19.357 -7.548 1.00 89.44 419 VAL A CA 1
ATOM 3442 C C . VAL A 1 419 ? -9.029 -18.093 -8.350 1.00 89.44 419 VAL A C 1
ATOM 3444 O O . VAL A 1 419 ? -8.433 -17.040 -8.087 1.00 89.44 419 VAL A O 1
ATOM 3447 N N . PRO A 1 420 ? -9.982 -18.150 -9.297 1.00 87.50 420 PRO A N 1
ATOM 3448 C CA . PRO A 1 420 ? -10.346 -17.014 -10.131 1.00 87.50 420 PRO A CA 1
ATOM 3449 C C . PRO A 1 420 ? -10.649 -15.751 -9.324 1.00 87.50 420 PRO A C 1
ATOM 3451 O O . PRO A 1 420 ? -11.417 -15.767 -8.356 1.00 87.50 420 PRO A O 1
ATOM 3454 N N . GLN A 1 421 ? -10.107 -14.618 -9.773 1.00 82.38 421 GLN A N 1
ATOM 3455 C CA . GLN A 1 421 ? -10.310 -13.329 -9.108 1.00 82.38 421 GLN A CA 1
ATOM 3456 C C . GLN A 1 421 ? -11.793 -12.922 -9.048 1.00 82.38 421 GLN A C 1
ATOM 3458 O O . GLN A 1 421 ? -12.192 -12.216 -8.125 1.00 82.38 421 GLN A O 1
ATOM 3463 N N . ALA A 1 422 ? -12.614 -13.396 -9.988 1.00 78.62 422 ALA A N 1
ATOM 3464 C CA . ALA A 1 422 ? -14.058 -13.174 -9.993 1.00 78.62 422 ALA A CA 1
ATOM 3465 C C . ALA A 1 422 ? -14.787 -13.802 -8.787 1.00 78.62 422 ALA A C 1
ATOM 3467 O O . ALA A 1 422 ? -15.878 -13.345 -8.455 1.00 78.62 422 ALA A O 1
ATOM 3468 N N . LEU A 1 423 ? -14.196 -14.816 -8.138 1.00 77.50 423 LEU A N 1
ATOM 3469 C CA . LEU A 1 423 ? -14.777 -15.496 -6.977 1.00 77.50 423 LEU A CA 1
ATOM 3470 C C . LEU A 1 423 ? -14.322 -14.848 -5.661 1.00 77.50 423 LEU A C 1
ATOM 3472 O O . LEU A 1 423 ? -15.153 -14.408 -4.876 1.00 77.50 423 LEU A O 1
ATOM 3476 N N . ILE A 1 424 ? -13.005 -14.733 -5.439 1.00 75.62 424 ILE A N 1
ATOM 3477 C CA . ILE A 1 424 ? -12.448 -14.311 -4.134 1.00 75.62 424 ILE A CA 1
ATOM 3478 C C . ILE A 1 424 ? -11.806 -12.920 -4.117 1.00 75.62 424 ILE A C 1
ATOM 3480 O O . ILE A 1 424 ? -11.391 -12.451 -3.060 1.00 75.62 424 ILE A O 1
ATOM 3484 N N . PHE A 1 425 ? -11.691 -12.248 -5.269 1.00 74.75 425 PHE A N 1
ATOM 3485 C CA . PHE A 1 425 ? -11.053 -10.929 -5.413 1.00 74.75 425 PHE A CA 1
ATOM 3486 C C . PHE A 1 425 ? -9.657 -10.818 -4.755 1.00 74.75 425 PHE A C 1
ATOM 3488 O O . PHE A 1 425 ? -9.245 -9.736 -4.325 1.00 74.75 425 PHE A O 1
ATOM 3495 N N . ASP A 1 426 ? -8.918 -11.928 -4.689 1.00 75.75 426 ASP A N 1
ATOM 3496 C CA . ASP A 1 426 ? -7.591 -12.025 -4.079 1.00 75.75 426 ASP A CA 1
ATOM 3497 C C . ASP A 1 426 ? -6.495 -11.979 -5.153 1.00 75.75 426 ASP A C 1
ATOM 3499 O O . ASP A 1 426 ? -6.362 -12.890 -5.972 1.00 75.75 426 ASP A O 1
ATOM 3503 N N . ASP A 1 427 ? -5.694 -10.912 -5.130 1.00 82.00 427 ASP A N 1
ATOM 3504 C CA . ASP A 1 427 ? -4.518 -10.730 -5.992 1.00 82.00 427 ASP A CA 1
ATOM 3505 C C . ASP A 1 427 ? -3.189 -10.990 -5.241 1.00 82.00 427 ASP A C 1
ATOM 3507 O O . ASP A 1 427 ? -2.097 -10.608 -5.682 1.00 82.00 427 ASP A O 1
ATOM 3511 N N . GLY A 1 428 ? -3.266 -11.606 -4.061 1.00 85.00 428 GLY A N 1
ATOM 3512 C CA . GLY A 1 428 ? -2.129 -11.937 -3.217 1.00 85.00 428 GLY A CA 1
ATOM 3513 C C . GLY A 1 428 ? -1.236 -13.030 -3.806 1.00 85.00 428 GLY A C 1
ATOM 3514 O O . GLY A 1 428 ? -1.641 -13.835 -4.640 1.00 85.00 428 GLY A O 1
ATOM 3515 N N . PHE A 1 429 ? 0.008 -13.091 -3.325 1.00 89.81 429 PHE A N 1
ATOM 3516 C CA . PHE A 1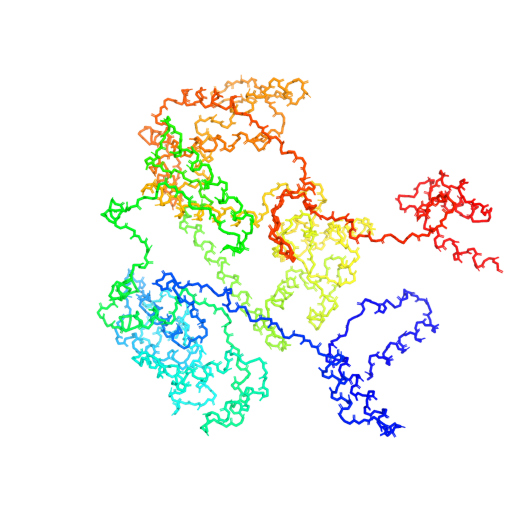 429 ? 1.004 -14.085 -3.752 1.00 89.81 429 PHE A CA 1
ATOM 3517 C C . PHE A 1 429 ? 0.538 -15.537 -3.533 1.00 89.81 429 PHE A C 1
ATOM 3519 O O . PHE A 1 429 ? 0.816 -16.411 -4.346 1.00 89.81 429 PHE A O 1
ATOM 3526 N N . LEU A 1 430 ? -0.222 -15.787 -2.459 1.00 91.06 430 LEU A N 1
ATOM 3527 C CA . LEU A 1 430 ? -0.752 -17.115 -2.131 1.00 91.06 430 LEU A CA 1
ATOM 3528 C C . LEU A 1 430 ? -1.798 -17.617 -3.134 1.00 91.06 430 LEU A C 1
ATOM 3530 O O . LEU A 1 430 ? -2.027 -18.816 -3.188 1.00 91.06 430 LEU A O 1
ATOM 3534 N N . ASN A 1 431 ? -2.442 -16.724 -3.888 1.00 92.12 431 ASN A N 1
ATOM 3535 C CA . ASN A 1 431 ? -3.418 -17.088 -4.915 1.00 92.12 431 ASN A CA 1
ATOM 3536 C C . ASN A 1 431 ? -2.806 -17.106 -6.324 1.00 92.12 431 ASN A C 1
ATOM 3538 O O . ASN A 1 431 ? -3.528 -17.189 -7.307 1.00 92.12 431 ASN A O 1
ATOM 3542 N N . LYS A 1 432 ? -1.483 -16.971 -6.445 1.00 94.81 432 LYS A N 1
ATOM 3543 C CA . LYS A 1 432 ? -0.801 -16.876 -7.736 1.00 94.81 432 LYS A CA 1
ATOM 3544 C C . LYS A 1 432 ? 0.119 -18.055 -7.950 1.00 94.81 432 LYS A C 1
ATOM 3546 O O . LYS A 1 432 ? 0.790 -18.462 -7.015 1.00 94.81 432 LYS A O 1
ATOM 3551 N N . THR A 1 433 ? 0.229 -18.552 -9.165 1.00 95.00 433 THR A N 1
ATOM 3552 C CA . THR A 1 433 ? 1.274 -19.495 -9.575 1.00 95.00 433 THR A CA 1
ATOM 3553 C C . THR A 1 433 ? 1.819 -19.091 -10.941 1.00 95.00 433 THR A C 1
ATOM 3555 O O . THR A 1 433 ? 1.324 -18.146 -11.553 1.00 95.00 433 THR A O 1
ATOM 3558 N N . ILE A 1 434 ? 2.885 -19.741 -11.392 1.00 95.62 434 ILE A N 1
ATOM 3559 C CA . ILE A 1 434 ? 3.365 -19.615 -12.767 1.00 95.62 434 ILE A CA 1
ATOM 3560 C C . ILE A 1 434 ? 2.896 -20.845 -13.549 1.00 95.62 434 ILE A C 1
ATOM 3562 O O . ILE A 1 434 ? 3.018 -21.970 -13.065 1.00 95.62 434 ILE A O 1
ATOM 3566 N N . SER A 1 435 ? 2.325 -20.633 -14.732 1.00 93.88 435 SER A N 1
ATOM 3567 C CA . SER A 1 435 ? 1.882 -21.720 -15.610 1.00 93.88 435 SER A CA 1
ATOM 3568 C C . SER A 1 435 ? 2.042 -21.335 -17.075 1.00 93.88 435 SER A C 1
ATOM 3570 O O . SER A 1 435 ? 2.217 -20.156 -17.401 1.00 93.88 435 SER A O 1
ATOM 3572 N N . GLU A 1 436 ? 2.019 -22.332 -17.952 1.00 93.44 436 GLU A N 1
ATOM 3573 C CA . GLU A 1 436 ? 1.940 -22.132 -19.391 1.00 93.44 436 GLU A CA 1
ATOM 3574 C C . GLU A 1 436 ? 0.677 -21.337 -19.731 1.00 93.44 436 GLU A C 1
ATOM 3576 O O . GLU A 1 436 ? -0.408 -21.579 -19.196 1.00 93.44 436 GLU A O 1
ATOM 3581 N N . ARG A 1 437 ? 0.793 -20.401 -20.670 1.00 87.12 437 ARG A N 1
ATOM 3582 C CA . ARG A 1 437 ? -0.339 -19.573 -21.087 1.00 87.12 437 ARG A CA 1
ATOM 3583 C C . ARG A 1 437 ? -1.509 -20.395 -21.634 1.00 87.12 437 ARG A C 1
ATOM 3585 O O . ARG A 1 437 ? -2.664 -20.067 -21.376 1.00 87.12 437 ARG A O 1
ATOM 3592 N N . SER A 1 438 ? -1.219 -21.466 -22.373 1.00 87.06 438 SER A N 1
ATOM 3593 C CA . SER A 1 438 ? -2.232 -22.395 -22.890 1.00 87.06 438 SER A CA 1
ATOM 3594 C C . SER A 1 438 ? -3.048 -23.038 -21.767 1.00 87.06 438 SER A C 1
ATOM 3596 O O . SER A 1 438 ? -4.268 -23.115 -21.867 1.00 87.06 438 SER A O 1
ATOM 3598 N N . GLU A 1 439 ? -2.386 -23.438 -20.683 1.00 90.62 439 GLU A N 1
ATOM 3599 C CA . GLU A 1 439 ? -3.009 -24.061 -19.513 1.00 90.62 439 GLU A CA 1
ATOM 3600 C C . GLU A 1 439 ? -3.842 -23.053 -18.714 1.00 90.62 439 GLU A C 1
ATOM 3602 O O . GLU A 1 439 ? -4.969 -23.351 -18.326 1.00 90.62 439 GLU A O 1
ATOM 3607 N N . ASN A 1 440 ? -3.330 -21.831 -18.540 1.00 89.69 440 ASN A N 1
ATOM 3608 C CA . ASN A 1 440 ? -4.070 -20.730 -17.918 1.00 89.69 440 ASN A CA 1
ATOM 3609 C C . ASN A 1 440 ? -5.376 -20.420 -18.679 1.00 89.69 440 ASN A C 1
ATOM 3611 O O . ASN A 1 440 ? -6.446 -20.294 -18.082 1.00 89.69 440 ASN A O 1
ATOM 3615 N N . LEU A 1 441 ? -5.307 -20.351 -20.014 1.00 84.50 441 LEU A N 1
ATOM 3616 C CA . LEU A 1 441 ? -6.479 -20.135 -20.866 1.00 84.50 441 LEU A CA 1
ATOM 3617 C C . LEU A 1 441 ? -7.471 -21.303 -20.801 1.00 84.50 441 LEU A C 1
ATOM 3619 O O . LEU A 1 441 ? -8.675 -21.061 -20.739 1.00 84.50 441 LEU A O 1
ATOM 3623 N N . ALA A 1 442 ? -6.978 -22.545 -20.796 1.00 86.62 442 ALA A N 1
ATOM 3624 C CA . ALA A 1 442 ? -7.810 -23.744 -20.710 1.00 86.62 442 ALA A CA 1
ATOM 3625 C C . ALA A 1 442 ? -8.550 -23.851 -19.365 1.00 86.62 442 ALA A C 1
ATOM 3627 O O . ALA A 1 442 ? -9.725 -24.210 -19.346 1.00 86.62 442 ALA A O 1
ATOM 3628 N N . LYS A 1 443 ? -7.901 -23.475 -18.255 1.00 90.38 443 LYS A N 1
ATOM 3629 C CA . LYS A 1 443 ? -8.538 -23.383 -16.931 1.00 90.38 443 LYS A CA 1
ATOM 3630 C C . LYS A 1 443 ? -9.667 -22.351 -16.900 1.00 90.38 443 LYS A C 1
ATOM 3632 O O . LYS A 1 443 ? -10.725 -22.587 -16.316 1.00 90.38 443 LYS A O 1
ATOM 3637 N N . GLY A 1 444 ? -9.449 -21.180 -17.496 1.00 87.94 444 GLY A N 1
ATOM 3638 C CA . GLY A 1 444 ? -10.448 -20.115 -17.531 1.00 87.94 444 GLY A CA 1
ATOM 3639 C C . GLY A 1 444 ? -10.925 -19.705 -16.129 1.00 87.94 444 GLY A C 1
ATOM 3640 O O . GLY A 1 444 ? -10.157 -19.185 -15.321 1.00 87.94 444 GLY A O 1
ATOM 3641 N N . SER A 1 445 ? -12.215 -19.903 -15.837 1.00 86.12 445 SER A N 1
ATOM 3642 C CA . SER A 1 445 ? -12.871 -19.447 -14.599 1.00 86.12 445 SER A CA 1
ATOM 3643 C C . SER A 1 445 ? -13.141 -20.546 -13.559 1.00 86.12 445 SER A C 1
ATOM 3645 O O . SER A 1 445 ? -13.988 -20.347 -12.683 1.00 86.12 445 SER A O 1
ATOM 3647 N N . THR A 1 446 ? -12.494 -21.707 -13.653 1.00 90.44 446 THR A N 1
ATOM 3648 C CA . THR A 1 446 ? -12.581 -22.771 -12.633 1.00 90.44 446 THR A CA 1
ATOM 3649 C C . THR A 1 446 ? -11.464 -22.639 -11.598 1.00 90.44 446 THR A C 1
ATOM 3651 O O . THR A 1 446 ? -10.497 -21.896 -11.805 1.00 90.44 446 THR A O 1
ATOM 3654 N N . THR A 1 447 ? -11.581 -23.327 -10.458 1.00 92.06 447 THR A N 1
ATOM 3655 C CA . THR A 1 447 ? -10.442 -23.457 -9.534 1.00 92.06 447 THR A CA 1
ATOM 3656 C C . THR A 1 447 ? -9.378 -24.390 -10.115 1.00 92.06 447 THR A C 1
ATOM 3658 O O . THR A 1 447 ? -9.632 -25.159 -11.045 1.00 92.06 447 THR A O 1
ATOM 3661 N N . ALA A 1 448 ? -8.158 -24.309 -9.584 1.00 93.38 448 ALA A N 1
ATOM 3662 C CA . ALA A 1 448 ? -7.061 -25.189 -9.976 1.00 93.38 448 ALA A CA 1
ATOM 3663 C C . ALA A 1 448 ? -7.413 -26.679 -9.808 1.00 93.38 448 ALA A C 1
ATOM 3665 O O . ALA A 1 448 ? -7.137 -27.474 -10.703 1.00 93.38 448 ALA A O 1
ATOM 3666 N N . MET A 1 449 ? -8.060 -27.048 -8.696 1.00 93.56 449 MET A N 1
ATOM 3667 C CA . MET A 1 449 ? -8.468 -28.431 -8.440 1.00 93.56 449 MET A CA 1
ATOM 3668 C C . MET A 1 449 ? -9.560 -28.892 -9.414 1.00 93.56 449 MET A C 1
ATOM 3670 O O . MET A 1 449 ? -9.413 -29.944 -10.028 1.00 93.56 449 MET A O 1
ATOM 3674 N N . GLU A 1 450 ? -10.600 -28.079 -9.630 1.00 92.75 450 GLU A N 1
ATOM 3675 C CA . GLU A 1 450 ? -11.660 -28.374 -10.608 1.00 92.75 450 GLU A CA 1
ATOM 3676 C C . GLU A 1 450 ? -11.083 -28.567 -12.016 1.00 92.75 450 GLU A C 1
ATOM 3678 O O . GLU A 1 450 ? -11.452 -29.504 -12.719 1.00 92.75 450 GLU A O 1
ATOM 3683 N N . TYR A 1 451 ? -10.131 -27.719 -12.418 1.00 93.50 451 TYR A N 1
ATOM 3684 C CA . TYR A 1 451 ? -9.451 -27.862 -13.703 1.00 93.50 451 TYR A CA 1
ATOM 3685 C C . TYR A 1 451 ? -8.703 -29.195 -13.810 1.00 93.50 451 TYR A C 1
ATOM 3687 O O . TYR A 1 451 ? -8.862 -29.910 -14.797 1.00 93.50 451 TYR A O 1
ATOM 3695 N N . MET A 1 452 ? -7.933 -29.579 -12.790 1.00 93.31 452 MET A N 1
ATOM 3696 C CA . MET A 1 452 ? -7.224 -30.862 -12.807 1.00 93.31 452 MET A CA 1
ATOM 3697 C C . MET A 1 452 ? -8.180 -32.059 -12.808 1.00 93.31 452 MET A C 1
ATOM 3699 O O . MET A 1 452 ? -7.887 -33.049 -13.473 1.00 93.31 452 MET A O 1
ATOM 3703 N N . GLN A 1 453 ? -9.346 -31.952 -12.163 1.00 92.38 453 GLN A N 1
ATOM 3704 C CA . GLN A 1 453 ? -10.391 -32.979 -12.226 1.00 92.38 453 GLN A CA 1
ATOM 3705 C C . GLN A 1 453 ? -10.930 -33.183 -13.648 1.00 92.38 453 GLN A C 1
ATOM 3707 O O . GLN A 1 453 ? -11.189 -34.323 -14.029 1.00 92.38 453 GLN A O 1
ATOM 3712 N N . THR A 1 454 ? -11.025 -32.127 -14.469 1.00 89.62 454 THR A N 1
ATOM 3713 C CA . THR A 1 454 ? -11.420 -32.279 -15.888 1.00 89.62 454 THR A CA 1
ATOM 3714 C C . THR A 1 454 ? -10.425 -33.101 -16.711 1.00 89.62 454 THR A C 1
ATOM 3716 O O . THR A 1 454 ? -10.803 -33.678 -17.725 1.00 89.62 454 THR A O 1
ATOM 3719 N N . LYS A 1 455 ? -9.165 -33.209 -16.265 1.00 88.31 455 LYS A N 1
ATOM 3720 C CA . LYS A 1 455 ? -8.121 -34.003 -16.931 1.00 88.31 455 LYS A CA 1
ATOM 3721 C C . LYS A 1 455 ? -8.075 -35.470 -16.478 1.00 88.31 455 LYS A C 1
ATOM 3723 O O . LYS A 1 455 ? -7.256 -36.229 -16.993 1.00 88.31 455 LYS A O 1
ATOM 3728 N N . GLY A 1 456 ? -8.939 -35.874 -15.545 1.00 89.62 456 GLY A N 1
ATOM 3729 C CA . GLY A 1 456 ? -9.027 -37.238 -15.022 1.00 89.62 4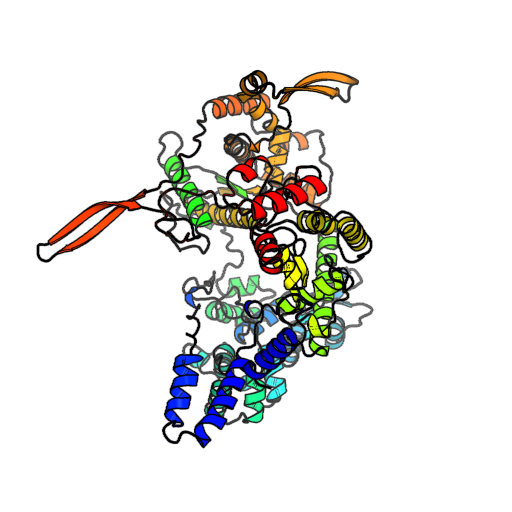56 GLY A CA 1
ATOM 3730 C C . GLY A 1 456 ? -8.216 -37.487 -13.744 1.00 89.62 456 GLY A C 1
ATOM 3731 O O . GLY A 1 456 ? -7.367 -36.695 -13.340 1.00 89.62 456 GLY A O 1
ATOM 3732 N N . GLU A 1 457 ? -8.484 -38.626 -13.104 1.00 89.75 457 GLU A N 1
ATOM 3733 C CA . GLU A 1 457 ? -7.980 -38.983 -11.767 1.00 89.75 457 GLU A CA 1
ATOM 3734 C C . GLU A 1 457 ? -6.445 -39.054 -11.697 1.00 89.75 457 GLU A C 1
ATOM 3736 O O . GLU A 1 457 ? -5.834 -38.435 -10.828 1.00 89.75 457 GLU A O 1
ATOM 3741 N N . ALA A 1 458 ? -5.799 -39.671 -12.692 1.00 90.94 458 ALA A N 1
ATOM 3742 C CA . ALA A 1 458 ? -4.336 -39.741 -12.758 1.00 90.94 458 ALA A CA 1
ATOM 3743 C C . ALA A 1 458 ? -3.666 -38.350 -12.797 1.00 90.94 458 ALA A C 1
ATOM 3745 O O . ALA A 1 458 ? -2.568 -38.161 -12.265 1.00 90.94 458 ALA A O 1
ATOM 3746 N N . ALA A 1 459 ? -4.318 -37.356 -13.412 1.00 90.69 459 ALA A N 1
ATOM 3747 C CA . ALA A 1 459 ? -3.809 -35.989 -13.465 1.00 90.69 459 ALA A CA 1
ATOM 3748 C C . ALA A 1 459 ? -3.940 -35.278 -12.107 1.00 90.69 459 ALA A C 1
ATOM 3750 O O . ALA A 1 459 ? -3.047 -34.508 -11.736 1.00 90.69 459 ALA A O 1
ATOM 3751 N N . VAL A 1 460 ? -5.012 -35.564 -11.359 1.00 92.81 460 VAL A N 1
ATOM 3752 C CA . VAL A 1 460 ? -5.232 -35.072 -9.991 1.00 92.81 460 VAL A CA 1
ATOM 3753 C C . VAL A 1 460 ? -4.188 -35.650 -9.040 1.00 92.81 460 VAL A C 1
ATOM 3755 O O . VAL A 1 460 ? -3.527 -34.883 -8.342 1.00 92.81 460 VAL A O 1
ATOM 3758 N N . ASP A 1 461 ? -3.945 -36.960 -9.077 1.00 93.12 461 ASP A N 1
ATOM 3759 C CA . ASP A 1 461 ? -2.939 -37.607 -8.224 1.00 93.12 461 ASP A CA 1
ATOM 3760 C C . ASP A 1 461 ? -1.532 -37.059 -8.483 1.00 93.12 461 ASP A C 1
ATOM 3762 O O . ASP A 1 461 ? -0.781 -36.730 -7.557 1.00 93.12 461 ASP A O 1
ATOM 3766 N N . ALA A 1 462 ? -1.177 -36.892 -9.761 1.00 93.69 462 ALA A N 1
ATOM 3767 C CA . ALA A 1 462 ? 0.096 -36.300 -10.148 1.00 93.69 462 ALA A CA 1
ATOM 3768 C C . ALA A 1 462 ? 0.212 -34.840 -9.672 1.00 93.69 462 ALA A C 1
ATOM 3770 O O . ALA A 1 462 ? 1.274 -34.421 -9.202 1.00 93.69 462 ALA A O 1
ATOM 3771 N N . TYR A 1 463 ? -0.871 -34.065 -9.760 1.00 95.00 463 TYR A N 1
ATOM 3772 C CA . TYR A 1 463 ? -0.939 -32.695 -9.252 1.00 95.00 463 TYR A CA 1
ATOM 3773 C C . TYR A 1 463 ? -0.775 -32.636 -7.730 1.00 95.00 463 TYR A C 1
ATOM 3775 O O . TYR A 1 463 ? 0.059 -31.876 -7.231 1.00 95.00 463 TYR A O 1
ATOM 3783 N N . GLU A 1 464 ? -1.476 -33.488 -6.984 1.00 94.44 464 GLU A N 1
ATOM 3784 C CA . GLU A 1 464 ? -1.327 -33.585 -5.534 1.00 94.44 464 GLU A CA 1
ATOM 3785 C C . GLU A 1 464 ? 0.098 -33.960 -5.122 1.00 94.44 464 GLU A C 1
ATOM 3787 O O . GLU A 1 464 ? 0.661 -33.362 -4.196 1.00 94.44 464 GLU A O 1
ATOM 3792 N N . ALA A 1 465 ? 0.706 -34.922 -5.821 1.00 93.31 465 ALA A N 1
ATOM 3793 C CA . ALA A 1 465 ? 2.080 -35.339 -5.579 1.00 93.31 465 ALA A CA 1
ATOM 3794 C C . ALA A 1 465 ? 3.068 -34.183 -5.800 1.00 93.31 465 ALA A C 1
ATOM 3796 O O . ALA A 1 465 ? 3.990 -34.001 -4.998 1.00 93.31 465 ALA A O 1
ATOM 3797 N N . ARG A 1 466 ? 2.855 -33.355 -6.835 1.00 93.75 466 ARG A N 1
ATOM 3798 C CA . ARG A 1 466 ? 3.654 -32.141 -7.082 1.00 93.75 466 ARG A CA 1
ATOM 3799 C C . ARG A 1 466 ? 3.503 -31.124 -5.952 1.00 93.75 466 ARG A C 1
ATOM 3801 O O . ARG A 1 466 ? 4.516 -30.642 -5.449 1.00 93.75 466 ARG A O 1
ATOM 3808 N N . ILE A 1 467 ? 2.278 -30.865 -5.485 1.00 92.81 467 ILE A N 1
ATOM 3809 C CA . ILE A 1 467 ? 2.029 -29.957 -4.350 1.00 92.81 467 ILE A CA 1
ATOM 3810 C C . ILE A 1 467 ? 2.724 -30.460 -3.080 1.00 92.81 467 ILE A C 1
ATOM 3812 O O . ILE A 1 467 ? 3.322 -29.668 -2.355 1.00 92.81 467 ILE A O 1
ATOM 3816 N N . ARG A 1 468 ? 2.662 -31.769 -2.796 1.00 90.06 468 ARG A N 1
ATOM 3817 C CA . ARG A 1 468 ? 3.309 -32.368 -1.614 1.00 90.06 468 ARG A CA 1
ATOM 3818 C C . ARG A 1 468 ? 4.838 -32.317 -1.697 1.00 90.06 468 ARG A C 1
ATOM 3820 O O . ARG A 1 468 ? 5.491 -32.150 -0.670 1.00 90.06 468 ARG A O 1
ATOM 3827 N N . ARG A 1 469 ? 5.414 -32.460 -2.896 1.00 88.50 469 ARG A N 1
ATOM 3828 C CA . ARG A 1 469 ? 6.871 -32.453 -3.119 1.00 88.50 469 ARG A CA 1
ATOM 3829 C C . ARG A 1 469 ? 7.476 -31.048 -3.074 1.00 88.50 469 ARG A C 1
ATOM 3831 O O . ARG A 1 469 ? 8.623 -30.898 -2.651 1.00 88.50 469 ARG A O 1
ATOM 3838 N N . ALA A 1 470 ? 6.735 -30.033 -3.512 1.00 84.81 470 ALA A N 1
ATOM 3839 C CA . ALA A 1 470 ? 7.230 -28.667 -3.626 1.00 84.81 470 ALA A CA 1
ATOM 3840 C C . ALA A 1 470 ? 7.533 -28.050 -2.247 1.00 84.81 470 ALA A C 1
ATOM 3842 O O . ALA A 1 470 ? 6.649 -27.568 -1.541 1.00 84.81 470 ALA A O 1
ATOM 3843 N N . LYS A 1 471 ? 8.820 -28.011 -1.875 1.00 80.81 471 LYS A N 1
ATOM 3844 C CA . LYS A 1 471 ? 9.290 -27.483 -0.578 1.00 80.81 471 LYS A CA 1
ATOM 3845 C C . LYS A 1 471 ? 9.032 -25.983 -0.393 1.00 80.81 471 LYS A C 1
ATOM 3847 O O . LYS A 1 471 ? 9.017 -25.505 0.739 1.00 80.81 471 LYS A O 1
ATOM 3852 N N . GLY A 1 472 ? 8.878 -25.238 -1.489 1.00 83.81 472 GLY A N 1
ATOM 3853 C CA . GLY A 1 472 ? 8.634 -23.797 -1.461 1.00 83.81 472 GLY A CA 1
ATOM 3854 C C . GLY A 1 472 ? 7.185 -23.418 -1.146 1.00 83.81 472 GLY A C 1
ATOM 3855 O O . GLY A 1 472 ? 6.949 -22.321 -0.641 1.00 83.81 472 GLY A O 1
ATOM 3856 N N . ILE A 1 473 ? 6.221 -24.314 -1.388 1.00 90.56 473 ILE A N 1
ATOM 3857 C CA . ILE A 1 473 ? 4.795 -24.008 -1.248 1.00 90.56 473 ILE A CA 1
ATOM 3858 C C . ILE A 1 473 ? 4.395 -24.026 0.228 1.00 90.56 473 ILE A C 1
ATOM 3860 O O . ILE A 1 473 ? 4.450 -25.041 0.920 1.00 90.56 473 ILE A O 1
ATOM 3864 N N . SER A 1 474 ? 3.940 -22.875 0.719 1.00 90.94 474 SER A N 1
ATOM 3865 C CA . SER A 1 474 ? 3.406 -22.768 2.080 1.00 90.94 474 SER A CA 1
ATOM 3866 C C . SER A 1 474 ? 2.079 -23.523 2.242 1.00 90.94 474 SER A C 1
ATOM 3868 O O . SER A 1 474 ? 1.277 -23.583 1.310 1.00 90.94 474 SER A O 1
ATOM 3870 N N . LYS A 1 475 ? 1.792 -24.016 3.456 1.00 90.69 475 LYS A N 1
ATOM 3871 C CA . LYS A 1 475 ? 0.524 -24.702 3.772 1.00 90.69 475 LYS A CA 1
ATOM 3872 C C . LYS A 1 475 ? -0.728 -23.923 3.314 1.00 90.69 475 LYS A C 1
ATOM 3874 O O . LYS A 1 475 ? -1.516 -24.507 2.582 1.00 90.69 475 LYS A O 1
ATOM 3879 N N . PRO A 1 476 ? -0.874 -22.607 3.585 1.00 90.69 476 PRO A N 1
ATOM 3880 C CA . PRO A 1 476 ? -2.048 -21.854 3.128 1.00 90.69 476 PRO A CA 1
ATOM 3881 C C . PRO A 1 476 ? -2.216 -21.807 1.604 1.00 90.69 476 PRO A C 1
ATOM 3883 O O . PRO A 1 476 ? -3.334 -21.708 1.109 1.00 90.69 476 PRO A O 1
ATOM 3886 N N . LYS A 1 477 ? -1.114 -21.844 0.845 1.00 93.38 477 LYS A N 1
ATOM 3887 C CA . LYS A 1 477 ? -1.162 -21.897 -0.620 1.00 93.38 477 LYS A CA 1
ATOM 3888 C C . LYS A 1 477 ? -1.516 -23.296 -1.114 1.00 93.38 477 LYS A C 1
ATOM 3890 O O . LYS A 1 477 ? -2.311 -23.423 -2.037 1.00 93.38 477 LYS A O 1
ATOM 3895 N N . ALA A 1 478 ? -0.965 -24.330 -0.480 1.00 93.06 478 ALA A N 1
ATOM 3896 C CA . ALA A 1 478 ? -1.324 -25.714 -0.763 1.00 93.06 478 ALA A CA 1
ATOM 3897 C C . ALA A 1 478 ? -2.819 -25.974 -0.522 1.00 93.06 478 ALA A C 1
ATOM 3899 O O . ALA A 1 478 ? -3.435 -26.692 -1.300 1.00 93.06 478 ALA A O 1
ATOM 3900 N N . ASP A 1 479 ? -3.408 -25.359 0.505 1.00 91.81 479 ASP A N 1
ATOM 3901 C CA . ASP A 1 479 ? -4.847 -25.449 0.768 1.00 91.81 479 ASP A CA 1
ATOM 3902 C C . ASP A 1 479 ? -5.652 -24.771 -0.359 1.00 91.81 479 ASP A C 1
ATOM 3904 O O . ASP A 1 479 ? -6.548 -25.392 -0.921 1.00 91.81 479 ASP A O 1
ATOM 3908 N N . LYS A 1 480 ? -5.260 -23.563 -0.803 1.00 91.31 480 LYS A N 1
ATOM 3909 C CA . LYS A 1 480 ? -5.886 -22.879 -1.957 1.00 91.31 480 LYS A CA 1
ATOM 3910 C C . LYS A 1 480 ? -5.812 -23.666 -3.261 1.00 91.31 480 LYS A C 1
ATOM 3912 O O . LYS A 1 480 ? -6.759 -23.657 -4.037 1.00 91.31 480 LYS A O 1
ATOM 3917 N N . LEU A 1 481 ? -4.688 -24.337 -3.506 1.00 94.06 481 LEU A N 1
ATOM 3918 C CA . LEU A 1 481 ? -4.491 -25.201 -4.675 1.00 94.06 481 LEU A CA 1
ATOM 3919 C C . LEU A 1 481 ? -5.446 -26.406 -4.686 1.00 94.06 481 LEU A C 1
ATOM 3921 O O . LEU A 1 481 ? -5.640 -26.991 -5.752 1.00 94.06 481 LEU A O 1
ATOM 3925 N N . ARG A 1 482 ? -6.022 -26.758 -3.527 1.00 93.94 482 ARG A N 1
ATOM 3926 C CA . ARG A 1 482 ? -6.970 -27.865 -3.338 1.00 93.94 482 ARG A CA 1
ATOM 3927 C C . ARG A 1 482 ? -8.428 -27.434 -3.217 1.00 93.94 482 ARG A C 1
ATOM 3929 O O . ARG A 1 482 ? -9.284 -28.306 -3.240 1.00 93.94 482 ARG A O 1
ATOM 3936 N N . TRP A 1 483 ? -8.717 -26.139 -3.099 1.00 92.62 483 TRP A N 1
ATOM 3937 C CA . TRP A 1 483 ? -10.093 -25.664 -2.967 1.00 92.62 483 TRP A CA 1
ATOM 3938 C C . TRP A 1 483 ? -10.928 -25.996 -4.202 1.00 92.62 483 TRP A C 1
ATOM 3940 O O . TRP A 1 483 ? -10.569 -25.653 -5.337 1.00 92.62 483 TRP A O 1
ATOM 3950 N N . LEU A 1 484 ? -12.083 -26.601 -3.956 1.00 91.31 484 LEU A N 1
ATOM 3951 C CA . LEU A 1 484 ? -13.218 -26.570 -4.865 1.00 91.31 484 LEU A CA 1
ATOM 3952 C C . LEU A 1 484 ? -13.977 -25.255 -4.672 1.00 91.31 484 LEU A C 1
ATOM 3954 O O . LEU A 1 484 ? -13.721 -24.505 -3.726 1.00 91.31 484 LEU A O 1
ATOM 3958 N N . ARG A 1 485 ? -14.909 -24.943 -5.573 1.00 86.44 485 ARG A N 1
ATOM 3959 C CA . ARG A 1 485 ? -15.711 -23.720 -5.453 1.00 86.44 485 ARG A CA 1
ATOM 3960 C C . ARG A 1 485 ? -16.480 -23.628 -4.132 1.00 86.44 485 ARG A C 1
ATOM 3962 O O . ARG A 1 485 ? -16.575 -22.529 -3.594 1.00 86.44 485 ARG A O 1
ATOM 3969 N N . ASP A 1 486 ? -16.958 -24.752 -3.611 1.00 84.50 486 ASP A N 1
ATOM 3970 C CA . ASP A 1 486 ? -17.740 -24.807 -2.370 1.00 84.50 486 ASP A CA 1
ATOM 3971 C C . ASP A 1 486 ? -16.870 -24.674 -1.106 1.00 84.50 486 ASP A C 1
ATOM 3973 O O . ASP A 1 486 ? -17.363 -24.283 -0.053 1.00 84.50 486 ASP A O 1
ATOM 3977 N N . ASP A 1 487 ? -15.558 -24.918 -1.214 1.00 82.75 487 ASP A N 1
ATOM 3978 C CA . ASP A 1 487 ? -14.606 -24.769 -0.102 1.00 82.75 487 ASP A CA 1
ATOM 3979 C C . ASP A 1 487 ? -14.147 -23.317 0.097 1.00 82.75 487 ASP A C 1
ATOM 3981 O O . ASP A 1 487 ? -13.397 -23.007 1.031 1.00 82.75 487 ASP A O 1
ATOM 3985 N N . ILE A 1 488 ? -14.531 -22.418 -0.813 1.00 81.25 488 ILE A N 1
ATOM 3986 C CA . ILE A 1 488 ? -14.134 -21.015 -0.775 1.00 81.25 488 ILE A CA 1
ATOM 3987 C C . ILE A 1 488 ? -14.809 -20.339 0.429 1.00 81.25 488 ILE A C 1
ATOM 3989 O O . ILE A 1 488 ? -16.032 -20.231 0.457 1.00 81.25 488 ILE A O 1
ATOM 3993 N N . PRO A 1 489 ? -14.051 -19.798 1.404 1.00 75.44 489 PRO A N 1
ATOM 3994 C CA . PRO A 1 489 ? -14.663 -19.166 2.567 1.00 75.44 489 PRO A CA 1
ATOM 3995 C C . PRO A 1 489 ? -15.408 -17.873 2.204 1.00 75.44 489 PRO A C 1
ATOM 3997 O O . PRO A 1 489 ? -14.826 -16.988 1.572 1.00 75.44 489 PRO A O 1
ATOM 4000 N N . ASP A 1 490 ? -16.612 -17.677 2.754 1.00 63.00 490 ASP A N 1
ATOM 4001 C CA . ASP A 1 490 ? -17.431 -16.446 2.652 1.00 63.00 490 ASP A CA 1
ATOM 4002 C C . ASP A 1 490 ? -16.860 -15.234 3.434 1.00 63.00 490 ASP A C 1
ATOM 4004 O O . ASP A 1 490 ? -17.561 -14.316 3.874 1.00 63.00 490 ASP A O 1
ATOM 4008 N N . GLY A 1 491 ? -15.550 -15.230 3.678 1.00 61.12 491 GLY A N 1
ATOM 4009 C CA . GLY A 1 491 ? -14.864 -14.228 4.479 1.00 61.12 491 GLY A CA 1
ATOM 4010 C C . GLY A 1 491 ? -14.778 -12.850 3.816 1.00 61.12 491 GLY A C 1
ATOM 4011 O O . GLY A 1 491 ? -14.883 -12.683 2.603 1.00 61.12 491 GLY A O 1
ATOM 4012 N N . PHE A 1 492 ? -14.498 -11.832 4.636 1.00 55.09 492 PHE A N 1
ATOM 4013 C CA . PHE A 1 492 ? -14.165 -10.502 4.127 1.00 55.09 492 PHE A CA 1
ATOM 4014 C C . PHE A 1 492 ? -12.903 -10.567 3.267 1.00 55.09 492 PHE A C 1
ATOM 4016 O O . PHE A 1 492 ? -11.839 -10.991 3.721 1.00 55.09 492 PHE A O 1
ATOM 4023 N N . ILE A 1 493 ? -13.012 -10.057 2.047 1.00 66.56 493 ILE A N 1
ATOM 4024 C CA . ILE A 1 493 ? -11.891 -9.930 1.119 1.00 66.56 493 ILE A CA 1
ATOM 4025 C C . ILE A 1 493 ? -10.911 -8.887 1.682 1.00 66.56 493 ILE A C 1
ATOM 4027 O O . ILE A 1 493 ? -11.329 -7.862 2.229 1.00 66.56 493 ILE A O 1
ATOM 4031 N N . GLU A 1 494 ? -9.600 -9.078 1.502 1.00 65.75 494 GLU A N 1
ATOM 4032 C CA . GLU A 1 494 ? -8.558 -8.149 1.986 1.00 65.75 494 GLU A CA 1
ATOM 4033 C C . GLU A 1 494 ? -8.824 -6.685 1.574 1.00 65.75 494 GLU A C 1
ATOM 4035 O O . GLU A 1 494 ? -8.580 -5.742 2.332 1.00 65.75 494 GLU A O 1
ATOM 4040 N N . ARG A 1 495 ? -9.389 -6.485 0.377 1.00 67.44 495 ARG A N 1
ATOM 4041 C CA . ARG A 1 495 ? -9.840 -5.176 -0.104 1.00 67.44 495 ARG A CA 1
ATOM 4042 C C . ARG A 1 495 ? -10.872 -4.541 0.827 1.00 67.44 495 ARG A C 1
ATOM 4044 O O . ARG A 1 495 ? -10.713 -3.376 1.178 1.00 67.44 495 ARG A O 1
ATOM 4051 N N . GLN A 1 496 ? -11.898 -5.285 1.229 1.00 72.94 496 GLN A N 1
ATOM 4052 C CA . GLN A 1 496 ? -12.947 -4.782 2.115 1.00 72.94 496 GLN A CA 1
ATOM 4053 C C . GLN A 1 496 ? -12.369 -4.422 3.487 1.00 72.94 496 GLN A C 1
ATOM 4055 O O . GLN A 1 496 ? -12.727 -3.391 4.044 1.00 72.94 496 GLN A O 1
ATOM 4060 N N . LEU A 1 497 ? -11.401 -5.193 3.996 1.00 75.56 497 LEU A N 1
ATOM 4061 C CA . LEU A 1 497 ? -10.705 -4.857 5.244 1.00 75.56 497 LEU A CA 1
ATOM 4062 C C . LEU A 1 497 ? -9.953 -3.520 5.143 1.00 75.56 497 LEU A C 1
ATOM 4064 O O . LEU A 1 497 ? -10.064 -2.680 6.040 1.00 75.56 497 LEU A O 1
ATOM 4068 N N . LYS A 1 498 ? -9.232 -3.282 4.038 1.00 77.06 498 LYS A N 1
ATOM 4069 C CA . LYS A 1 498 ? -8.550 -1.998 3.779 1.00 77.06 498 LYS A CA 1
ATOM 4070 C C . LYS A 1 498 ? -9.540 -0.842 3.624 1.00 77.06 498 LYS A C 1
ATOM 4072 O O . LYS A 1 498 ? -9.286 0.253 4.125 1.00 77.06 498 LYS A O 1
ATOM 4077 N N . GLU A 1 499 ? -10.665 -1.074 2.951 1.00 81.62 499 GLU A N 1
ATOM 4078 C CA . GLU A 1 499 ? -11.741 -0.088 2.809 1.00 81.62 499 GLU A CA 1
ATOM 4079 C C . GLU A 1 499 ? -12.337 0.275 4.175 1.00 81.62 499 GLU A C 1
ATOM 4081 O O . GLU A 1 499 ? -12.427 1.460 4.491 1.00 81.62 499 GLU A O 1
ATOM 4086 N N . THR A 1 500 ? -12.626 -0.710 5.028 1.00 83.00 500 THR A N 1
ATOM 4087 C CA . THR A 1 500 ? -13.108 -0.502 6.402 1.00 83.00 500 THR A CA 1
ATOM 4088 C C . THR A 1 500 ? -12.099 0.268 7.253 1.00 83.00 500 THR A C 1
ATOM 4090 O O . THR A 1 500 ? -12.475 1.224 7.929 1.00 83.00 500 THR A O 1
ATOM 4093 N N . GLN A 1 501 ? -10.805 -0.067 7.184 1.00 84.00 501 GLN A N 1
ATOM 4094 C CA . GLN A 1 501 ? -9.748 0.694 7.868 1.00 84.00 501 GLN A CA 1
ATOM 4095 C C . GLN A 1 501 ? -9.730 2.164 7.434 1.00 84.00 501 GLN A C 1
ATOM 4097 O O . GLN A 1 501 ? -9.591 3.063 8.269 1.00 84.00 501 GLN A O 1
ATOM 4102 N N . TYR A 1 502 ? -9.875 2.418 6.131 1.00 86.00 502 TYR A N 1
ATOM 4103 C CA . TYR A 1 502 ? -9.880 3.774 5.600 1.00 86.00 502 TYR A CA 1
ATOM 4104 C C . TYR A 1 502 ? -11.149 4.545 5.987 1.00 86.00 502 TYR A C 1
ATOM 4106 O O . TYR A 1 502 ? -11.034 5.687 6.433 1.00 86.00 502 TYR A O 1
ATOM 4114 N N . ILE A 1 503 ? -12.329 3.915 5.917 1.00 88.94 503 ILE A N 1
ATOM 4115 C CA . ILE A 1 503 ? -13.604 4.476 6.396 1.00 88.94 503 ILE A CA 1
ATOM 4116 C C . ILE A 1 503 ? -13.483 4.873 7.861 1.00 88.94 503 ILE A C 1
ATOM 4118 O O . ILE A 1 503 ? -13.820 5.998 8.217 1.00 88.94 503 ILE A O 1
ATOM 4122 N N . ALA A 1 504 ? -12.962 3.984 8.703 1.00 88.06 504 ALA A N 1
ATOM 4123 C CA . ALA A 1 504 ? -12.860 4.217 10.134 1.00 88.06 504 ALA A CA 1
ATOM 4124 C C . ALA A 1 504 ? -11.898 5.380 10.447 1.00 88.06 504 ALA A C 1
ATOM 4126 O O . ALA A 1 504 ? -12.221 6.273 11.230 1.00 88.06 504 ALA A O 1
ATOM 4127 N N . LYS A 1 505 ? -10.743 5.441 9.764 1.00 87.31 505 LYS A N 1
ATOM 4128 C CA . LYS A 1 505 ? -9.793 6.561 9.890 1.00 87.31 505 LYS A CA 1
ATOM 4129 C C . LYS A 1 505 ? -10.406 7.894 9.453 1.00 87.31 505 LYS A C 1
ATOM 4131 O O . LYS A 1 505 ? -10.182 8.908 10.111 1.00 87.31 505 LYS A O 1
ATOM 4136 N N . MET A 1 506 ? -11.143 7.903 8.344 1.00 89.00 506 MET A N 1
ATOM 4137 C CA . MET A 1 506 ? -11.783 9.120 7.850 1.00 89.00 506 MET A CA 1
ATOM 4138 C C . MET A 1 506 ? -12.936 9.561 8.747 1.00 89.00 506 MET A C 1
ATOM 4140 O O . MET A 1 506 ? -13.025 10.740 9.067 1.00 89.00 506 MET A O 1
ATOM 4144 N N . SER A 1 507 ? -13.752 8.615 9.213 1.00 91.88 507 SER A N 1
ATOM 4145 C CA . SER A 1 507 ? -14.839 8.866 10.162 1.00 91.88 507 SER A CA 1
ATOM 4146 C C . SER A 1 507 ? -14.295 9.473 11.451 1.00 91.88 507 SER A C 1
ATOM 4148 O O . SER A 1 507 ? -14.797 10.495 11.889 1.00 91.88 507 SER A O 1
ATOM 4150 N N . TYR A 1 508 ? -13.197 8.939 11.999 1.00 91.44 508 TYR A N 1
ATOM 4151 C CA . TYR A 1 508 ? -12.525 9.521 13.165 1.00 91.44 508 TYR A CA 1
ATOM 4152 C C . TYR A 1 508 ? -12.156 10.999 12.962 1.00 91.44 508 TYR A C 1
ATOM 4154 O O . TYR A 1 508 ? -12.409 11.829 13.830 1.00 91.44 508 TYR A O 1
ATOM 4162 N N . SER A 1 509 ? -11.578 11.341 11.805 1.00 88.94 509 SER A N 1
ATOM 4163 C CA . SER A 1 509 ? -11.231 12.732 11.487 1.00 88.94 509 SER A CA 1
ATOM 4164 C C . SER A 1 509 ? -12.459 13.626 11.345 1.00 88.94 509 SER A C 1
ATOM 4166 O O . SER A 1 509 ? -12.374 14.805 11.656 1.00 88.94 509 SER A O 1
ATOM 4168 N N . LEU A 1 510 ? -13.559 13.080 10.836 1.00 91.62 510 LEU A N 1
ATOM 4169 C CA . LEU A 1 510 ? -14.781 13.816 10.548 1.00 91.62 510 LEU A CA 1
ATOM 4170 C C . LEU A 1 510 ? -15.593 14.073 11.826 1.00 91.62 510 LEU A C 1
ATOM 4172 O O . LEU A 1 510 ? -16.063 15.177 12.057 1.00 91.62 510 LEU A O 1
ATOM 4176 N N . LEU A 1 511 ? -15.680 13.077 12.708 1.00 93.56 511 LEU A N 1
ATOM 4177 C CA . LEU A 1 511 ? -16.384 13.162 13.992 1.00 93.56 511 LEU A CA 1
ATOM 4178 C C . LEU A 1 511 ? -15.732 14.161 14.960 1.00 93.56 511 LEU A C 1
ATOM 4180 O O . LEU A 1 511 ? -16.422 14.736 15.798 1.00 93.56 511 LEU A O 1
ATOM 4184 N N . LYS A 1 512 ? -14.429 14.429 14.796 1.00 91.19 512 LYS A N 1
ATOM 4185 C CA . LYS A 1 512 ? -13.700 15.477 15.529 1.00 91.19 512 LYS A CA 1
ATOM 4186 C C . LYS A 1 512 ? -14.200 16.900 15.259 1.00 91.19 512 LYS A C 1
ATOM 4188 O O . LYS A 1 512 ? -13.807 17.809 15.991 1.00 91.19 512 LYS A O 1
ATOM 4193 N N . ASP A 1 513 ? -14.992 17.109 14.207 1.00 91.12 513 ASP A N 1
ATOM 4194 C CA . ASP A 1 513 ? -15.653 18.391 13.947 1.00 91.12 513 ASP A CA 1
ATOM 4195 C C . ASP A 1 513 ? -16.918 18.564 14.811 1.00 91.12 513 ASP A C 1
ATOM 4197 O O . ASP A 1 513 ? -17.378 19.689 14.987 1.00 91.12 513 ASP A O 1
ATOM 4201 N N . ILE A 1 514 ? -17.479 17.474 15.356 1.00 93.38 514 ILE A N 1
ATOM 4202 C CA . ILE A 1 514 ? -18.738 17.470 16.121 1.00 93.38 514 ILE A CA 1
ATOM 4203 C C . ILE A 1 514 ? -18.517 17.275 17.615 1.00 93.38 514 ILE A C 1
ATOM 4205 O O . ILE A 1 514 ? -19.145 17.976 18.404 1.00 93.38 514 ILE A O 1
ATOM 4209 N N . SER A 1 515 ? -17.635 16.356 18.004 1.00 91.88 515 SER A N 1
ATOM 4210 C CA . SER A 1 515 ? -17.273 16.132 19.403 1.00 91.88 515 SER A CA 1
ATOM 4211 C C . SER A 1 515 ? -15.781 16.376 19.610 1.00 91.88 515 SER A C 1
ATOM 4213 O O . SER A 1 515 ? -14.942 16.070 18.755 1.00 91.88 515 SER A O 1
ATOM 4215 N N . ARG A 1 516 ? -15.451 16.935 20.778 1.00 90.25 516 ARG A N 1
ATOM 4216 C CA . ARG A 1 516 ? -14.067 17.124 21.236 1.00 90.25 516 ARG A CA 1
ATOM 4217 C C . ARG A 1 516 ? -13.417 15.795 21.618 1.00 90.25 516 ARG A C 1
ATOM 4219 O O . ARG A 1 516 ? -12.193 15.675 21.538 1.00 90.25 516 ARG A O 1
ATOM 4226 N N . GLU A 1 517 ? -14.215 14.803 22.000 1.00 89.94 517 GLU A N 1
ATOM 4227 C CA . GLU A 1 517 ? -13.757 13.529 22.536 1.00 89.94 517 GLU A CA 1
ATOM 4228 C C . GLU A 1 517 ? -14.215 12.372 21.649 1.00 89.94 517 GLU A C 1
ATOM 4230 O O . GLU A 1 517 ? -15.282 11.787 21.804 1.00 89.94 517 GLU A O 1
ATOM 4235 N N . VAL A 1 518 ? -13.368 12.040 20.672 1.00 90.69 518 VAL A N 1
ATOM 4236 C CA . VAL A 1 518 ? -13.574 10.881 19.800 1.00 90.69 518 VAL A CA 1
ATOM 4237 C C . VAL A 1 518 ? -12.630 9.764 20.230 1.00 90.69 518 VAL A C 1
ATOM 4239 O O . VAL A 1 518 ? -11.405 9.902 20.111 1.00 90.69 518 VAL A O 1
ATOM 4242 N N . ILE A 1 519 ? -13.188 8.649 20.701 1.00 88.44 519 ILE A N 1
ATOM 4243 C CA . ILE A 1 519 ? -12.437 7.535 21.288 1.00 88.44 519 ILE A CA 1
ATOM 4244 C C . ILE A 1 519 ? -12.396 6.358 20.304 1.00 88.44 519 ILE A C 1
ATOM 4246 O O . ILE A 1 519 ? -13.427 5.763 19.985 1.00 88.44 519 ILE A O 1
ATOM 4250 N N . PRO A 1 520 ? -11.207 5.992 19.791 1.00 87.81 520 PRO A N 1
ATOM 4251 C CA . PRO A 1 520 ? -11.070 4.855 18.899 1.00 87.81 520 PRO A CA 1
ATOM 4252 C C . PRO A 1 520 ? -10.935 3.537 19.672 1.00 87.81 520 PRO A C 1
ATOM 4254 O O . PRO A 1 520 ? -10.011 3.371 20.468 1.00 87.81 520 PRO A O 1
ATOM 4257 N N . MET A 1 521 ? -11.771 2.558 19.339 1.00 85.81 521 MET A N 1
ATOM 4258 C CA . MET A 1 521 ? -11.750 1.209 19.911 1.00 85.81 521 MET A CA 1
ATOM 4259 C C . MET A 1 521 ? -11.248 0.182 18.895 1.00 85.81 521 MET A C 1
ATOM 4261 O O . MET A 1 521 ? -11.496 0.305 17.700 1.00 85.81 521 MET A O 1
ATOM 4265 N N . ALA A 1 522 ? -10.515 -0.835 19.348 1.00 85.81 522 ALA A N 1
ATOM 4266 C CA . ALA A 1 522 ? -10.096 -1.946 18.492 1.00 85.81 522 ALA A CA 1
ATOM 4267 C C . ALA A 1 522 ? -11.195 -3.014 18.429 1.00 85.81 522 ALA A C 1
ATOM 4269 O O . ALA A 1 522 ? -11.712 -3.415 19.471 1.00 85.81 522 ALA A O 1
ATOM 4270 N N . GLY A 1 523 ? -11.486 -3.555 17.244 1.00 84.25 523 GLY A N 1
ATOM 4271 C CA . GLY A 1 523 ? -12.529 -4.580 17.103 1.00 84.25 523 GLY A CA 1
ATOM 4272 C C . GLY A 1 523 ? -12.283 -5.863 17.902 1.00 84.25 523 GLY A C 1
ATOM 4273 O O . GLY A 1 523 ? -13.225 -6.514 18.353 1.00 84.25 523 GLY A O 1
ATOM 4274 N N . SER A 1 524 ? -11.020 -6.205 18.180 1.00 82.56 524 SER A N 1
ATOM 4275 C CA . SER A 1 524 ? -10.686 -7.308 19.092 1.00 82.56 524 SER A CA 1
ATOM 4276 C C . SER A 1 524 ? -11.097 -7.025 20.542 1.00 82.56 524 SER A C 1
ATOM 4278 O O . SER A 1 524 ? -11.513 -7.949 21.241 1.00 82.56 524 SER A O 1
ATOM 4280 N N . VAL A 1 525 ? -11.026 -5.764 20.983 1.00 85.56 525 VAL A N 1
ATOM 4281 C CA . VAL A 1 525 ? -11.500 -5.329 22.306 1.00 85.56 525 VAL A CA 1
ATOM 4282 C C . VAL A 1 525 ? -13.017 -5.389 22.357 1.00 85.56 525 VAL A C 1
ATOM 4284 O O . VAL A 1 525 ? -13.555 -5.982 23.287 1.00 85.56 525 VAL A O 1
ATOM 4287 N N . THR A 1 526 ? -13.702 -4.876 21.332 1.00 88.50 526 THR A N 1
ATOM 4288 C CA . THR A 1 526 ? -15.163 -4.979 21.216 1.00 88.50 526 THR A CA 1
ATOM 4289 C C . THR A 1 526 ? -15.612 -6.437 21.265 1.00 88.50 526 THR A C 1
ATOM 4291 O O . THR A 1 526 ? -16.472 -6.790 22.062 1.00 88.50 526 THR A O 1
ATOM 4294 N N . ALA A 1 527 ? -14.989 -7.323 20.482 1.00 85.88 527 ALA A N 1
ATOM 4295 C CA . ALA A 1 527 ? -15.317 -8.748 20.482 1.00 85.88 527 ALA A CA 1
ATOM 4296 C C . ALA A 1 527 ? -15.079 -9.414 21.848 1.00 85.88 527 ALA A C 1
ATOM 4298 O O . ALA A 1 527 ? -15.880 -10.244 22.276 1.00 85.88 527 ALA A O 1
ATOM 4299 N N . TYR A 1 528 ? -13.995 -9.051 22.538 1.00 86.69 528 TYR A N 1
ATOM 4300 C CA . TYR A 1 528 ? -13.701 -9.558 23.876 1.00 86.69 528 TYR A CA 1
ATOM 4301 C C . TYR A 1 528 ? -14.737 -9.091 24.910 1.00 86.69 528 TYR A C 1
ATOM 4303 O O . TYR A 1 528 ? -15.311 -9.922 25.614 1.00 86.69 528 TYR A O 1
ATOM 4311 N N . LEU A 1 529 ? -15.022 -7.785 24.968 1.00 88.94 529 LEU A N 1
ATOM 4312 C CA . LEU A 1 529 ? -15.998 -7.208 25.898 1.00 88.94 529 LEU A CA 1
ATOM 4313 C C . LEU A 1 529 ? -17.408 -7.729 25.619 1.00 88.94 529 LEU A C 1
ATOM 4315 O O . LEU A 1 529 ? -18.093 -8.145 26.546 1.00 88.94 529 LEU A O 1
ATOM 4319 N N . ARG A 1 530 ? -17.806 -7.829 24.346 1.00 89.38 530 ARG A N 1
ATOM 4320 C CA . ARG A 1 530 ? -19.095 -8.397 23.935 1.00 89.38 530 ARG A CA 1
ATOM 4321 C C . ARG A 1 530 ? -19.308 -9.804 24.495 1.00 89.38 530 ARG A C 1
ATOM 4323 O O . ARG A 1 530 ? -20.366 -10.085 25.058 1.00 89.38 530 ARG A O 1
ATOM 4330 N N . ARG A 1 531 ? -18.295 -10.674 24.382 1.00 86.00 531 ARG A N 1
ATOM 4331 C CA . ARG A 1 531 ? -18.314 -12.027 24.966 1.00 86.00 531 ARG A CA 1
ATOM 4332 C C . ARG A 1 531 ? -18.365 -11.992 26.487 1.00 86.00 531 ARG A C 1
ATOM 4334 O O . ARG A 1 531 ? -19.216 -12.645 27.084 1.00 86.00 531 ARG A O 1
ATOM 4341 N N . ARG A 1 532 ? -17.500 -11.193 27.122 1.00 85.25 532 ARG A N 1
ATOM 4342 C CA . ARG A 1 532 ? -17.447 -11.042 28.588 1.00 85.25 532 ARG A CA 1
ATOM 4343 C C . ARG A 1 532 ? -18.797 -10.580 29.148 1.00 85.25 532 ARG A C 1
ATOM 4345 O O . ARG A 1 532 ? -19.266 -11.120 30.151 1.00 85.25 532 ARG A O 1
ATOM 4352 N N . TRP A 1 533 ? -19.452 -9.633 28.483 1.00 88.56 533 TRP A N 1
ATOM 4353 C CA . TRP A 1 533 ? -20.759 -9.081 28.855 1.00 88.56 533 TRP A CA 1
ATOM 4354 C C . TRP A 1 533 ? -21.934 -9.956 28.400 1.00 88.56 533 TRP A C 1
ATOM 4356 O O . TRP A 1 533 ? -23.073 -9.715 28.788 1.00 88.56 533 TRP A O 1
ATOM 4366 N N . GLY A 1 534 ? -21.661 -11.040 27.670 1.00 84.12 534 GLY A N 1
ATOM 4367 C CA . GLY A 1 534 ? -22.645 -12.031 27.244 1.00 84.12 534 GLY A CA 1
ATOM 4368 C C . GLY A 1 534 ? -23.550 -11.569 26.105 1.00 84.12 534 GLY A C 1
ATOM 4369 O O . GLY A 1 534 ? -24.516 -12.255 25.806 1.00 84.12 534 GLY A O 1
ATOM 4370 N N . LEU A 1 535 ? -23.282 -10.437 25.458 1.00 85.56 535 LEU A N 1
ATOM 4371 C CA . LEU A 1 535 ? -24.186 -9.867 24.452 1.00 85.56 535 LEU A CA 1
ATOM 4372 C C . LEU A 1 535 ? -24.273 -10.713 23.168 1.00 85.56 535 LEU A C 1
ATOM 4374 O O . LEU A 1 535 ? -25.268 -10.627 22.462 1.00 85.56 535 LEU A O 1
ATOM 4378 N N . GLU A 1 536 ? -23.281 -11.565 22.890 1.00 80.19 536 GLU A N 1
ATOM 4379 C CA . GLU A 1 536 ? -23.226 -12.395 21.673 1.00 80.19 536 GLU A CA 1
ATOM 4380 C C . GLU A 1 536 ? -24.396 -13.391 21.573 1.00 80.19 536 GLU A C 1
ATOM 4382 O O . GLU A 1 536 ? -25.060 -13.456 20.542 1.00 80.19 536 GLU A O 1
ATOM 4387 N N . ASP A 1 537 ? -24.732 -14.060 22.678 1.00 76.56 537 ASP A N 1
ATOM 4388 C CA . ASP A 1 537 ? -25.827 -15.041 22.752 1.00 76.56 537 ASP A CA 1
ATOM 4389 C C . ASP A 1 537 ? -27.227 -14.404 22.711 1.00 76.56 537 ASP A C 1
ATOM 4391 O O . ASP A 1 537 ? -28.237 -15.096 22.784 1.00 76.56 537 ASP A O 1
ATOM 4395 N N . MET A 1 538 ? -27.324 -13.075 22.718 1.00 80.94 538 MET A N 1
ATOM 4396 C CA . MET A 1 538 ? -28.608 -12.381 22.787 1.00 80.94 538 MET A CA 1
ATOM 4397 C C . MET A 1 538 ? -29.340 -12.393 21.442 1.00 80.94 538 MET A C 1
ATOM 4399 O O . MET A 1 538 ? -30.559 -12.528 21.414 1.00 80.94 538 MET A O 1
ATOM 4403 N N . LEU A 1 539 ? -28.611 -12.281 20.329 1.00 78.69 539 LEU A N 1
ATOM 4404 C CA . LEU A 1 539 ? -29.210 -12.228 18.991 1.00 78.69 539 LEU A CA 1
ATOM 4405 C C . LEU A 1 539 ? -29.857 -13.555 18.592 1.00 78.69 539 LEU A C 1
ATOM 4407 O O . LEU A 1 539 ? -30.961 -13.557 18.049 1.00 78.69 539 LEU A O 1
ATOM 4411 N N . SER A 1 540 ? -29.208 -14.677 18.911 1.00 75.44 540 SER A N 1
ATOM 4412 C CA . SER A 1 540 ? -29.794 -16.002 18.695 1.00 75.44 540 SER A CA 1
ATOM 4413 C C . SER A 1 540 ? -31.065 -16.200 19.526 1.00 75.44 540 SER A C 1
ATOM 4415 O O . SER A 1 540 ? -31.999 -16.835 19.052 1.00 75.44 540 SER A O 1
ATOM 4417 N N . GLN A 1 541 ? -31.157 -15.591 20.716 1.00 77.19 541 GLN A N 1
ATOM 4418 C CA . GLN A 1 541 ? -32.349 -15.656 21.573 1.00 77.19 541 GLN A CA 1
ATOM 4419 C C . GLN A 1 541 ? -33.532 -14.841 21.044 1.00 77.19 541 GLN A C 1
ATOM 4421 O O . GLN A 1 541 ? -34.669 -15.268 21.209 1.00 77.19 541 GLN A O 1
ATOM 4426 N N . ILE A 1 542 ? -33.289 -13.681 20.423 1.00 79.88 542 ILE A N 1
ATOM 4427 C CA . ILE A 1 542 ? -34.364 -12.822 19.891 1.00 79.88 542 ILE A CA 1
ATOM 4428 C C . ILE A 1 542 ? -35.144 -13.536 18.777 1.00 79.88 542 ILE A C 1
ATOM 4430 O O . ILE A 1 542 ? -36.356 -13.379 18.680 1.00 79.88 542 ILE A O 1
ATOM 4434 N N . ASN A 1 543 ? -34.464 -14.337 17.954 1.00 75.69 543 ASN A N 1
ATOM 4435 C CA . ASN A 1 543 ? -35.082 -15.062 16.839 1.00 75.69 543 ASN A CA 1
ATOM 4436 C C . ASN A 1 543 ? -35.211 -16.572 17.098 1.00 75.69 543 ASN A C 1
ATOM 4438 O O . ASN A 1 543 ? -35.480 -17.316 16.160 1.00 75.69 543 ASN A O 1
ATOM 4442 N N . PHE A 1 544 ? -35.009 -17.033 18.337 1.00 78.06 544 PHE A N 1
ATOM 4443 C CA . PHE A 1 544 ? -34.939 -18.464 18.644 1.00 78.06 544 PHE A CA 1
ATOM 4444 C C . PHE A 1 544 ? -36.201 -19.216 18.210 1.00 78.06 544 PHE A C 1
ATOM 4446 O O . PHE A 1 544 ? -36.089 -20.242 17.552 1.00 78.06 544 PHE A O 1
ATOM 4453 N N . SER A 1 545 ? -37.385 -18.658 18.487 1.00 75.44 545 SER A N 1
ATOM 4454 C CA . SER A 1 545 ? -38.669 -19.251 18.086 1.00 75.44 545 SER A CA 1
ATOM 4455 C C . SER A 1 545 ? -38.758 -19.512 16.582 1.00 75.44 545 SER A C 1
ATOM 4457 O O . SER A 1 545 ? -39.231 -20.559 16.167 1.00 75.44 545 SER A O 1
ATOM 4459 N N . ARG A 1 546 ? -38.230 -18.601 15.758 1.00 78.38 546 ARG A N 1
ATOM 4460 C CA . ARG A 1 546 ? -38.225 -18.753 14.297 1.00 78.38 546 ARG A CA 1
ATOM 4461 C C . ARG A 1 546 ? -37.284 -19.854 13.826 1.00 78.38 546 ARG A C 1
ATOM 4463 O O . ARG A 1 546 ? -37.599 -20.544 12.866 1.00 78.38 546 ARG A O 1
ATOM 4470 N N . TYR A 1 547 ? -36.117 -19.987 14.453 1.00 79.75 547 TYR A N 1
ATOM 4471 C CA . TYR A 1 547 ? -35.180 -21.059 14.109 1.00 79.75 547 TYR A CA 1
ATOM 4472 C C . TYR A 1 547 ? -35.726 -22.426 14.520 1.00 79.75 547 TYR A C 1
ATOM 4474 O O . TYR A 1 547 ? -35.545 -23.393 13.786 1.00 79.75 547 TYR A O 1
ATOM 4482 N N . ASP A 1 548 ? -36.425 -22.481 15.652 1.00 78.31 548 ASP A N 1
ATOM 4483 C CA . ASP A 1 548 ? -37.072 -23.690 16.153 1.00 78.31 548 ASP A CA 1
ATOM 4484 C C . ASP A 1 548 ? -38.228 -24.137 15.243 1.00 78.31 548 ASP A C 1
ATOM 4486 O O . ASP A 1 548 ? -38.281 -25.293 14.837 1.00 78.31 548 ASP A O 1
ATOM 4490 N N . GLU A 1 549 ? -39.075 -23.201 14.793 1.00 79.50 549 GLU A N 1
ATOM 4491 C CA . GLU A 1 549 ? -40.145 -23.462 13.812 1.00 79.50 549 GLU A CA 1
ATOM 4492 C C . GLU A 1 549 ? -39.628 -24.039 12.480 1.00 79.50 549 GLU A C 1
ATOM 4494 O O . GLU A 1 549 ? -40.329 -24.806 11.821 1.00 79.50 549 GLU A O 1
ATOM 4499 N N . ILE A 1 550 ? -38.408 -23.677 12.071 1.00 81.88 550 ILE A N 1
ATOM 4500 C CA . ILE A 1 550 ? -37.780 -24.129 10.817 1.00 81.88 550 ILE A CA 1
ATOM 4501 C C . ILE A 1 550 ? -36.922 -25.396 11.049 1.00 81.88 550 ILE A C 1
ATOM 4503 O O . ILE A 1 550 ? -36.350 -25.943 10.108 1.00 81.88 550 ILE A O 1
ATOM 4507 N N . GLY A 1 551 ? -36.845 -25.900 12.287 1.00 78.62 551 GLY A N 1
ATOM 4508 C CA . GLY A 1 551 ? -36.073 -27.094 12.643 1.00 78.62 551 GLY A CA 1
ATOM 4509 C C . GLY A 1 551 ? -34.554 -26.895 12.602 1.00 78.62 551 GLY A C 1
ATOM 4510 O O . GLY A 1 551 ? -33.811 -27.862 12.468 1.00 78.62 551 GLY A O 1
ATOM 4511 N N . GLN A 1 552 ? -34.073 -25.651 12.705 1.00 80.38 552 GLN A N 1
ATOM 4512 C CA . GLN A 1 552 ? -32.646 -25.302 12.697 1.00 80.38 552 GLN A CA 1
ATOM 4513 C C . GLN A 1 552 ? -32.067 -25.230 14.124 1.00 80.38 552 GLN A C 1
ATOM 4515 O O . GLN A 1 552 ? -31.252 -24.362 14.444 1.00 80.38 552 GLN A O 1
ATOM 4520 N N . THR A 1 553 ? -32.509 -26.111 15.018 1.00 83.50 553 THR A N 1
ATOM 4521 C CA . THR A 1 553 ? -32.073 -26.168 16.418 1.00 83.50 553 THR A CA 1
ATOM 4522 C C . THR A 1 553 ? -31.465 -27.535 16.735 1.00 83.50 553 THR A C 1
ATOM 4524 O O . THR A 1 553 ? -31.901 -28.565 16.229 1.00 83.50 553 THR A O 1
ATOM 4527 N N . LYS A 1 554 ? -30.415 -27.556 17.562 1.00 81.31 554 LYS A N 1
ATOM 4528 C CA . LYS A 1 554 ? -29.782 -28.783 18.061 1.00 81.31 554 LYS A CA 1
ATOM 4529 C C . LYS A 1 554 ? -29.566 -28.722 19.562 1.00 81.31 554 LYS A C 1
ATOM 4531 O O . LYS A 1 554 ? -29.254 -27.666 20.120 1.00 81.31 554 LYS A O 1
ATOM 4536 N N . GLU A 1 555 ? -29.684 -29.867 20.215 1.00 79.69 555 GLU A N 1
ATOM 4537 C CA . GLU A 1 555 ? -29.346 -30.006 21.625 1.00 79.69 555 GLU A CA 1
ATOM 4538 C C . GLU A 1 555 ? -27.845 -30.236 21.790 1.00 79.69 555 GLU A C 1
ATOM 4540 O O . GLU A 1 555 ? -27.255 -31.119 21.167 1.00 79.69 555 GLU A O 1
ATOM 4545 N N . ILE A 1 556 ? -27.217 -29.429 22.643 1.00 78.06 556 ILE A N 1
ATOM 4546 C CA . ILE A 1 556 ? -25.840 -29.646 23.079 1.00 78.06 556 ILE A CA 1
ATOM 4547 C C . ILE A 1 556 ? -25.790 -29.850 24.591 1.00 78.06 556 ILE A C 1
ATOM 4549 O O . ILE A 1 556 ? -26.474 -29.166 25.357 1.00 78.06 556 ILE A O 1
ATOM 4553 N N . THR A 1 557 ? -24.925 -30.761 25.027 1.00 76.31 557 THR A N 1
ATOM 4554 C CA . THR A 1 557 ? -24.613 -30.959 26.445 1.00 76.31 557 THR A CA 1
ATOM 4555 C C . THR A 1 557 ? -23.401 -30.112 26.808 1.00 76.31 557 THR A C 1
ATOM 4557 O O . THR A 1 557 ? -22.305 -30.310 26.285 1.00 76.31 557 THR A O 1
ATOM 4560 N N . ILE A 1 558 ? -23.589 -29.147 27.706 1.00 73.19 558 ILE A N 1
ATOM 4561 C CA . ILE A 1 558 ? -22.505 -28.318 28.233 1.00 73.19 558 ILE A CA 1
ATOM 4562 C C . ILE A 1 558 ? -22.028 -28.936 29.543 1.00 73.19 558 ILE A C 1
ATOM 4564 O O . ILE A 1 558 ? -22.784 -29.020 30.512 1.00 73.19 558 ILE A O 1
ATOM 4568 N N . HIS A 1 559 ? -20.758 -29.335 29.568 1.00 72.00 559 HIS A N 1
ATOM 4569 C CA . HIS A 1 559 ? -20.071 -29.776 30.776 1.00 72.00 559 HIS A CA 1
ATOM 4570 C C . HIS A 1 559 ? -19.466 -28.563 31.486 1.00 72.00 559 HIS A C 1
ATOM 4572 O O . HIS A 1 559 ? -18.591 -27.879 30.948 1.00 72.00 559 HIS A O 1
ATOM 4578 N N . HIS A 1 560 ? -19.938 -28.275 32.692 1.00 68.81 560 HIS A N 1
ATOM 4579 C CA . HIS A 1 560 ? -19.367 -27.235 33.535 1.00 68.81 560 HIS A CA 1
ATOM 4580 C C . HIS A 1 560 ? -18.142 -27.760 34.302 1.00 68.81 560 HIS A C 1
ATOM 4582 O O . HIS A 1 560 ? -17.992 -28.958 34.539 1.00 68.81 560 HIS A O 1
ATOM 4588 N N . LYS A 1 561 ? -17.243 -26.849 34.709 1.00 59.91 561 LYS A N 1
ATOM 4589 C CA . LYS A 1 561 ? -16.022 -27.187 35.473 1.00 59.91 561 LYS A CA 1
ATOM 4590 C C . LYS A 1 561 ? -16.307 -27.791 36.855 1.00 59.91 561 LYS A C 1
ATOM 4592 O O . LYS A 1 561 ? -15.410 -28.375 37.446 1.00 59.91 561 LYS A O 1
ATOM 4597 N N . ASP A 1 562 ? -17.528 -27.630 37.351 1.00 68.25 562 ASP A N 1
ATOM 4598 C CA . ASP A 1 562 ? -18.032 -28.212 38.597 1.00 68.25 562 ASP A CA 1
ATOM 4599 C C . ASP A 1 562 ? -18.574 -29.647 38.418 1.00 68.25 562 ASP A C 1
ATOM 4601 O O . ASP A 1 562 ? -19.043 -30.246 39.379 1.00 68.25 562 ASP A O 1
ATOM 4605 N N . GLY A 1 563 ? -18.514 -30.206 37.201 1.00 62.97 563 GLY A N 1
ATOM 4606 C CA . GLY A 1 563 ? -19.028 -31.539 36.879 1.00 62.97 563 GLY A CA 1
ATOM 4607 C C . GLY A 1 563 ? -20.520 -31.576 36.531 1.00 62.97 563 GLY A C 1
ATOM 4608 O O . GLY A 1 563 ? -21.020 -32.635 36.152 1.00 62.97 563 GLY A O 1
ATOM 4609 N N . SER A 1 564 ? -21.236 -30.447 36.598 1.00 65.44 564 SER A N 1
ATOM 4610 C CA . SER A 1 564 ? -22.647 -30.384 36.211 1.00 65.44 564 SER A CA 1
ATOM 4611 C C . SER A 1 564 ? -22.823 -30.425 34.689 1.00 65.44 564 SER A C 1
ATOM 4613 O O . SER A 1 564 ? -22.049 -29.838 33.925 1.00 65.44 564 SER A O 1
ATOM 4615 N N . GLN A 1 565 ? -23.857 -31.137 34.236 1.00 69.62 565 GLN A N 1
ATOM 4616 C CA . GLN A 1 565 ? -24.250 -31.206 32.831 1.00 69.62 565 GLN A CA 1
ATOM 4617 C C . GLN A 1 565 ? -25.536 -30.407 32.637 1.00 69.62 565 GLN A C 1
ATOM 4619 O O . GLN A 1 565 ? -26.527 -30.643 33.326 1.00 69.62 565 GLN A O 1
ATOM 4624 N N . LYS A 1 566 ? -25.525 -29.457 31.699 1.00 72.00 566 LYS A N 1
ATOM 4625 C CA . LYS A 1 566 ? -26.734 -28.748 31.269 1.00 72.00 566 LYS A CA 1
ATOM 4626 C C . LYS A 1 566 ? -26.982 -28.999 29.795 1.00 72.00 566 LYS A C 1
ATOM 4628 O O . LYS A 1 566 ? -26.122 -28.705 28.966 1.00 72.00 566 LYS A O 1
ATOM 4633 N N . GLN A 1 567 ? -28.170 -29.502 29.480 1.00 70.81 567 GLN A N 1
ATOM 4634 C CA . GLN A 1 567 ? -28.670 -29.512 28.113 1.00 70.81 567 GLN A CA 1
ATOM 4635 C C . GLN A 1 567 ? -29.091 -28.093 27.730 1.00 70.81 567 GLN A C 1
ATOM 4637 O O . GLN A 1 567 ? -29.780 -27.405 28.488 1.00 70.81 567 GLN A O 1
ATOM 4642 N N . LYS A 1 568 ? -28.622 -27.629 26.574 1.00 77.75 568 LYS A N 1
ATOM 4643 C CA . LYS A 1 568 ? -28.986 -26.334 26.006 1.00 77.75 568 LYS A CA 1
ATOM 4644 C C . LYS A 1 568 ? -29.292 -26.521 24.529 1.00 77.75 568 LYS A C 1
ATOM 4646 O O . LYS A 1 568 ? -28.437 -26.977 23.774 1.00 77.75 568 LYS A O 1
ATOM 4651 N N . THR A 1 569 ? -30.480 -26.109 24.117 1.00 73.75 569 THR A N 1
ATOM 4652 C CA . THR A 1 569 ? -30.845 -26.033 22.704 1.00 73.75 569 THR A CA 1
ATOM 4653 C C . THR A 1 569 ? -30.219 -24.780 22.095 1.00 73.75 569 THR A C 1
ATOM 4655 O O . THR A 1 569 ? -30.356 -23.675 22.630 1.00 73.75 569 THR A O 1
ATOM 4658 N N . ILE A 1 570 ? -29.477 -24.947 21.005 1.00 78.00 570 ILE A N 1
ATOM 4659 C CA . ILE A 1 570 ? -28.830 -23.862 20.263 1.00 78.00 570 ILE A CA 1
ATOM 4660 C C . ILE A 1 570 ? -29.245 -23.908 18.796 1.00 78.00 570 ILE A C 1
ATOM 4662 O O . ILE A 1 570 ? -29.633 -24.955 18.293 1.00 78.00 570 ILE A O 1
ATOM 4666 N N . VAL A 1 571 ? -29.140 -22.775 18.108 1.00 77.25 571 VAL A N 1
ATOM 4667 C CA . VAL A 1 571 ? -29.350 -22.715 16.657 1.00 77.25 571 VAL A CA 1
ATOM 4668 C C . VAL A 1 571 ? -28.163 -23.386 15.961 1.00 77.25 571 VAL A C 1
ATOM 4670 O O . VAL A 1 571 ? -27.010 -23.104 16.304 1.00 77.25 571 VAL A O 1
ATOM 4673 N N . ASP A 1 572 ? -28.442 -24.296 15.029 1.00 76.25 572 ASP A N 1
ATOM 4674 C CA . ASP A 1 572 ? -27.407 -25.017 14.292 1.00 76.25 572 ASP A CA 1
ATOM 4675 C C . ASP A 1 572 ? -26.688 -24.102 13.287 1.00 76.25 572 ASP A C 1
ATOM 4677 O O . ASP A 1 572 ? -27.316 -23.276 12.623 1.00 76.25 572 ASP A O 1
ATOM 4681 N N . ASP A 1 573 ? -25.361 -24.237 13.236 1.00 72.38 573 ASP A N 1
ATOM 4682 C CA . ASP A 1 573 ? -24.415 -23.427 12.446 1.00 72.38 573 ASP A CA 1
ATOM 4683 C C . ASP A 1 573 ? -24.631 -21.897 12.503 1.00 72.38 573 ASP A C 1
ATOM 4685 O O . ASP A 1 573 ? -24.414 -21.164 11.541 1.00 72.38 573 ASP A O 1
ATOM 4689 N N . TRP A 1 574 ? -25.084 -21.387 13.652 1.00 77.12 574 TRP A N 1
ATOM 4690 C CA . TRP A 1 574 ? -25.430 -19.974 13.781 1.00 77.12 574 TRP A CA 1
ATOM 4691 C C . TRP A 1 574 ? -24.212 -19.053 13.841 1.00 77.12 574 TRP A C 1
ATOM 4693 O O . TRP A 1 574 ? -23.320 -19.200 14.685 1.00 77.12 574 TRP A O 1
ATOM 4703 N N . SER A 1 575 ? -24.253 -17.995 13.034 1.00 77.88 575 SER A N 1
ATOM 4704 C CA . SER A 1 575 ? -23.322 -16.880 13.089 1.00 77.88 575 SER A CA 1
ATOM 4705 C C . SER A 1 575 ? -24.047 -15.591 13.451 1.00 77.88 575 SER A C 1
ATOM 4707 O O . SER A 1 575 ? -25.093 -15.244 12.907 1.00 77.88 575 SER A O 1
ATOM 4709 N N . LYS A 1 576 ? -23.423 -14.753 14.290 1.00 77.44 576 LYS A N 1
ATOM 4710 C CA . LYS A 1 576 ? -23.960 -13.410 14.577 1.00 77.44 576 LYS A CA 1
ATOM 4711 C C . LYS A 1 576 ? -24.176 -12.558 13.320 1.00 77.44 576 LYS A C 1
ATOM 4713 O O . LYS A 1 576 ? -24.894 -11.567 13.370 1.00 77.44 576 LYS A O 1
ATOM 4718 N N . ARG A 1 577 ? -23.494 -12.886 12.217 1.00 76.19 577 ARG A N 1
ATOM 4719 C CA . ARG A 1 577 ? -23.574 -12.146 10.952 1.00 76.19 577 ARG A CA 1
ATOM 4720 C C . ARG A 1 577 ? -24.866 -12.419 10.187 1.00 76.19 577 ARG A C 1
ATOM 4722 O O . ARG A 1 577 ? -25.208 -11.602 9.335 1.00 76.19 577 ARG A O 1
ATOM 4729 N N . ASP A 1 578 ? -25.580 -13.483 10.536 1.00 76.50 578 ASP A N 1
ATOM 4730 C CA . ASP A 1 578 ? -26.840 -13.871 9.897 1.00 76.50 578 ASP A CA 1
ATOM 4731 C C . ASP A 1 578 ? -27.967 -12.871 10.223 1.00 76.50 578 ASP A C 1
ATOM 4733 O O . ASP A 1 578 ? -28.930 -12.730 9.469 1.00 76.50 578 ASP A O 1
ATOM 4737 N N . ASP A 1 579 ? -27.817 -12.099 11.309 1.00 82.75 579 ASP A N 1
ATOM 4738 C CA . ASP A 1 579 ? -28.726 -11.022 11.708 1.00 82.75 579 ASP A CA 1
ATOM 4739 C C . ASP A 1 579 ? -28.031 -9.648 11.659 1.00 82.75 579 ASP A C 1
ATOM 4741 O O . ASP A 1 579 ? -27.104 -9.379 12.422 1.00 82.75 579 ASP A O 1
ATOM 4745 N N . HIS A 1 580 ? -28.506 -8.722 10.814 1.00 84.56 580 HIS A N 1
ATOM 4746 C CA . HIS A 1 580 ? -27.957 -7.360 10.682 1.00 84.56 580 HIS A CA 1
ATOM 4747 C C . HIS A 1 580 ? -27.965 -6.521 11.974 1.00 84.56 580 HIS A C 1
ATOM 4749 O O . HIS A 1 580 ? -27.193 -5.561 12.073 1.00 84.56 580 HIS A O 1
ATOM 4755 N N . ARG A 1 581 ? -28.778 -6.868 12.982 1.00 88.00 581 ARG A N 1
ATOM 4756 C CA . ARG A 1 581 ? -28.785 -6.204 14.299 1.00 88.00 581 ARG A CA 1
ATOM 4757 C C . ARG A 1 581 ? -27.454 -6.347 15.041 1.00 88.00 581 ARG A C 1
ATOM 4759 O O . ARG A 1 581 ? -27.188 -5.565 15.953 1.00 88.00 581 ARG A O 1
ATOM 4766 N N . HIS A 1 582 ? -26.567 -7.254 14.621 1.00 86.88 582 HIS A N 1
ATOM 4767 C CA . HIS A 1 582 ? -25.223 -7.351 15.194 1.00 86.88 582 HIS A CA 1
ATOM 4768 C C . HIS A 1 582 ? -24.409 -6.057 15.093 1.00 86.88 582 HIS A C 1
ATOM 4770 O O . HIS A 1 582 ? -23.571 -5.817 15.958 1.00 86.88 582 HIS A O 1
ATOM 4776 N N . HIS A 1 583 ? -24.673 -5.192 14.107 1.00 88.69 583 HIS A N 1
ATOM 4777 C CA . HIS A 1 583 ? -24.040 -3.874 14.044 1.00 88.69 583 HIS A CA 1
ATOM 4778 C C . HIS A 1 583 ? -24.460 -2.972 15.213 1.00 88.69 583 HIS A C 1
ATOM 4780 O O . HIS A 1 583 ? -23.616 -2.283 15.780 1.00 88.69 583 HIS A O 1
ATOM 4786 N N . ALA A 1 584 ? -25.735 -3.009 15.614 1.00 90.88 584 ALA A N 1
ATOM 4787 C CA . ALA A 1 584 ? -26.223 -2.273 16.780 1.00 90.88 584 ALA A CA 1
ATOM 4788 C C . ALA A 1 584 ? -25.657 -2.856 18.085 1.00 90.88 584 ALA A C 1
ATOM 4790 O O . ALA A 1 584 ? -25.260 -2.112 18.975 1.00 90.88 584 ALA A O 1
ATOM 4791 N N . MET A 1 585 ? -25.539 -4.184 18.180 1.00 90.69 585 MET A N 1
ATOM 4792 C CA . MET A 1 585 ? -24.888 -4.861 19.311 1.00 90.69 585 MET A CA 1
ATOM 4793 C C . MET A 1 585 ? -23.427 -4.452 19.478 1.00 90.69 585 MET A C 1
ATOM 4795 O O . MET A 1 585 ? -22.973 -4.167 20.591 1.00 90.69 585 MET A O 1
ATOM 4799 N N . ASP A 1 586 ? -22.691 -4.427 18.371 1.00 90.88 586 ASP A N 1
ATOM 4800 C CA . ASP A 1 586 ? -21.301 -3.996 18.360 1.00 90.88 586 ASP A CA 1
ATOM 4801 C C . ASP A 1 586 ? -21.214 -2.503 18.738 1.00 90.88 586 ASP A C 1
ATOM 4803 O O . ASP A 1 586 ? -20.395 -2.150 19.585 1.00 90.88 586 ASP A O 1
ATOM 4807 N N . ALA A 1 587 ? -22.126 -1.652 18.246 1.00 91.88 587 ALA A N 1
ATOM 4808 C CA . ALA A 1 587 ? -22.202 -0.233 18.610 1.00 91.88 587 ALA A CA 1
ATOM 4809 C C . ALA A 1 587 ? -22.492 0.002 20.106 1.00 91.88 587 ALA A C 1
ATOM 4811 O O . ALA A 1 587 ? -21.807 0.807 20.730 1.00 91.88 587 ALA A O 1
ATOM 4812 N N . ILE A 1 588 ? -23.431 -0.737 20.709 1.00 91.31 588 ILE A N 1
ATOM 4813 C CA . ILE A 1 588 ? -23.707 -0.681 22.158 1.00 91.31 588 ILE A CA 1
ATOM 4814 C C . ILE A 1 588 ? -22.468 -1.097 22.954 1.00 91.31 588 ILE A C 1
ATOM 4816 O O . ILE A 1 588 ? -22.093 -0.447 23.929 1.00 91.31 588 ILE A O 1
ATOM 4820 N N . THR A 1 589 ? -21.801 -2.170 22.520 1.00 91.38 589 THR A N 1
ATOM 4821 C CA . THR A 1 589 ? -20.571 -2.632 23.173 1.00 91.38 589 THR A CA 1
ATOM 4822 C C . THR A 1 589 ? -19.488 -1.552 23.121 1.00 91.38 589 THR A C 1
ATOM 4824 O O . THR A 1 589 ? -18.807 -1.314 24.113 1.00 91.38 589 THR A O 1
ATOM 4827 N N . VAL A 1 590 ? -19.337 -0.888 21.972 1.00 92.06 590 VAL A N 1
ATOM 4828 C CA . VAL A 1 590 ? -18.375 0.202 21.766 1.00 92.06 590 VAL A CA 1
ATOM 4829 C C . VAL A 1 590 ? -18.724 1.423 22.617 1.00 92.06 590 VAL A C 1
ATOM 4831 O O . VAL A 1 590 ? -17.821 1.987 23.228 1.00 92.06 590 VAL A O 1
ATOM 4834 N N . ALA A 1 591 ? -20.002 1.793 22.718 1.00 91.06 591 ALA A N 1
ATOM 4835 C CA . ALA A 1 591 ? -20.462 2.919 23.530 1.00 91.06 591 ALA A CA 1
ATOM 4836 C C . ALA A 1 591 ? -20.160 2.724 25.026 1.00 91.06 591 ALA A C 1
ATOM 4838 O O . ALA A 1 591 ? -19.647 3.630 25.672 1.00 91.06 591 ALA A O 1
ATOM 4839 N N . PHE A 1 592 ? -20.387 1.525 25.572 1.00 89.75 592 PHE A N 1
ATOM 4840 C CA . PHE A 1 592 ? -20.074 1.232 26.979 1.00 89.75 592 PHE A CA 1
ATOM 4841 C C . PHE A 1 592 ? -18.592 0.948 27.251 1.00 89.75 592 PHE A C 1
ATOM 4843 O O . PHE A 1 592 ? -18.170 0.892 28.409 1.00 89.75 592 PHE A O 1
ATOM 4850 N N . ALA A 1 593 ? -17.786 0.710 26.216 1.00 88.81 593 ALA A N 1
ATOM 4851 C CA . ALA A 1 593 ? -16.374 0.419 26.394 1.00 88.81 593 ALA A CA 1
ATOM 4852 C C . ALA A 1 593 ? -15.591 1.700 26.689 1.00 88.81 593 ALA A C 1
ATOM 4854 O O . ALA A 1 593 ? -15.531 2.603 25.863 1.00 88.81 593 ALA A O 1
ATOM 4855 N N . SER A 1 594 ? -14.926 1.752 27.842 1.00 84.31 594 SER A N 1
ATOM 4856 C CA . SER A 1 594 ? -14.096 2.903 28.198 1.00 84.31 594 SER A CA 1
ATOM 4857 C C . SER A 1 594 ? -12.680 2.809 27.616 1.00 84.31 594 SER A C 1
ATOM 4859 O O . SER A 1 594 ? -12.159 1.724 27.318 1.00 84.31 594 SER A O 1
ATOM 4861 N N . TYR A 1 595 ? -11.989 3.949 27.560 1.00 81.69 595 TYR A N 1
ATOM 4862 C CA . TYR A 1 595 ? -10.566 3.992 27.223 1.00 81.69 595 TYR A CA 1
ATOM 4863 C C . TYR A 1 595 ? -9.694 3.175 28.200 1.00 81.69 595 TYR A C 1
ATOM 4865 O O . TYR A 1 595 ? -8.679 2.604 27.789 1.00 81.69 595 TYR A O 1
ATOM 4873 N N . LYS A 1 596 ? -10.107 3.031 29.469 1.00 85.06 596 LYS A N 1
ATOM 4874 C CA . LYS A 1 596 ? -9.407 2.192 30.459 1.00 85.06 596 LYS A CA 1
ATOM 4875 C C . LYS A 1 596 ? -9.440 0.716 30.056 1.00 85.06 596 LYS A C 1
ATOM 4877 O O . LYS A 1 596 ? -8.399 0.059 30.095 1.00 85.06 596 LYS A O 1
ATOM 4882 N N . ASN A 1 597 ? -10.588 0.222 29.577 1.00 84.38 597 ASN A N 1
ATOM 4883 C CA . ASN A 1 597 ? -10.741 -1.155 29.088 1.00 84.38 597 ASN A CA 1
ATOM 4884 C C . ASN A 1 597 ? -9.742 -1.420 27.951 1.00 84.38 597 ASN A C 1
ATOM 4886 O O . ASN A 1 597 ? -9.047 -2.439 27.934 1.00 84.38 597 ASN A O 1
ATOM 4890 N N . PHE A 1 598 ? -9.637 -0.469 27.016 1.00 83.69 598 PHE A N 1
ATOM 4891 C CA . PHE A 1 598 ? -8.685 -0.542 25.912 1.00 83.69 598 PHE A CA 1
ATOM 4892 C C . PHE A 1 598 ? -7.232 -0.551 26.403 1.00 83.69 598 PHE A C 1
ATOM 4894 O O . PHE A 1 598 ? -6.459 -1.421 26.000 1.00 83.69 598 PHE A O 1
ATOM 4901 N N . GLN A 1 599 ? -6.843 0.387 27.274 1.00 83.69 599 GLN A N 1
ATOM 4902 C CA . GLN A 1 599 ? -5.474 0.471 27.792 1.00 83.69 599 GLN A CA 1
ATOM 4903 C C . GLN A 1 599 ? -5.050 -0.794 28.539 1.00 83.69 599 GLN A C 1
ATOM 4905 O O . GLN A 1 599 ? -3.927 -1.270 28.341 1.00 83.69 599 GLN A O 1
ATOM 4910 N N . TYR A 1 600 ? -5.943 -1.354 29.354 1.00 84.75 600 TYR A N 1
ATOM 4911 C CA . TYR A 1 600 ? -5.690 -2.573 30.110 1.00 84.75 600 TYR A CA 1
ATOM 4912 C C . TYR A 1 600 ? -5.426 -3.764 29.179 1.00 84.75 600 TYR A C 1
ATOM 4914 O O . TYR A 1 600 ? -4.339 -4.347 29.215 1.00 84.75 600 TYR A O 1
ATOM 4922 N N . LEU A 1 601 ? -6.349 -4.056 28.254 1.00 83.88 601 LEU A N 1
ATOM 4923 C CA . LEU A 1 601 ? -6.204 -5.164 27.298 1.00 83.88 601 LEU A CA 1
ATOM 4924 C C . LEU A 1 601 ? -4.999 -4.982 26.368 1.00 83.88 601 LEU A C 1
ATOM 4926 O O . LEU A 1 601 ? -4.297 -5.940 26.041 1.00 83.88 601 LEU A O 1
ATOM 4930 N N . ASN A 1 602 ? -4.714 -3.744 25.967 1.00 84.31 602 ASN A N 1
ATOM 4931 C CA . ASN A 1 602 ? -3.546 -3.428 25.158 1.00 84.31 602 ASN A CA 1
ATOM 4932 C C . ASN A 1 602 ? -2.232 -3.663 25.918 1.00 84.31 602 ASN A C 1
ATOM 4934 O O . ASN A 1 602 ? -1.260 -4.132 25.328 1.00 84.31 602 ASN A O 1
ATOM 4938 N N . THR A 1 603 ? -2.199 -3.366 27.219 1.00 85.06 603 THR A N 1
ATOM 4939 C CA . THR A 1 603 ? -1.027 -3.600 28.073 1.00 85.06 603 THR A CA 1
ATOM 4940 C C . THR A 1 603 ? -0.794 -5.091 28.295 1.00 85.06 603 THR A C 1
ATOM 4942 O O . THR A 1 603 ? 0.342 -5.545 28.145 1.00 85.06 603 THR A O 1
ATOM 4945 N N . LEU A 1 604 ? -1.854 -5.860 28.566 1.00 82.88 604 LEU A N 1
ATOM 4946 C CA . LEU A 1 604 ? -1.778 -7.320 28.680 1.00 82.88 604 LEU A CA 1
ATOM 4947 C C . LEU A 1 604 ? -1.245 -7.951 27.391 1.00 82.88 604 LEU A C 1
ATOM 4949 O O . LEU A 1 604 ? -0.264 -8.692 27.426 1.00 82.88 604 LEU A O 1
ATOM 4953 N N . ASN A 1 605 ? -1.807 -7.576 26.237 1.00 81.06 605 ASN A N 1
ATOM 4954 C CA . ASN A 1 605 ? -1.369 -8.099 24.944 1.00 81.06 605 ASN A CA 1
ATOM 4955 C C . ASN A 1 605 ? 0.080 -7.695 24.605 1.00 81.06 605 ASN A C 1
ATOM 4957 O O . ASN A 1 605 ? 0.847 -8.502 24.081 1.00 81.06 605 ASN A O 1
ATOM 4961 N N . ALA A 1 606 ? 0.491 -6.467 24.940 1.00 80.50 606 ALA A N 1
ATOM 4962 C CA . ALA A 1 606 ? 1.860 -5.996 24.717 1.00 80.50 606 ALA A CA 1
ATOM 4963 C C . ALA A 1 606 ? 2.893 -6.726 25.593 1.00 80.50 606 ALA A C 1
ATOM 4965 O O . ALA A 1 606 ? 4.021 -6.953 25.149 1.00 80.50 606 ALA A O 1
ATOM 4966 N N . ARG A 1 607 ? 2.518 -7.092 26.824 1.00 82.56 607 ARG A N 1
ATOM 4967 C CA . ARG A 1 607 ? 3.373 -7.830 27.767 1.00 82.56 607 ARG A CA 1
ATOM 4968 C C . ARG A 1 607 ? 3.221 -9.350 27.667 1.00 82.56 607 ARG A C 1
ATOM 4970 O O . ARG A 1 607 ? 3.999 -10.058 28.289 1.00 82.56 607 ARG A O 1
ATOM 4977 N N . ASN A 1 608 ? 2.283 -9.838 26.851 1.00 78.38 608 ASN A N 1
ATOM 4978 C CA . ASN A 1 608 ? 1.928 -11.254 26.740 1.00 78.38 608 ASN A CA 1
ATOM 4979 C C . ASN A 1 608 ? 1.531 -11.866 28.096 1.00 78.38 608 ASN A C 1
ATOM 4981 O O . ASN A 1 608 ? 1.963 -12.965 28.436 1.00 78.38 608 ASN A O 1
ATOM 4985 N N . LEU A 1 609 ? 0.755 -11.112 28.875 1.00 75.75 609 LEU A N 1
ATOM 4986 C CA . LEU A 1 609 ? 0.232 -11.535 30.171 1.00 75.75 609 LEU A CA 1
ATOM 4987 C C . LEU A 1 609 ? -1.172 -12.114 30.005 1.00 75.75 609 LEU A C 1
ATOM 4989 O O . LEU A 1 609 ? -1.949 -11.631 29.175 1.00 75.75 609 LEU A O 1
ATOM 4993 N N . GLU A 1 610 ? -1.495 -13.120 30.812 1.00 71.06 610 GLU A N 1
ATOM 4994 C CA . GLU A 1 610 ? -2.857 -13.639 30.905 1.00 71.06 610 GLU A CA 1
ATOM 4995 C C . GLU A 1 610 ? -3.780 -12.648 31.620 1.00 71.06 610 GLU A C 1
ATOM 4997 O O . GLU A 1 610 ? -3.341 -11.766 32.363 1.00 71.06 610 GLU A O 1
ATOM 5002 N N . ILE A 1 611 ? -5.079 -12.781 31.355 1.00 67.00 611 ILE A N 1
ATOM 5003 C CA . ILE A 1 611 ? -6.096 -11.975 32.022 1.00 67.00 611 ILE A CA 1
ATOM 5004 C C . ILE A 1 611 ? -6.284 -12.529 33.431 1.00 67.00 611 ILE A C 1
ATOM 5006 O O . ILE A 1 611 ? -6.708 -13.668 33.620 1.00 67.00 611 ILE A O 1
ATOM 5010 N N . ASP A 1 612 ? -5.971 -11.691 34.407 1.00 62.25 612 ASP A N 1
ATOM 5011 C CA . ASP A 1 612 ? -6.187 -11.957 35.820 1.00 62.25 612 ASP A CA 1
ATOM 5012 C C . ASP A 1 612 ? -7.681 -11.790 36.140 1.00 62.25 612 ASP A C 1
ATOM 5014 O O . ASP A 1 612 ? -8.206 -10.677 36.101 1.00 62.25 612 ASP A O 1
ATOM 5018 N N . ASN A 1 613 ? -8.371 -12.901 36.409 1.00 61.41 613 ASN A N 1
ATOM 5019 C CA . ASN A 1 613 ? -9.805 -12.920 36.723 1.00 61.41 613 ASN A CA 1
ATOM 5020 C C . ASN A 1 613 ? -10.094 -12.680 38.223 1.00 61.41 613 ASN A C 1
ATOM 5022 O O . ASN A 1 613 ? -11.167 -13.050 38.695 1.00 61.41 613 ASN A O 1
ATOM 5026 N N . SER A 1 614 ? -9.150 -12.119 38.989 1.00 47.72 614 SER A N 1
ATOM 5027 C CA . SER A 1 614 ? -9.301 -11.867 40.428 1.00 47.72 614 SER A CA 1
ATOM 5028 C C . SER A 1 614 ? -9.441 -10.370 40.776 1.00 47.72 614 SER A C 1
ATOM 5030 O O . SER A 1 614 ? -8.787 -9.505 40.189 1.00 47.72 614 SER A O 1
ATOM 5032 N N . GLY A 1 615 ? -10.303 -10.061 41.757 1.00 56.78 615 GLY A N 1
ATOM 5033 C CA . GLY A 1 615 ? -10.384 -8.758 42.441 1.00 56.78 615 GLY A CA 1
ATOM 5034 C C . GLY A 1 615 ? -10.663 -7.522 41.561 1.00 56.78 615 GLY A C 1
ATOM 5035 O O . GLY A 1 615 ? -11.462 -7.562 40.626 1.00 56.78 615 GLY A O 1
ATOM 5036 N N . GLU A 1 616 ? -9.999 -6.399 41.878 1.00 52.97 616 GLU A N 1
ATOM 5037 C CA . GLU A 1 616 ? -10.175 -5.065 41.258 1.00 52.97 616 GLU A CA 1
ATOM 5038 C C . GLU A 1 616 ? -9.991 -5.031 39.731 1.00 52.97 616 GLU A C 1
ATOM 5040 O O . GLU A 1 616 ? -10.587 -4.198 39.044 1.00 52.97 616 GLU A O 1
ATOM 5045 N N . LYS A 1 617 ? -9.178 -5.929 39.165 1.00 57.00 617 LYS A N 1
ATOM 5046 C CA . LYS A 1 617 ? -8.917 -5.956 37.716 1.00 57.00 617 LYS A CA 1
ATOM 5047 C C . LYS A 1 617 ? -10.099 -6.509 36.919 1.00 57.00 617 LYS A C 1
ATOM 5049 O O . LYS A 1 617 ? -10.252 -6.148 35.752 1.00 57.00 617 LYS A O 1
ATOM 5054 N N . ASP A 1 618 ? -10.965 -7.306 37.548 1.00 63.19 618 ASP A N 1
ATOM 5055 C CA . ASP A 1 618 ? -12.207 -7.777 36.931 1.00 63.19 618 ASP A CA 1
ATOM 5056 C C . ASP A 1 618 ? -13.287 -6.677 36.886 1.00 63.19 618 ASP A C 1
ATOM 5058 O O . ASP A 1 618 ? -14.062 -6.569 35.927 1.00 63.19 618 ASP A O 1
ATOM 5062 N N . ALA A 1 619 ? -13.272 -5.767 37.866 1.00 63.84 619 ALA A N 1
ATOM 5063 C CA . ALA A 1 619 ? -14.119 -4.575 37.855 1.00 63.84 619 ALA A CA 1
ATOM 5064 C C . ALA A 1 619 ? -13.788 -3.652 36.665 1.00 63.84 619 ALA A C 1
ATOM 5066 O O . ALA A 1 619 ? -14.694 -3.112 36.036 1.00 63.84 619 ALA A O 1
ATOM 5067 N N . ALA A 1 620 ? -12.512 -3.545 36.272 1.00 67.81 620 ALA A N 1
ATOM 5068 C CA . ALA A 1 620 ? -12.082 -2.737 35.123 1.00 67.81 620 ALA A CA 1
ATOM 5069 C C . ALA A 1 620 ? -12.582 -3.253 33.755 1.00 67.81 620 ALA A C 1
ATOM 5071 O O . ALA A 1 620 ? -12.550 -2.518 32.767 1.00 67.81 620 ALA A O 1
ATOM 5072 N N . LEU A 1 621 ? -13.023 -4.513 33.675 1.00 80.00 621 LEU A N 1
ATOM 5073 C CA . LEU A 1 621 ? -13.588 -5.132 32.469 1.00 80.00 621 LEU A CA 1
ATOM 5074 C C . LEU A 1 621 ? -15.111 -5.307 32.539 1.00 80.00 621 LEU A C 1
ATOM 5076 O O . LEU A 1 621 ? -15.727 -5.793 31.582 1.00 80.00 621 LEU A O 1
ATOM 5080 N N . SER A 1 622 ? -15.720 -4.914 33.654 1.00 81.12 622 SER A N 1
ATOM 5081 C CA . SER A 1 622 ? -17.164 -4.946 33.842 1.00 81.12 622 SER A CA 1
ATOM 5082 C C . SER A 1 622 ? -17.834 -3.771 33.115 1.00 81.12 622 SER A C 1
ATOM 5084 O O . SER A 1 622 ? -17.203 -2.732 32.902 1.00 81.12 622 SER A O 1
ATOM 5086 N N . PRO A 1 623 ? -19.093 -3.928 32.668 1.00 83.19 623 PRO A N 1
ATOM 5087 C CA . PRO A 1 623 ? -19.836 -2.806 32.116 1.00 83.19 623 PRO A CA 1
ATOM 5088 C C . PRO A 1 623 ? -20.122 -1.756 33.208 1.00 83.19 623 PRO A C 1
ATOM 5090 O O . PRO A 1 623 ? -20.122 -2.098 34.392 1.00 83.19 623 PRO A O 1
ATOM 5093 N N . PRO A 1 624 ? -20.393 -0.491 32.834 1.00 82.19 624 PRO A N 1
ATOM 5094 C CA . PRO A 1 624 ? -20.630 0.588 33.800 1.00 82.19 624 PRO A CA 1
ATOM 5095 C C . PRO A 1 624 ? -21.902 0.398 34.640 1.00 82.19 624 PRO A C 1
ATOM 5097 O O . PRO A 1 624 ? -22.019 0.972 35.717 1.00 82.19 624 PRO A O 1
ATOM 5100 N N . ILE A 1 625 ? -22.841 -0.425 34.169 1.00 85.31 625 ILE A N 1
ATOM 5101 C CA . ILE A 1 625 ? -24.017 -0.883 34.920 1.00 85.31 625 ILE A CA 1
ATOM 5102 C C . ILE A 1 625 ? -24.003 -2.411 35.010 1.00 85.31 625 ILE A C 1
ATOM 5104 O O . ILE A 1 625 ? -23.224 -3.075 34.323 1.00 85.31 625 ILE A O 1
ATOM 5108 N N . SER A 1 626 ? -24.876 -2.995 35.835 1.00 87.19 626 SER A N 1
ATOM 5109 C CA . SER A 1 626 ? -24.898 -4.447 36.032 1.00 87.19 626 SER A CA 1
ATOM 5110 C C . SER A 1 626 ? -25.067 -5.204 34.707 1.00 87.19 626 SER A C 1
ATOM 5112 O O . SER A 1 626 ? -25.869 -4.847 33.841 1.00 87.19 626 SER A O 1
ATOM 5114 N N . LYS A 1 627 ? -24.305 -6.291 34.540 1.00 84.69 627 LYS A N 1
ATOM 5115 C CA . LYS A 1 627 ? -24.301 -7.099 33.308 1.00 84.69 627 LYS A CA 1
ATOM 5116 C C . LYS A 1 627 ? -25.702 -7.597 32.924 1.00 84.69 627 LYS A C 1
ATOM 5118 O O . LYS A 1 627 ? -26.032 -7.643 31.740 1.00 84.69 627 LYS A O 1
ATOM 5123 N N . SER A 1 628 ? -26.522 -7.960 33.911 1.00 85.56 628 SER A N 1
ATOM 5124 C CA . SER A 1 628 ? -27.913 -8.375 33.699 1.00 85.56 628 SER A CA 1
ATOM 5125 C C . SER A 1 628 ? -28.766 -7.242 33.127 1.00 85.56 628 SER A C 1
ATOM 5127 O O . SER A 1 628 ? -29.536 -7.477 32.197 1.00 85.56 628 SER A O 1
ATOM 5129 N N . LEU A 1 629 ? -28.585 -6.016 33.625 1.00 88.38 629 LEU A N 1
ATOM 5130 C CA . LEU A 1 629 ? -29.318 -4.847 33.158 1.00 88.38 629 LEU A CA 1
ATOM 5131 C C . LEU A 1 629 ? -28.888 -4.425 31.750 1.00 88.38 629 LEU A C 1
ATOM 5133 O O . LEU A 1 629 ? -29.761 -4.230 30.908 1.00 88.38 629 LEU A O 1
ATOM 5137 N N . VAL A 1 630 ? -27.576 -4.381 31.453 1.00 87.12 630 VAL A N 1
ATOM 5138 C CA . VAL A 1 630 ? -27.087 -4.122 30.079 1.00 87.12 630 VAL A CA 1
ATOM 5139 C C . VAL A 1 630 ? -27.722 -5.105 29.110 1.00 87.12 630 VAL A C 1
ATOM 5141 O O . VAL A 1 630 ? -28.240 -4.702 28.071 1.00 87.12 630 VAL A O 1
ATOM 5144 N N . ARG A 1 631 ? -27.703 -6.399 29.452 1.00 87.38 631 ARG A N 1
ATOM 5145 C CA . ARG A 1 631 ? -28.274 -7.447 28.605 1.00 87.38 631 ARG A CA 1
ATOM 5146 C C . ARG A 1 631 ? -29.769 -7.229 28.381 1.00 87.38 631 ARG A C 1
ATOM 5148 O O . ARG A 1 631 ? -30.208 -7.307 27.240 1.00 87.38 631 ARG A O 1
ATOM 5155 N N . LYS A 1 632 ? -30.537 -6.965 29.444 1.00 88.44 632 LYS A N 1
ATOM 5156 C CA . LYS A 1 632 ? -31.988 -6.756 29.359 1.00 88.44 632 LYS A CA 1
ATOM 5157 C C . LYS A 1 632 ? -32.329 -5.567 28.455 1.00 88.44 632 LYS A C 1
ATOM 5159 O O . LYS A 1 632 ? -33.031 -5.749 27.468 1.00 88.44 632 LYS A O 1
ATOM 5164 N N . LEU A 1 633 ? -31.756 -4.395 28.736 1.00 89.88 633 LEU A N 1
ATOM 5165 C CA . LEU A 1 633 ? -32.025 -3.168 27.978 1.00 89.88 633 LEU A CA 1
ATOM 5166 C C . LEU A 1 633 ? -31.556 -3.276 26.523 1.00 89.88 633 LEU A C 1
ATOM 5168 O O . LEU A 1 633 ? -32.250 -2.840 25.609 1.00 89.88 633 LEU A O 1
ATOM 5172 N N . SER A 1 634 ? -30.398 -3.903 26.286 1.00 89.25 634 SER A N 1
ATOM 5173 C CA . SER A 1 634 ? -29.903 -4.125 24.922 1.00 89.25 634 SER A CA 1
ATOM 5174 C C . SER A 1 634 ? -30.829 -5.047 24.129 1.00 89.25 634 SER A C 1
ATOM 5176 O O . SER A 1 634 ? -31.000 -4.842 22.930 1.00 89.25 634 SER A O 1
ATOM 5178 N N . LYS A 1 635 ? -31.429 -6.052 24.783 1.00 87.94 635 LYS A N 1
ATOM 5179 C CA . LYS A 1 635 ? -32.380 -6.968 24.148 1.00 87.94 635 LYS A CA 1
ATOM 5180 C C . LYS A 1 635 ? -33.653 -6.229 23.738 1.00 87.94 635 LYS A C 1
ATOM 5182 O O . LYS A 1 635 ? -34.008 -6.273 22.566 1.00 87.94 635 LYS A O 1
ATOM 5187 N N . GLU A 1 636 ? -34.263 -5.502 24.673 1.00 88.88 636 GLU A N 1
ATOM 5188 C CA . GLU A 1 636 ? -35.476 -4.703 24.439 1.00 88.88 636 GLU A CA 1
ATOM 5189 C C . GLU A 1 636 ? -35.257 -3.670 23.320 1.00 88.88 636 GLU A C 1
ATOM 5191 O O . GLU A 1 636 ? -36.065 -3.549 22.399 1.00 88.88 636 GLU A O 1
ATOM 5196 N N . ALA A 1 637 ? -34.116 -2.973 23.332 1.00 88.69 637 ALA A N 1
ATOM 5197 C CA . ALA A 1 637 ? -33.766 -2.027 22.277 1.00 88.69 637 ALA A CA 1
ATOM 5198 C C . ALA A 1 637 ? -33.618 -2.711 20.906 1.00 88.69 637 ALA A C 1
ATOM 5200 O O . ALA A 1 637 ? -34.093 -2.181 19.904 1.00 88.69 637 ALA A O 1
ATOM 5201 N N . MET A 1 638 ? -32.985 -3.889 20.840 1.00 88.06 638 MET A N 1
ATOM 5202 C CA . MET A 1 638 ? -32.775 -4.608 19.577 1.00 88.06 638 MET A CA 1
ATOM 5203 C C . MET A 1 638 ? -34.032 -5.246 19.000 1.00 88.06 638 MET A C 1
ATOM 5205 O O . MET A 1 638 ? -34.149 -5.325 17.775 1.00 88.06 638 MET A O 1
ATOM 5209 N N . GLU A 1 639 ? -34.959 -5.697 19.842 1.00 86.94 639 GLU A N 1
ATOM 5210 C CA . GLU A 1 639 ? -36.252 -6.235 19.403 1.00 86.94 639 GLU A CA 1
ATOM 5211 C C . GLU A 1 639 ? -37.036 -5.193 18.592 1.00 86.94 639 GLU A C 1
ATOM 5213 O O . GLU A 1 639 ? -37.617 -5.528 17.557 1.00 86.94 639 GLU A O 1
ATOM 5218 N N . ASN A 1 640 ? -36.924 -3.919 18.977 1.00 87.31 640 ASN A N 1
ATOM 5219 C CA . ASN A 1 640 ? -37.552 -2.784 18.300 1.00 87.31 640 ASN A CA 1
ATOM 5220 C C . ASN A 1 640 ? -36.845 -2.350 17.000 1.00 87.31 640 ASN A C 1
ATOM 5222 O O . ASN A 1 640 ? -37.377 -1.531 16.248 1.00 87.31 640 ASN A O 1
ATOM 5226 N N . ILE A 1 641 ? -35.659 -2.888 16.683 1.00 87.81 641 ILE A N 1
ATOM 5227 C CA . ILE A 1 641 ? -34.940 -2.535 15.451 1.00 87.81 641 ILE A CA 1
ATOM 5228 C C . ILE A 1 641 ? -35.562 -3.260 14.257 1.00 87.81 641 ILE A C 1
ATOM 5230 O O . ILE A 1 641 ? -35.453 -4.485 14.108 1.00 87.81 641 ILE A O 1
ATOM 5234 N N . LEU A 1 642 ? -36.136 -2.482 13.341 1.00 84.12 642 LEU A N 1
ATOM 5235 C CA . LEU A 1 642 ? -36.620 -2.970 12.053 1.00 84.12 642 LEU A CA 1
ATOM 5236 C C . LEU A 1 642 ? -35.457 -3.170 11.073 1.00 84.12 642 LEU A C 1
ATOM 5238 O O . LEU A 1 642 ? -34.761 -2.228 10.692 1.00 84.12 642 LEU A O 1
ATOM 5242 N N . ILE A 1 643 ? -35.267 -4.409 10.616 1.00 80.38 643 ILE A N 1
ATOM 5243 C CA . ILE A 1 643 ? -34.266 -4.738 9.596 1.00 80.38 643 ILE A CA 1
ATOM 5244 C C . ILE A 1 643 ? -34.893 -4.557 8.213 1.00 80.38 643 ILE A C 1
ATOM 5246 O O . ILE A 1 643 ? -35.644 -5.407 7.735 1.00 80.38 643 ILE A O 1
ATOM 5250 N N . SER A 1 644 ? -34.550 -3.466 7.532 1.00 76.06 644 SER A N 1
ATOM 5251 C CA . SER A 1 644 ? -34.921 -3.292 6.127 1.00 76.06 644 SER A CA 1
ATOM 5252 C C . SER A 1 644 ? -33.997 -4.123 5.233 1.00 76.06 644 SER A C 1
ATOM 5254 O O . SER A 1 644 ? -32.826 -3.789 5.039 1.00 76.06 644 SER A O 1
ATOM 5256 N N . ARG A 1 645 ? -34.519 -5.205 4.646 1.00 68.62 645 ARG A N 1
ATOM 5257 C CA . ARG A 1 645 ? -33.846 -5.882 3.531 1.00 68.62 645 ARG A CA 1
ATOM 5258 C C . ARG A 1 645 ? -34.033 -5.014 2.290 1.00 68.62 645 ARG A C 1
ATOM 5260 O O . ARG A 1 645 ? -35.151 -4.721 1.878 1.00 68.62 645 ARG A O 1
ATOM 5267 N N . LYS A 1 646 ? -32.921 -4.536 1.735 1.00 57.25 646 LYS A N 1
ATOM 5268 C CA . LYS A 1 646 ? -32.895 -3.581 0.623 1.00 57.25 646 LYS A CA 1
ATOM 5269 C C . LYS A 1 646 ? -33.800 -4.053 -0.526 1.00 57.25 646 LYS A C 1
ATOM 5271 O O . LYS A 1 646 ? -33.598 -5.144 -1.051 1.00 57.25 646 LYS A O 1
ATOM 5276 N N . ALA A 1 647 ? -34.727 -3.203 -0.970 1.00 55.09 647 ALA A N 1
ATOM 5277 C CA . ALA A 1 647 ? -35.420 -3.407 -2.242 1.00 55.09 647 ALA A CA 1
ATOM 5278 C C . ALA A 1 647 ? -34.387 -3.567 -3.378 1.00 55.09 647 ALA A C 1
ATOM 5280 O O . ALA A 1 647 ? -33.320 -2.940 -3.333 1.00 55.09 647 ALA A O 1
ATOM 5281 N N . GLY A 1 648 ? -34.687 -4.409 -4.374 1.00 57.28 648 GLY A N 1
ATOM 5282 C CA . GLY A 1 648 ? -33.788 -4.733 -5.490 1.00 57.28 648 GLY A CA 1
ATOM 5283 C C . GLY A 1 648 ? -33.169 -3.510 -6.189 1.00 57.28 648 GLY A C 1
ATOM 5284 O O . GLY A 1 648 ? -33.571 -2.363 -5.974 1.00 57.28 648 GLY A O 1
ATOM 5285 N N . LYS A 1 649 ? -32.140 -3.733 -7.024 1.00 59.00 649 LYS A N 1
ATOM 5286 C CA . LYS A 1 649 ? -31.422 -2.663 -7.752 1.00 59.00 649 LYS A CA 1
ATOM 5287 C C . LYS A 1 649 ? -32.428 -1.673 -8.367 1.00 59.00 649 LYS A C 1
ATOM 5289 O O . LYS A 1 649 ? -33.225 -2.053 -9.218 1.00 59.00 649 LYS A O 1
ATOM 5294 N N . ARG A 1 650 ? -32.390 -0.400 -7.945 1.00 60.56 650 ARG A N 1
ATOM 5295 C CA . ARG A 1 650 ? -33.234 0.656 -8.530 1.00 60.56 650 ARG A CA 1
ATOM 5296 C C . ARG A 1 650 ? -32.857 0.808 -10.006 1.00 60.56 650 ARG A C 1
ATOM 5298 O O . ARG A 1 650 ? -31.811 1.376 -10.300 1.00 60.56 650 ARG A O 1
ATOM 5305 N N . SER A 1 651 ? -33.710 0.319 -10.905 1.00 62.84 651 SER A N 1
ATOM 5306 C CA . SER A 1 651 ? -33.521 0.391 -12.362 1.00 62.84 651 SER A CA 1
ATOM 5307 C C . SER A 1 651 ? -33.540 1.824 -12.899 1.00 62.84 651 SER A C 1
ATOM 5309 O O . SER A 1 651 ? -33.046 2.086 -13.991 1.00 62.84 651 SER A O 1
ATOM 5311 N N . SER A 1 652 ? -34.078 2.775 -12.129 1.00 70.06 652 SER A N 1
ATOM 5312 C CA . SER A 1 652 ? -34.119 4.192 -12.486 1.00 70.06 652 SER A CA 1
ATOM 5313 C C . SER A 1 652 ? -34.005 5.119 -11.276 1.00 70.06 652 SER A C 1
ATOM 5315 O O . SER A 1 652 ? -34.398 4.778 -10.158 1.00 70.06 652 SER A O 1
ATOM 5317 N N . VAL A 1 653 ? -33.465 6.316 -11.514 1.00 74.12 653 VAL A N 1
ATOM 5318 C CA . VAL A 1 653 ? -33.289 7.375 -10.512 1.00 74.12 653 VAL A CA 1
ATOM 5319 C C . VAL A 1 653 ? -33.841 8.686 -11.062 1.00 74.12 653 VAL A C 1
ATOM 5321 O O . VAL A 1 653 ? -33.701 8.974 -12.248 1.00 74.12 653 VAL A O 1
ATOM 5324 N N . TRP A 1 654 ? -34.457 9.492 -10.202 1.00 78.94 654 TRP A N 1
ATOM 5325 C CA . TRP A 1 654 ? -34.884 10.845 -10.548 1.00 78.94 654 TRP A CA 1
ATOM 5326 C C . TRP A 1 654 ? -33.673 11.759 -10.764 1.00 78.94 654 TRP A C 1
ATOM 5328 O O . TRP A 1 654 ? -32.835 11.902 -9.874 1.00 78.94 654 TRP A O 1
ATOM 5338 N N . SER A 1 655 ? -33.597 12.398 -11.929 1.00 78.25 655 SER A N 1
ATOM 5339 C CA . SER A 1 655 ? -32.612 13.429 -12.251 1.00 78.25 655 SER A CA 1
ATOM 5340 C C . SER A 1 655 ? -33.305 14.746 -12.568 1.00 78.25 655 SER A C 1
ATOM 5342 O O . SER A 1 655 ? -34.386 14.767 -13.162 1.00 78.25 655 SER A O 1
ATOM 5344 N N . LYS A 1 656 ? -32.674 15.848 -12.161 1.00 84.31 656 LYS A N 1
ATOM 5345 C CA . LYS A 1 656 ? -33.082 17.198 -12.550 1.00 84.31 656 LYS A CA 1
ATOM 5346 C C . LYS A 1 656 ? -32.361 17.545 -13.850 1.00 84.31 656 LYS A C 1
ATOM 5348 O O . LYS A 1 656 ? -31.144 17.392 -13.913 1.00 84.31 656 LYS A O 1
ATOM 5353 N N . PHE A 1 657 ? -33.088 18.026 -14.851 1.00 79.94 657 PHE A N 1
ATOM 5354 C CA . PHE A 1 657 ? -32.485 18.585 -16.060 1.00 79.94 657 PHE A CA 1
ATOM 5355 C C . PHE A 1 657 ? -32.778 20.080 -16.149 1.00 79.94 657 PHE A C 1
ATOM 5357 O O . PHE A 1 657 ? -33.802 20.558 -15.654 1.00 79.94 657 PHE A O 1
ATOM 5364 N N . GLN A 1 658 ? -31.861 20.808 -16.776 1.00 79.06 658 GLN A N 1
ATOM 5365 C CA . GLN A 1 658 ? -32.057 22.191 -17.184 1.00 79.06 658 GLN A CA 1
ATOM 5366 C C . GLN A 1 658 ? -31.709 22.279 -18.664 1.00 79.06 658 GLN A C 1
ATOM 5368 O O . GLN A 1 658 ? -30.584 21.975 -19.055 1.00 79.06 658 GLN A O 1
ATOM 5373 N N . SER A 1 659 ? -32.680 22.671 -19.480 1.00 77.44 659 SER A N 1
ATOM 5374 C CA . SER A 1 659 ? -32.491 22.906 -20.910 1.00 77.44 659 SER A CA 1
ATOM 5375 C C . SER A 1 659 ? -32.773 24.372 -21.221 1.00 77.44 659 SER A C 1
ATOM 5377 O O . SER A 1 659 ? -33.730 24.959 -20.710 1.00 77.44 659 SER A O 1
ATOM 5379 N N . LYS A 1 660 ? -31.907 24.986 -22.027 1.00 78.25 660 LYS A N 1
ATOM 5380 C CA . LYS A 1 660 ? -32.150 26.308 -22.607 1.00 78.25 660 LYS A CA 1
ATOM 5381 C C . LYS A 1 660 ? -32.764 26.106 -23.986 1.00 78.25 660 LYS A C 1
ATOM 5383 O O . LYS A 1 660 ? -32.136 25.496 -24.843 1.00 78.25 660 LYS A O 1
ATOM 5388 N N . THR A 1 661 ? -33.960 26.637 -24.187 1.00 78.19 661 THR A N 1
ATOM 5389 C CA . THR A 1 661 ? -34.610 26.731 -25.500 1.00 78.19 661 THR A CA 1
ATOM 5390 C C . THR A 1 661 ? -34.692 28.199 -25.921 1.00 78.19 661 THR A C 1
ATOM 5392 O O . THR A 1 661 ? -34.472 29.088 -25.094 1.00 78.19 661 THR A O 1
ATOM 5395 N N . LYS A 1 662 ? -35.015 28.471 -27.194 1.00 73.75 662 LYS A N 1
ATOM 5396 C CA . LYS A 1 662 ? -35.202 29.845 -27.702 1.00 73.75 662 LYS A CA 1
ATOM 5397 C C . LYS A 1 662 ? -36.292 30.621 -26.941 1.00 73.75 662 LYS A C 1
ATOM 5399 O O . LYS A 1 662 ? -36.220 31.840 -26.883 1.00 73.75 662 LYS A O 1
ATOM 5404 N N . THR A 1 663 ? -37.251 29.924 -26.329 1.00 71.88 663 THR A N 1
ATOM 5405 C CA . THR A 1 663 ? -38.398 30.488 -25.596 1.00 71.88 663 THR A CA 1
ATOM 5406 C C . THR A 1 663 ? -38.201 30.547 -24.077 1.00 71.88 663 THR A C 1
ATOM 5408 O O . THR A 1 663 ? -39.084 31.020 -23.370 1.00 71.88 663 THR A O 1
ATOM 5411 N N . GLY A 1 664 ? -37.059 30.085 -23.545 1.00 75.75 664 GLY A N 1
ATOM 5412 C CA . GLY A 1 664 ? -36.755 30.161 -22.113 1.00 75.75 664 GLY A CA 1
ATOM 5413 C C . GLY A 1 664 ? -36.003 28.955 -21.544 1.00 75.75 664 GLY A C 1
ATOM 5414 O O . GLY A 1 664 ? -35.645 28.001 -22.244 1.00 75.75 664 GLY A O 1
ATOM 5415 N N . LYS A 1 665 ? -35.730 29.008 -20.233 1.00 81.62 665 LYS A N 1
ATOM 5416 C CA . LYS A 1 665 ? -35.127 27.901 -19.473 1.00 81.62 665 LYS A CA 1
ATOM 5417 C C . LYS A 1 665 ? -36.227 26.959 -18.980 1.00 81.62 665 LYS A C 1
ATOM 5419 O O . LYS A 1 665 ? -37.000 27.335 -18.106 1.00 81.62 665 LYS A O 1
ATOM 5424 N N . HIS A 1 666 ? -36.241 25.723 -19.471 1.00 77.88 666 HIS A N 1
ATOM 5425 C CA . HIS A 1 666 ? -37.106 24.666 -18.949 1.00 77.88 666 HIS A CA 1
ATOM 5426 C C . HIS A 1 666 ? -36.315 23.792 -17.979 1.00 77.88 666 HIS A C 1
ATOM 5428 O O . HIS A 1 666 ? -35.242 23.279 -18.317 1.00 77.88 666 HIS A O 1
ATOM 5434 N N . SER A 1 667 ? -36.848 23.612 -16.771 1.00 81.44 667 SER A N 1
ATOM 5435 C CA . SER A 1 667 ? -36.298 22.688 -15.782 1.00 81.44 667 SER A CA 1
ATOM 5436 C C . SER A 1 667 ? -37.371 21.713 -15.320 1.00 81.44 667 SER A C 1
ATOM 5438 O O . SER A 1 667 ? -38.518 22.105 -15.126 1.00 81.44 667 SER A O 1
ATOM 5440 N N . GLY A 1 668 ? -37.004 20.445 -15.157 1.00 83.25 668 GLY A N 1
ATOM 5441 C CA . GLY A 1 668 ? -37.934 19.389 -14.771 1.00 83.25 668 GLY A CA 1
ATOM 5442 C C . GLY A 1 668 ? -37.229 18.210 -14.111 1.00 83.25 668 GLY A C 1
ATOM 5443 O O . GLY A 1 668 ? -35.997 18.153 -14.039 1.00 83.25 668 GLY A O 1
ATOM 5444 N N . LYS A 1 669 ? -38.021 17.259 -13.608 1.00 86.31 669 LYS A N 1
ATOM 5445 C CA . LYS A 1 669 ? -37.538 15.981 -13.071 1.00 86.31 669 LYS A CA 1
ATOM 5446 C C . LYS A 1 669 ? -37.924 14.866 -14.039 1.00 86.31 669 LYS A C 1
ATOM 5448 O O . LYS A 1 669 ? -39.086 14.765 -14.407 1.00 86.31 669 LYS A O 1
ATOM 5453 N N . HIS A 1 670 ? -36.978 14.010 -14.406 1.00 84.88 670 HIS A N 1
ATOM 5454 C CA . HIS A 1 670 ? -37.251 12.805 -15.193 1.00 84.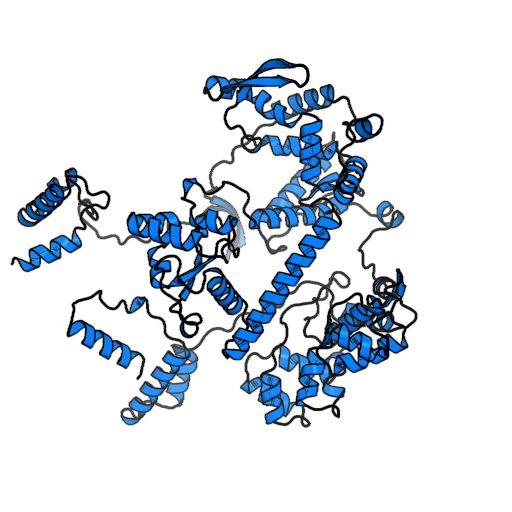88 670 HIS A CA 1
ATOM 5455 C C . HIS A 1 670 ? -36.565 11.589 -14.569 1.00 84.88 670 HIS A C 1
ATOM 5457 O O . HIS A 1 670 ? -35.583 11.727 -13.835 1.00 84.88 670 HIS A O 1
ATOM 5463 N N . ARG A 1 671 ? -37.082 10.387 -14.837 1.00 81.44 671 ARG A N 1
ATOM 5464 C CA . ARG A 1 671 ? -36.415 9.142 -14.437 1.00 81.44 671 ARG A CA 1
ATOM 5465 C C . ARG A 1 671 ? -35.364 8.790 -15.483 1.00 81.44 671 ARG A C 1
ATOM 5467 O O . ARG A 1 671 ? -35.681 8.654 -16.658 1.00 81.44 671 ARG A O 1
ATOM 5474 N N . ILE A 1 672 ? -34.121 8.630 -15.043 1.00 77.06 672 ILE A N 1
ATOM 5475 C CA . ILE A 1 672 ? -33.026 8.120 -15.869 1.00 77.06 672 ILE A CA 1
ATOM 5476 C C . ILE A 1 672 ? -32.815 6.649 -15.520 1.00 77.06 672 ILE A C 1
ATOM 5478 O O . ILE A 1 672 ? -32.669 6.348 -14.327 1.00 77.06 672 ILE A O 1
ATOM 5482 N N . PRO A 1 673 ? -32.768 5.736 -16.505 1.00 76.69 673 PRO A N 1
ATOM 5483 C CA . PRO A 1 673 ? -32.362 4.361 -16.259 1.00 76.69 673 PRO A CA 1
ATOM 5484 C C . PRO A 1 673 ? -30.913 4.321 -15.751 1.00 76.69 673 PRO A C 1
ATOM 5486 O O . PRO A 1 673 ? -30.024 4.990 -16.279 1.00 76.69 673 PRO A O 1
ATOM 5489 N N . ARG A 1 674 ? -30.657 3.565 -14.683 1.00 69.50 674 ARG A N 1
ATOM 5490 C CA . ARG A 1 674 ? -29.318 3.392 -14.104 1.00 69.50 674 ARG A CA 1
ATOM 5491 C C . ARG A 1 674 ? -29.028 1.904 -14.000 1.00 69.50 674 ARG A C 1
ATOM 5493 O O . ARG A 1 674 ? -29.633 1.214 -13.187 1.00 69.50 674 ARG A O 1
ATOM 5500 N N . GLY A 1 675 ? -28.082 1.431 -14.802 1.00 68.31 675 GLY A N 1
ATOM 5501 C CA . GLY A 1 675 ? -27.662 0.034 -14.810 1.00 68.31 675 GLY A CA 1
ATOM 5502 C C . GLY A 1 675 ? -27.192 -0.414 -16.186 1.00 68.31 675 GLY A C 1
ATOM 5503 O O . GLY A 1 675 ? -27.231 0.350 -17.148 1.00 68.31 675 GLY A O 1
ATOM 5504 N N . GLN A 1 676 ? -26.739 -1.659 -16.249 1.00 73.56 676 GLN A N 1
ATOM 5505 C CA . GLN A 1 676 ? -26.448 -2.356 -17.492 1.00 73.56 676 GLN A CA 1
ATOM 5506 C C . GLN A 1 676 ? -27.748 -2.515 -18.301 1.00 73.56 676 GLN A C 1
ATOM 5508 O O . GLN A 1 676 ? -28.735 -3.012 -17.763 1.00 73.56 676 GLN A O 1
ATOM 5513 N N . LEU A 1 677 ? -27.762 -2.044 -19.555 1.00 76.62 677 LEU A N 1
ATOM 5514 C CA . LEU A 1 677 ? -28.959 -2.057 -20.414 1.00 76.62 677 LEU A CA 1
ATOM 5515 C C . LEU A 1 677 ? -29.228 -3.437 -21.030 1.00 76.62 677 LEU A C 1
ATOM 5517 O O . LEU A 1 677 ? -30.378 -3.808 -21.231 1.00 76.62 677 LEU A O 1
ATOM 5521 N N . HIS A 1 678 ? -28.169 -4.192 -21.306 1.00 76.62 678 HIS A N 1
ATOM 5522 C CA . HIS A 1 678 ? -28.195 -5.558 -21.818 1.00 76.62 678 HIS A CA 1
ATOM 5523 C C . HIS A 1 678 ? -26.961 -6.305 -21.306 1.00 76.62 678 HIS A C 1
ATOM 5525 O O . HIS A 1 678 ? -25.967 -5.685 -20.918 1.00 76.62 678 HIS A O 1
ATOM 5531 N N . LEU A 1 679 ? -27.003 -7.636 -21.312 1.00 76.94 679 LEU A N 1
ATOM 5532 C CA . LEU A 1 679 ? -25.822 -8.449 -21.015 1.00 76.94 679 LEU A CA 1
ATOM 5533 C C . LEU A 1 679 ? -24.687 -8.124 -22.005 1.00 76.94 679 LEU A C 1
ATOM 5535 O O . LEU A 1 679 ? -24.945 -7.704 -23.131 1.00 76.94 679 LEU A O 1
ATOM 5539 N N . GLU A 1 680 ? -23.429 -8.275 -21.582 1.00 78.69 680 GLU A N 1
ATOM 5540 C CA . GLU A 1 680 ? -22.262 -8.020 -22.451 1.00 78.69 680 GLU A CA 1
ATOM 5541 C C . GLU A 1 680 ? -22.206 -9.001 -23.631 1.00 78.69 680 GLU A C 1
ATOM 5543 O O . GLU A 1 680 ? -21.719 -8.662 -24.707 1.00 78.69 680 GLU A O 1
ATOM 5548 N N . THR A 1 681 ? -22.752 -10.205 -23.448 1.00 76.56 681 THR A N 1
ATOM 5549 C CA . THR A 1 681 ? -22.861 -11.219 -24.494 1.00 76.56 681 THR A CA 1
ATOM 5550 C C . THR A 1 681 ? -23.911 -10.819 -25.526 1.00 76.56 681 THR A C 1
ATOM 5552 O O . THR A 1 681 ? -25.108 -10.784 -25.236 1.00 76.56 681 THR A O 1
ATOM 5555 N N . VAL A 1 682 ? -23.459 -10.564 -26.752 1.00 74.44 682 VAL A N 1
ATOM 5556 C CA . VAL A 1 682 ? -24.327 -10.319 -27.907 1.00 74.44 682 VAL A CA 1
ATOM 5557 C C . VAL A 1 682 ? -24.611 -11.649 -28.601 1.00 74.44 682 VAL A C 1
ATOM 5559 O O . VAL A 1 682 ? -23.694 -12.326 -29.061 1.00 74.44 682 VAL A O 1
ATOM 5562 N N . TYR A 1 683 ? -25.886 -12.020 -28.698 1.00 75.44 683 TYR A N 1
ATOM 5563 C CA . TYR A 1 683 ? -26.324 -13.167 -29.491 1.00 75.44 683 TYR A CA 1
ATOM 5564 C C . TYR A 1 683 ? -26.724 -12.688 -30.887 1.00 75.44 683 TYR A C 1
ATOM 5566 O O . TYR A 1 683 ? -27.505 -11.747 -31.021 1.00 75.44 683 TYR A O 1
ATOM 5574 N N . GLY A 1 684 ? -26.207 -13.333 -31.934 1.00 70.19 684 GLY A N 1
ATOM 5575 C CA . GLY A 1 684 ? -26.671 -13.079 -33.296 1.00 70.19 684 GLY A CA 1
ATOM 5576 C C . GLY A 1 684 ? -28.122 -13.533 -33.454 1.00 70.19 684 GLY A C 1
ATOM 5577 O O . GLY A 1 684 ? -28.436 -14.697 -33.205 1.00 70.19 684 GLY A O 1
ATOM 5578 N N . SER A 1 685 ? -29.009 -12.638 -33.885 1.00 57.97 685 SER A N 1
ATOM 5579 C CA . SER A 1 685 ? -30.366 -13.002 -34.282 1.00 57.97 685 SER A CA 1
ATOM 5580 C C . SER A 1 685 ? -30.364 -13.430 -35.753 1.00 57.97 685 SER A C 1
ATOM 5582 O O . SER A 1 685 ? -30.115 -12.642 -36.660 1.00 57.97 685 SER A O 1
ATOM 5584 N N . ARG A 1 686 ? -30.641 -14.708 -36.019 1.00 56.56 686 ARG A N 1
ATOM 5585 C CA . ARG A 1 686 ? -31.152 -15.134 -37.328 1.00 56.56 686 ARG A CA 1
ATOM 5586 C C . ARG A 1 686 ? -32.663 -15.258 -37.199 1.00 56.56 686 ARG A C 1
ATOM 5588 O O . ARG A 1 686 ? -33.124 -15.929 -36.279 1.00 56.56 686 ARG A O 1
ATOM 5595 N N . LEU A 1 687 ? -33.415 -14.650 -38.118 1.00 47.22 687 LEU A N 1
ATOM 5596 C CA . LEU A 1 687 ? -34.821 -14.993 -38.347 1.00 47.22 687 LEU A CA 1
ATOM 5597 C C . LEU A 1 687 ? -34.872 -16.479 -38.722 1.00 47.22 687 LEU A C 1
ATOM 5599 O O . LEU A 1 687 ? -34.672 -16.859 -39.871 1.00 47.22 687 LEU A O 1
ATOM 5603 N N . ARG A 1 688 ? -35.047 -17.339 -37.722 1.00 46.78 688 ARG A N 1
ATOM 5604 C CA . ARG A 1 688 ? -35.445 -18.729 -37.909 1.00 46.78 688 ARG A CA 1
ATOM 5605 C C . ARG A 1 688 ? -36.923 -18.797 -37.574 1.00 46.78 688 ARG A C 1
ATOM 5607 O O . ARG A 1 688 ? -37.315 -18.431 -36.468 1.00 46.78 688 ARG A O 1
ATOM 5614 N N . HIS A 1 689 ? -37.729 -19.249 -38.529 1.00 45.22 689 HIS A N 1
ATOM 5615 C CA . HIS A 1 689 ? -39.085 -19.694 -38.244 1.00 45.22 689 HIS A CA 1
ATOM 5616 C C . HIS A 1 689 ? -38.996 -20.847 -37.230 1.00 45.22 689 HIS A C 1
ATOM 5618 O O . HIS A 1 689 ? -38.607 -21.950 -37.593 1.00 45.22 689 HIS A O 1
ATOM 5624 N N . LEU A 1 690 ? -39.322 -20.542 -35.968 1.00 40.12 690 LEU A N 1
ATOM 5625 C CA . LEU A 1 690 ? -39.386 -21.431 -34.797 1.00 40.12 690 LEU A CA 1
ATOM 5626 C C . LEU A 1 690 ? -38.051 -22.086 -34.344 1.00 40.12 690 LEU A C 1
ATOM 5628 O O . LEU A 1 690 ? -37.147 -22.339 -35.142 1.00 40.12 690 LEU A O 1
ATOM 5632 N N . PRO A 1 691 ? -37.872 -22.324 -33.027 1.00 42.53 691 PRO A N 1
ATOM 5633 C CA . PRO A 1 691 ? -36.604 -22.781 -32.477 1.00 42.53 691 PRO A CA 1
ATOM 5634 C 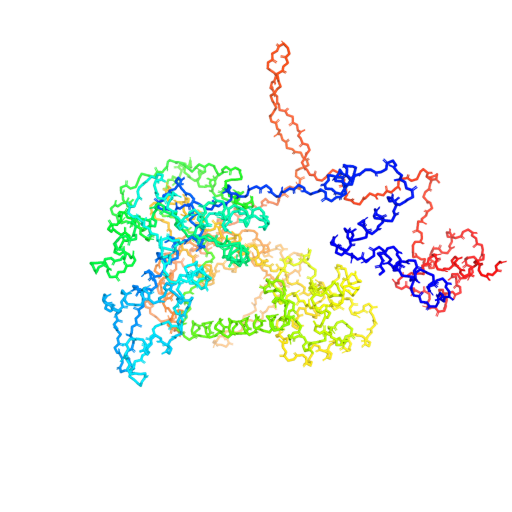C . PRO A 1 691 ? -36.428 -24.284 -32.716 1.00 42.53 691 PRO A C 1
ATOM 5636 O O . PRO A 1 691 ? -37.004 -25.107 -32.012 1.00 42.53 691 PRO A O 1
ATOM 5639 N N . ALA A 1 692 ? -35.565 -24.656 -33.661 1.00 46.12 692 ALA A N 1
ATOM 5640 C CA . ALA A 1 692 ? -34.872 -25.933 -33.548 1.00 46.12 692 ALA A CA 1
ATOM 5641 C C . ALA A 1 692 ? -33.870 -25.814 -32.379 1.00 46.12 692 ALA A C 1
ATOM 5643 O O . ALA A 1 692 ? -33.057 -24.879 -32.391 1.00 46.12 692 ALA A O 1
ATOM 5644 N N . PRO A 1 693 ? -33.915 -26.695 -31.365 1.00 44.97 693 PRO A N 1
ATOM 5645 C CA . PRO A 1 693 ? -32.976 -26.660 -30.251 1.00 44.97 693 PRO A CA 1
ATOM 5646 C C . PRO A 1 693 ? -31.542 -26.762 -30.778 1.00 44.97 693 PRO A C 1
ATOM 5648 O O . PRO A 1 693 ? -31.200 -27.661 -31.546 1.00 44.97 693 PRO A O 1
ATOM 5651 N N . THR A 1 694 ? -30.684 -25.822 -30.385 1.00 46.75 694 THR A N 1
ATOM 5652 C CA . THR A 1 694 ? -29.243 -25.920 -30.630 1.00 46.75 694 THR A CA 1
ATOM 5653 C C . THR A 1 694 ? -28.680 -27.056 -29.790 1.00 46.75 694 THR A C 1
ATOM 5655 O O . THR A 1 694 ? -28.385 -26.891 -28.608 1.00 46.75 694 THR A O 1
ATOM 5658 N N . LEU A 1 695 ? -28.539 -28.217 -30.416 1.00 52.16 695 LEU A N 1
ATOM 5659 C CA . LEU A 1 695 ? -27.920 -29.402 -29.844 1.00 52.16 695 LEU A CA 1
ATOM 5660 C C . LEU A 1 695 ? -26.395 -29.257 -29.857 1.00 52.16 695 LEU A C 1
ATOM 5662 O O . LEU A 1 695 ? -25.697 -29.817 -30.695 1.00 52.16 695 LEU A O 1
ATOM 5666 N N . ASN A 1 696 ? -25.867 -28.463 -28.923 1.00 49.81 696 ASN A N 1
ATOM 5667 C CA . ASN A 1 696 ? -24.425 -28.447 -28.657 1.00 49.81 696 ASN A CA 1
ATOM 5668 C C . ASN A 1 696 ? -23.973 -29.739 -27.951 1.00 49.81 696 ASN A C 1
ATOM 5670 O O . ASN A 1 696 ? -22.825 -30.139 -28.107 1.00 49.81 696 ASN A O 1
ATOM 5674 N N . ARG A 1 697 ? -24.889 -30.391 -27.218 1.00 52.53 697 ARG A N 1
ATOM 5675 C CA . ARG A 1 697 ? -24.706 -31.639 -26.466 1.00 52.53 697 ARG A CA 1
ATOM 5676 C C . ARG A 1 697 ? -25.944 -32.515 -26.651 1.00 52.53 697 ARG A C 1
ATOM 5678 O O . ARG A 1 697 ? -27.030 -32.087 -26.270 1.00 52.53 697 ARG A O 1
ATOM 5685 N N . CYS A 1 698 ? -25.797 -33.698 -27.249 1.00 55.12 698 CYS A N 1
ATOM 5686 C CA . CYS A 1 698 ? -26.916 -34.621 -27.490 1.00 55.12 698 CYS A CA 1
ATOM 5687 C C . CYS A 1 698 ? -26.990 -35.707 -26.407 1.00 55.12 698 CYS A C 1
ATOM 5689 O O . CYS A 1 698 ? -25.985 -36.362 -26.139 1.00 55.12 698 CYS A O 1
ATOM 5691 N N . GLY A 1 699 ? -28.177 -35.915 -25.824 1.00 60.00 699 GLY A N 1
ATOM 5692 C CA . GLY A 1 699 ? -28.506 -37.086 -24.997 1.00 60.00 699 GLY A CA 1
ATOM 5693 C C . GLY A 1 699 ? -29.557 -37.984 -25.666 1.00 60.00 699 GLY A C 1
ATOM 5694 O O . GLY A 1 699 ? -30.045 -37.660 -26.750 1.00 60.00 699 GLY A O 1
ATOM 5695 N N . LEU A 1 700 ? -29.957 -39.082 -25.011 1.00 61.16 700 LEU A N 1
ATOM 5696 C CA . LEU A 1 700 ? -30.982 -40.019 -25.518 1.00 61.16 700 LEU A CA 1
ATOM 5697 C C . LEU A 1 700 ? -32.306 -39.320 -25.872 1.00 61.16 700 LEU A C 1
ATOM 5699 O O . LEU A 1 700 ? -32.880 -39.571 -26.929 1.00 61.16 700 LEU A O 1
ATOM 5703 N N . SER A 1 701 ? -32.751 -38.377 -25.036 1.00 59.50 701 SER A N 1
ATOM 5704 C CA . SER A 1 701 ? -33.967 -37.582 -25.266 1.00 59.50 701 SER A CA 1
ATOM 5705 C C . SER A 1 701 ? -33.868 -36.647 -26.476 1.00 59.50 701 SER A C 1
ATOM 5707 O O . SER A 1 701 ? -34.883 -36.187 -26.992 1.00 59.50 701 SER A O 1
ATOM 5709 N N . SER A 1 702 ? -32.652 -36.367 -26.953 1.00 60.75 702 SER A N 1
ATOM 5710 C CA . SER A 1 702 ? -32.400 -35.454 -28.066 1.00 60.75 702 SER A CA 1
ATOM 5711 C C . SER A 1 702 ? -32.328 -36.132 -29.437 1.00 60.75 702 SER A C 1
ATOM 5713 O O . SER A 1 702 ? -32.382 -35.438 -30.450 1.00 60.75 702 SER A O 1
ATOM 5715 N N . LEU A 1 703 ? -32.242 -37.469 -29.497 1.00 65.62 703 LEU A N 1
ATOM 5716 C CA . LEU A 1 703 ? -32.187 -38.232 -30.755 1.00 65.62 703 LEU A CA 1
ATOM 5717 C C . LEU A 1 703 ? -33.425 -38.002 -31.636 1.00 65.62 703 LEU A C 1
ATOM 5719 O O . LEU A 1 703 ? -33.317 -37.956 -32.862 1.00 65.62 703 LEU A O 1
ATOM 5723 N N . ALA A 1 704 ? -34.588 -37.791 -31.012 1.00 64.88 704 ALA A N 1
ATOM 5724 C CA . ALA A 1 704 ? -35.850 -37.516 -31.699 1.00 64.88 704 ALA A CA 1
ATOM 5725 C C . ALA A 1 704 ? -35.848 -36.187 -32.481 1.00 64.88 704 ALA A C 1
ATOM 5727 O O . ALA A 1 704 ? -36.644 -36.013 -33.399 1.00 64.88 704 ALA A O 1
ATOM 5728 N N . LEU A 1 705 ? -34.941 -35.261 -32.148 1.00 61.91 705 LEU A N 1
ATOM 5729 C CA . LEU A 1 705 ? -34.829 -33.938 -32.775 1.00 61.91 705 LEU A CA 1
ATOM 5730 C C . LEU A 1 705 ? -33.912 -33.937 -34.012 1.00 61.91 705 LEU A C 1
ATOM 5732 O O . LEU A 1 705 ? -33.848 -32.942 -34.733 1.00 61.91 705 LEU A O 1
ATOM 5736 N N . ILE A 1 706 ? -33.191 -35.034 -34.263 1.00 66.75 706 ILE A N 1
ATOM 5737 C CA . ILE A 1 706 ? -32.274 -35.182 -35.399 1.00 66.75 706 ILE A CA 1
ATOM 5738 C C . ILE A 1 706 ? -33.064 -35.735 -36.580 1.00 66.75 706 ILE A C 1
ATOM 5740 O O . ILE A 1 706 ? -33.471 -36.892 -36.550 1.00 66.75 706 ILE A O 1
ATOM 5744 N N . VAL A 1 707 ? -33.293 -34.921 -37.609 1.00 65.50 707 VAL A N 1
ATOM 5745 C CA . VAL A 1 707 ? -34.136 -35.280 -38.767 1.00 65.50 707 VAL A CA 1
ATOM 5746 C C . VAL A 1 707 ? -33.466 -36.316 -39.680 1.00 65.50 707 VAL A C 1
ATOM 5748 O O . VAL A 1 707 ? -34.148 -37.164 -40.245 1.00 65.50 707 VAL A O 1
ATOM 5751 N N . GLU A 1 708 ? -32.138 -36.281 -39.789 1.00 74.44 708 GLU A N 1
ATOM 5752 C CA . GLU A 1 708 ? -31.364 -37.128 -40.702 1.00 74.44 708 GLU A CA 1
ATOM 5753 C C . GLU A 1 708 ? -31.120 -38.538 -40.113 1.00 74.44 708 GLU A C 1
ATOM 5755 O O . GLU A 1 708 ? -30.453 -38.647 -39.075 1.00 74.44 708 GLU A O 1
ATOM 5760 N N . PRO A 1 709 ? -31.607 -39.624 -40.751 1.00 74.31 709 PRO A N 1
ATOM 5761 C CA . PRO A 1 709 ? -31.523 -40.981 -40.197 1.00 74.31 709 PRO A CA 1
ATOM 5762 C C . PRO A 1 709 ? -30.086 -41.470 -39.975 1.00 74.31 709 PRO A C 1
ATOM 5764 O O . PRO A 1 709 ? -29.790 -42.037 -38.925 1.00 74.31 709 PRO A O 1
ATOM 5767 N N . ALA A 1 710 ? -29.178 -41.176 -40.912 1.00 72.31 710 ALA A N 1
ATOM 5768 C CA . ALA A 1 710 ? -27.777 -41.591 -40.833 1.00 72.31 710 ALA A CA 1
ATOM 5769 C C . ALA A 1 710 ? -27.049 -40.964 -39.629 1.00 72.31 710 ALA A C 1
ATOM 5771 O O . ALA A 1 710 ? -26.346 -41.644 -38.886 1.00 72.31 710 ALA A O 1
ATOM 5772 N N . ILE A 1 711 ? -27.269 -39.668 -39.377 1.00 68.56 711 ILE A N 1
ATOM 5773 C CA . ILE A 1 711 ? -26.681 -38.961 -38.227 1.00 68.56 711 ILE A CA 1
ATOM 5774 C C . ILE A 1 711 ? -27.275 -39.486 -36.913 1.00 68.56 711 ILE A C 1
ATOM 5776 O O . ILE A 1 711 ? -26.560 -39.630 -35.917 1.00 68.56 711 ILE A O 1
ATOM 5780 N N . ARG A 1 712 ? -28.579 -39.794 -36.908 1.00 75.81 712 ARG A N 1
ATOM 5781 C CA . ARG A 1 712 ? -29.269 -40.351 -35.740 1.00 75.81 712 ARG A CA 1
ATOM 5782 C C . ARG A 1 712 ? -28.696 -41.716 -35.349 1.00 75.81 712 ARG A C 1
ATOM 5784 O O . ARG A 1 712 ? -28.412 -41.912 -34.171 1.00 75.81 712 ARG A O 1
ATOM 5791 N N . GLU A 1 713 ? -28.471 -42.616 -36.306 1.00 76.06 713 GLU A N 1
ATOM 5792 C CA . GLU A 1 713 ? -27.868 -43.932 -36.043 1.00 76.06 713 GLU A CA 1
ATOM 5793 C C . GLU A 1 713 ? -26.442 -43.833 -35.494 1.00 76.06 713 GLU A C 1
ATOM 5795 O O . GLU A 1 713 ? -26.096 -44.541 -34.546 1.00 76.06 713 GLU A O 1
ATOM 5800 N N . VAL A 1 714 ? -25.614 -42.942 -36.050 1.00 74.25 714 VAL A N 1
ATOM 5801 C CA . VAL A 1 714 ? -24.229 -42.752 -35.587 1.00 74.25 714 VAL A CA 1
ATOM 5802 C C . VAL A 1 714 ? -24.202 -42.254 -34.140 1.00 74.25 714 VAL A C 1
ATOM 5804 O O . VAL A 1 714 ? -23.479 -42.804 -33.308 1.00 74.25 714 VAL A O 1
ATOM 5807 N N . ILE A 1 715 ? -25.031 -41.260 -33.802 1.00 69.31 715 ILE A N 1
ATOM 5808 C CA . ILE A 1 715 ? -25.120 -40.750 -32.426 1.00 69.31 715 ILE A CA 1
ATOM 5809 C C . ILE A 1 715 ? -25.706 -41.813 -31.487 1.00 69.31 715 ILE A C 1
ATOM 5811 O O . ILE A 1 715 ? -25.232 -41.950 -30.362 1.00 69.31 715 ILE A O 1
ATOM 5815 N N . GLN A 1 716 ? -26.682 -42.607 -31.939 1.00 74.94 716 GLN A N 1
ATOM 5816 C CA . GLN A 1 716 ? -27.266 -43.689 -31.144 1.00 74.94 716 GLN A CA 1
ATOM 5817 C C . GLN A 1 716 ? -26.245 -44.788 -30.822 1.00 74.94 716 GLN A C 1
ATOM 5819 O O . GLN A 1 716 ? -26.158 -45.207 -29.668 1.00 74.94 716 GLN A O 1
ATOM 5824 N N . LYS A 1 717 ? -25.428 -45.212 -31.797 1.00 75.19 717 LYS A N 1
ATOM 5825 C CA . LYS A 1 717 ? -24.335 -46.174 -31.567 1.00 75.19 717 LYS A CA 1
ATOM 5826 C C . LYS A 1 717 ? -23.308 -45.641 -30.568 1.00 75.19 717 LYS A C 1
ATOM 5828 O O . LYS A 1 717 ? -22.887 -46.381 -29.685 1.00 75.19 717 LYS A O 1
ATOM 5833 N N . ARG A 1 718 ? -22.954 -44.356 -30.667 1.00 68.25 718 ARG A N 1
ATOM 5834 C CA . ARG A 1 718 ? -21.959 -43.720 -29.789 1.00 68.25 718 ARG A CA 1
ATOM 5835 C C . ARG A 1 718 ? -22.464 -43.539 -28.356 1.00 68.25 718 ARG A C 1
ATOM 5837 O O . ARG A 1 718 ? -21.748 -43.821 -27.402 1.00 68.25 718 ARG A O 1
ATOM 5844 N N . LEU A 1 719 ? -23.733 -43.161 -28.196 1.00 69.19 719 LEU A N 1
ATOM 5845 C CA . LEU A 1 719 ? -24.391 -43.125 -26.886 1.00 69.19 719 LEU A CA 1
ATOM 5846 C C . LEU A 1 719 ? -24.502 -44.526 -26.265 1.00 69.19 719 LEU A C 1
ATOM 5848 O O . LEU A 1 719 ? -24.367 -44.660 -25.051 1.00 69.19 719 LEU A O 1
ATOM 5852 N N . ALA A 1 720 ? -24.725 -45.567 -27.076 1.00 69.31 720 ALA A N 1
ATOM 5853 C CA . ALA A 1 720 ? -24.791 -46.949 -26.604 1.00 69.31 720 ALA A CA 1
ATOM 5854 C C . ALA A 1 720 ? -23.423 -47.485 -26.144 1.00 69.31 720 ALA A C 1
ATOM 5856 O O . ALA A 1 720 ? -23.360 -48.157 -25.117 1.00 69.31 720 ALA A O 1
ATOM 5857 N N . SER A 1 721 ? -22.326 -47.151 -26.839 1.00 67.00 721 SER A N 1
ATOM 5858 C CA . SER A 1 721 ? -20.969 -47.537 -26.416 1.00 67.00 721 SER A CA 1
ATOM 5859 C C . SER A 1 721 ? -20.515 -46.862 -25.116 1.00 67.00 721 SER A C 1
ATOM 5861 O O . SER A 1 721 ? -19.671 -47.407 -24.415 1.00 67.00 721 SER A O 1
ATOM 5863 N N . GLU A 1 722 ? -21.090 -45.706 -24.772 1.00 61.06 722 GLU A N 1
ATOM 5864 C CA . GLU A 1 722 ? -20.766 -44.936 -23.560 1.00 61.06 722 GLU A CA 1
ATOM 5865 C C . GLU A 1 722 ? -21.782 -45.141 -22.414 1.00 61.06 722 GLU A C 1
ATOM 5867 O O . GLU A 1 722 ? -21.848 -44.348 -21.477 1.00 61.06 722 GLU A O 1
ATOM 5872 N N . GLY A 1 723 ? -22.600 -46.201 -22.464 1.00 56.03 723 GLY A N 1
ATOM 5873 C CA . GLY A 1 723 ? -23.505 -46.564 -21.362 1.00 56.03 723 GLY A CA 1
ATOM 5874 C C . GLY A 1 723 ? -24.759 -45.688 -21.232 1.00 56.03 723 GLY A C 1
ATOM 5875 O O . GLY A 1 723 ? -25.362 -45.623 -20.163 1.00 56.03 723 GLY A O 1
ATOM 5876 N N . GLY A 1 724 ? -25.174 -45.007 -22.305 1.00 53.81 724 GLY A N 1
ATOM 5877 C CA . GLY A 1 724 ? -26.441 -44.269 -22.372 1.00 53.81 724 GLY A CA 1
ATOM 5878 C C . GLY A 1 724 ? -26.438 -42.881 -21.722 1.00 53.81 724 GLY A C 1
ATOM 5879 O O . GLY A 1 724 ? -27.451 -42.184 -21.800 1.00 53.81 724 GLY A O 1
ATOM 5880 N N . PHE A 1 725 ? -25.327 -42.432 -21.124 1.00 48.53 725 PHE A N 1
ATOM 5881 C CA . PHE A 1 725 ? -25.243 -41.115 -20.483 1.00 48.53 725 PHE A CA 1
ATOM 5882 C C . PHE A 1 725 ? -23.830 -40.510 -20.576 1.00 48.53 725 PHE A C 1
ATOM 5884 O O . PHE A 1 725 ? -22.945 -40.848 -19.798 1.00 48.53 725 PHE A O 1
ATOM 5891 N N . CYS A 1 726 ? -23.620 -39.551 -21.485 1.00 48.00 726 CYS A N 1
ATOM 5892 C CA . CYS A 1 726 ? -22.378 -38.773 -21.534 1.00 48.00 726 CYS A CA 1
ATOM 5893 C C . CYS A 1 726 ? -22.537 -37.485 -20.704 1.00 48.00 726 CYS A C 1
ATOM 5895 O O . CYS A 1 726 ? -23.308 -36.598 -21.082 1.00 48.00 726 CYS A O 1
ATOM 5897 N N . LYS A 1 727 ? -21.800 -37.349 -19.587 1.00 43.47 727 LYS A N 1
ATOM 5898 C CA . LYS A 1 727 ? -21.790 -36.139 -18.725 1.00 43.47 727 LYS A CA 1
ATOM 5899 C C . LYS A 1 727 ? -21.427 -34.859 -19.492 1.00 43.47 727 LYS A C 1
ATOM 5901 O O . LYS A 1 727 ? -21.848 -33.767 -19.111 1.00 43.47 727 LYS A O 1
ATOM 5906 N N . GLU A 1 728 ? -20.689 -34.992 -20.589 1.00 48.41 728 GLU A N 1
ATOM 5907 C CA . GLU A 1 728 ? -20.287 -33.871 -21.437 1.00 48.41 728 GLU A CA 1
ATOM 5908 C C . GLU A 1 728 ? -21.130 -33.718 -22.706 1.00 48.41 728 GLU A C 1
ATOM 5910 O O . GLU A 1 728 ? -20.997 -32.703 -23.378 1.00 48.41 728 GLU A O 1
ATOM 5915 N N . GLY A 1 729 ? -22.053 -34.645 -22.993 1.00 51.62 729 GLY A N 1
ATOM 5916 C CA . GLY A 1 729 ? -22.828 -34.698 -24.235 1.00 51.62 729 GLY A CA 1
ATOM 5917 C C . GLY A 1 729 ? -21.971 -34.888 -25.494 1.00 51.62 729 GLY A C 1
ATOM 5918 O O . GLY A 1 729 ? -20.858 -34.391 -25.600 1.00 51.62 729 GLY A O 1
ATOM 5919 N N . VAL A 1 730 ? -22.493 -35.600 -26.493 1.00 53.41 730 VAL A N 1
ATOM 5920 C CA . VAL A 1 730 ? -21.757 -35.799 -27.754 1.00 53.41 730 VAL A CA 1
ATOM 5921 C C . VAL A 1 730 ? -21.784 -34.504 -28.573 1.00 53.41 730 VAL A C 1
ATOM 5923 O O . VAL A 1 730 ? -22.863 -33.949 -28.827 1.00 53.41 730 VAL A O 1
ATOM 5926 N N . HIS A 1 731 ? -20.610 -34.015 -28.987 1.00 52.00 731 HIS A N 1
ATOM 5927 C CA . HIS A 1 731 ? -20.479 -32.780 -29.759 1.00 52.00 731 HIS A CA 1
ATOM 5928 C C . HIS A 1 731 ? -20.919 -33.000 -31.217 1.00 52.00 731 HIS A C 1
ATOM 5930 O O . HIS A 1 731 ? -20.250 -33.662 -32.009 1.00 52.00 731 HIS A O 1
ATOM 5936 N N . PHE A 1 732 ? -22.034 -32.379 -31.610 1.00 50.12 732 PHE A N 1
ATOM 5937 C CA . PHE A 1 732 ? -22.664 -32.575 -32.928 1.00 50.12 732 PHE A CA 1
ATOM 5938 C C . PHE A 1 732 ? -21.776 -32.178 -34.132 1.00 50.12 732 PHE A C 1
ATOM 5940 O O . PHE A 1 732 ? -21.989 -32.626 -35.257 1.00 50.12 732 PHE A O 1
ATOM 5947 N N . ARG A 1 733 ? -20.770 -31.314 -33.924 1.00 51.75 733 ARG A N 1
ATOM 5948 C CA . ARG A 1 733 ? -19.841 -30.875 -34.985 1.00 51.75 733 ARG A CA 1
ATOM 5949 C C . ARG A 1 733 ? -18.815 -31.939 -35.371 1.00 51.75 733 ARG A C 1
ATOM 5951 O O . ARG A 1 733 ? -18.418 -31.971 -36.531 1.00 51.75 733 ARG A O 1
ATOM 5958 N N . GLU A 1 734 ? -18.394 -32.781 -34.434 1.00 50.72 734 GLU A N 1
ATOM 5959 C CA . GLU A 1 734 ? -17.409 -33.839 -34.695 1.00 50.72 734 GLU A CA 1
ATOM 5960 C C . GLU A 1 734 ? -18.054 -35.011 -35.443 1.00 50.72 734 GLU A C 1
ATOM 5962 O O . GLU A 1 734 ? -17.504 -35.502 -36.423 1.00 50.72 734 GLU A O 1
ATOM 5967 N N . THR A 1 735 ? -19.298 -35.351 -35.101 1.00 50.75 735 THR A N 1
ATOM 5968 C CA . THR A 1 735 ? -20.088 -36.400 -35.775 1.00 50.75 735 THR A CA 1
ATOM 5969 C C . THR A 1 735 ? -20.476 -36.038 -37.214 1.00 50.75 735 THR A C 1
ATOM 5971 O O . THR A 1 735 ? -20.600 -36.912 -38.073 1.00 50.75 735 THR A O 1
ATOM 5974 N N . LYS A 1 736 ? -20.612 -34.740 -37.524 1.00 49.16 736 LYS A N 1
ATOM 5975 C CA . LYS A 1 736 ? -20.796 -34.264 -38.906 1.00 49.16 736 LYS A CA 1
ATOM 5976 C C . LYS A 1 736 ? -19.553 -34.460 -39.784 1.00 49.16 736 LYS A C 1
ATOM 5978 O O . LYS A 1 736 ? -19.692 -34.605 -40.993 1.00 49.16 736 LYS A O 1
ATOM 5983 N N . LYS A 1 737 ? -18.349 -34.454 -39.197 1.00 49.53 737 LYS A N 1
ATOM 5984 C CA . LYS A 1 737 ? -17.102 -34.735 -39.931 1.00 49.53 737 LYS A CA 1
ATOM 5985 C C . LYS A 1 737 ? -16.955 -36.225 -40.244 1.00 49.53 737 LYS A C 1
ATOM 5987 O O . LYS A 1 737 ? -16.504 -36.558 -41.329 1.00 49.53 737 LYS A O 1
ATOM 5992 N N . GLU A 1 738 ? -17.384 -37.101 -39.337 1.00 44.03 738 GLU A N 1
ATOM 5993 C CA . GLU A 1 738 ? -17.371 -38.557 -39.557 1.00 44.03 738 GLU A CA 1
ATOM 5994 C C . GLU A 1 738 ? -18.361 -39.003 -40.643 1.00 44.03 738 GLU A C 1
ATOM 5996 O O . GLU A 1 738 ? -18.053 -39.888 -41.431 1.00 44.03 738 GLU A O 1
ATOM 6001 N N . THR A 1 739 ? -19.529 -38.361 -40.742 1.00 43.06 739 THR A N 1
ATOM 6002 C CA . THR A 1 739 ? -20.516 -38.653 -41.802 1.00 43.06 739 THR A CA 1
ATOM 6003 C C . THR A 1 739 ? -20.107 -38.108 -43.171 1.00 43.06 739 THR A C 1
ATOM 6005 O O . THR A 1 739 ? -20.404 -38.740 -44.179 1.00 43.06 739 THR A O 1
ATOM 6008 N N . ALA A 1 740 ? -19.359 -37.001 -43.221 1.00 41.22 740 ALA A N 1
ATOM 6009 C CA . ALA A 1 740 ? -18.766 -36.488 -44.460 1.00 41.22 740 ALA A CA 1
ATOM 6010 C C . ALA A 1 740 ? -17.606 -37.351 -44.997 1.00 41.22 740 ALA A C 1
ATOM 6012 O O . ALA A 1 740 ? -17.174 -37.137 -46.120 1.00 41.22 740 ALA A O 1
ATOM 6013 N N . PHE A 1 741 ? -17.099 -38.305 -44.207 1.00 34.94 741 PHE A N 1
ATOM 6014 C CA . PHE A 1 741 ? -16.096 -39.290 -44.630 1.00 34.94 741 PHE A CA 1
ATOM 6015 C C . PHE A 1 741 ? -16.716 -40.589 -45.183 1.00 34.94 741 PHE A C 1
ATOM 6017 O O . PHE A 1 741 ? -15.983 -41.469 -45.627 1.00 34.94 741 PHE A O 1
ATOM 6024 N N . ILE A 1 742 ? -18.048 -40.732 -45.117 1.00 35.41 742 ILE A N 1
ATOM 6025 C CA . ILE A 1 742 ? -18.802 -41.932 -45.536 1.00 35.41 742 ILE A CA 1
ATOM 6026 C C . ILE A 1 742 ? -19.662 -41.659 -46.796 1.00 35.41 742 ILE A C 1
ATOM 6028 O O . ILE A 1 742 ? -20.250 -42.583 -47.355 1.00 35.41 742 ILE A O 1
ATOM 6032 N N . GLN A 1 743 ? -19.697 -40.417 -47.286 1.00 29.69 743 GLN A N 1
ATOM 6033 C CA . GLN A 1 743 ? -20.177 -40.048 -48.628 1.00 29.69 743 GLN A CA 1
ATOM 6034 C C . GLN A 1 743 ? -18.986 -39.712 -49.515 1.00 29.69 743 GLN A C 1
ATOM 6036 O O . GLN A 1 743 ? -19.082 -39.999 -50.728 1.00 29.69 743 GLN A O 1
#

pLDDT: mean 83.08, std 11.73, range [29.69, 95.62]

Sequence (743 aa):
LTIGQVFVIERDAWLANPCGQEPNFNSRTYSRASVVAEFEAIWSEQMKHHSEITEADRKEFRDYILFYQRQLKSQKHLIGKCPFETSRRVAPRSSPVFQEFRLWQDLKHFRVIEKNGGSRPLTYDEQIALSINLRSVSSLSKSKIIKFLGLPSSQYTVSVEKLTGNIFSSKVEKIIGDDRLELVEVDCTLNGNEFDKQPSMQLWHLLYSSEDHDHLVASIVKRFSQITEEEAELLANLKFPDDHARLSHKAIRKILPFIRSEECPDYYSACASAGYNHSFSETKEEREKKILKEKLDPILRNSLRNPVVEKVLNQVVNLVNAILEDENLGRPDEIHIELARELKNCAKKRESMTKRNRENEAKRQKVKEELEKLRQPTTRSNILRYQLWEECDRISLYTGNPIPISKLFTYDYEIEHIVPQALIFDDGFLNKTISERSENLAKGSTTAMEYMQTKGEAAVDAYEARIRRAKGISKPKADKLRWLRDDIPDGFIERQLKETQYIAKMSYSLLKDISREVIPMAGSVTAYLRRRWGLEDMLSQINFSRYDEIGQTKEITIHHKDGSQKQKTIVDDWSKRDDHRHHAMDAITVAFASYKNFQYLNTLNARNLEIDNSGEKDAALSPPISKSLVRKLSKEAMENILISRKAGKRSSVWSKFQSKTKTGKHSGKHRIPRGQLHLETVYGSRLRHLPAPTLNRCGLSSLALIVEPAIREVIQKRLASEGGFCKEGVHFRETKKETAFIQ

Secondary structure (DSSP, 8-state):
--HHHHHHHHHHHHHH---S----GGG----HHHHHHHHHHHHHHHTTT-TT--HHHHHIIIIIIIS--PPPPP-GGGSPBPSSSTTSBPPBTT-HHHHHHHHHHHHHH-EEEETTS-EEEPPHHHHHHHHHHHHH-SEEEHHHHHHHTT--TTTEEES-SEEE--HHHHHHHHHH-GGGGGGT---SS--HHHHHHSHHHHHHHHHHH---HHHHHHHHHHH-TTS-HHHHHHHHT------B-SS-HHHHHHHHHHHHSSS--SHHHHHHHTT--TT-PPPHHHHHSPPPPSSPPPPPTTSSS-HHHHHHHHHHHHHHHHHHH-TTT-S-SEEEEEE-PPPPPPHHHHHHHHHHHHHHHHHHHHHHHHHHHTT----HHHHHHHHHHHHTTTB-TTT--B--HHHHTSSSEEEEESS-HHHH---SGGGEEEEEHHHHHHHTTS-HHHHHHHT-HHHHHHHHHHHHH-TT--HHHHHHHH--GGGS--PPPHHHHHHHHHHHHHHHHHHTTT-SEEEEEEHHHHHHHHHHTTTHHHHHHHTHHHHHHTT-EEEEEEEPTTS-EEEEEEETT--GGGSTTHHHHHHHHHHH--HHHHHHHHHHHHHTPPP--STHHHHTTS-SS-HHHHHHHHHHHHHT----PPPS--SEEEEEEEEEETTEEEEEEEEEE-S-SS-S-PPP----SS-----SSB-GGGGGG---HHHHHHHHHHHHHTTT--TT-B-HHHHHHHHTT--

Radius of gyration: 34.8 Å; chains: 1; bounding box: 77×80×100 Å

Foldseek 3Di:
DAPVVVVVVVQVVCVVPVPDDDPPPVVDDDDPVSVLVNLVVVLVVVVVVDVPDDPVNVCCCRDPNPPDDDDDDDPVVVAAAAPFGRVFGFAFCLALLNLLLVLLQCQLPKWKAWPVGDIDHDALVLSVQVLVVLLQDQKDAQVRSCVSVVHDPVTITMPDGMRGGNNNRNQLCVLLPDPPCQLRDQDLVDDDVVRCVGNVNVLSCLLLPDPDLVVSLVVCCVVCVSADSVSSNSSNPDDDDRHGDNHHSVLSSLLVVVSSDNVRSHSCSSQVNSVHHPVPDQDPVSLVPDDFDLAFDQQDPPPDPDVVLSVVVNVLRVVQNVQCPDPVRHFDQAAFFEAQDDFAAAPVVVVVVVVVVVVVVVLLVVLQVVCVVVVHDSDPQSSLLVLQCVQLVQAALQPRHHPDPVCSPPLQKDWAFQADCVQQVDPDSLRTHIHGPVLRVQCPHFHLQVSQVVVPDVSNVSSLVSLVPRPSRDPSSSVSNNDGSVNDDPDDHPVVSVSRNVSRVVSQVRCCSRYSHYHYDYVVLLVVLCVVLPVQVLVCVLCVVVLVVVVQKDWDWDQDPVRDTDIDIGGHPDDPVVDPCVVVSSSLSSVQQDPLSSVVVSVCNHNVHDQDCDDPSVVSSAGPDHSVVSNVVSNVVSNPDDDDDDDPDPQWDWDWDWDQDPVGIDIDIDIDGDDDPDDPDDDDDDPDPDDLDPCQFDAPVCLVSDPDPVLSVVQVVVCVVVPRDDPRGDGSVVSVVVVVVVD